Protein AF-A0A4Q2A2P1-F1 (afdb_monomer_lite)

Foldseek 3Di:
DVVLVVLVLAPPRDPVNLVCPVPDDPVVSQVSVCVSPVVVVVVVVLVVVLVVLLVCLVVLLVVLVVVQVVVCVCVVVVVDPVPDDDPSSVVSNLSSDNVSSVVVSVVVSLVSCCVVRHNVSSVVVVVPDDCLVVLLVVLLLLLLPDPLNLVVVVVVLCVQLVVVVVALVSSLLSLLQVLLLCLLVRALSSSLVSSVVSCCVQPVVLVADPCVVVLSNVLSNVLNVLNNQLAQPRDPVSVVCCVVVVCGSVNSNVPRVVVSSVVSNVSSVVVCVVCVVRSVVSRVSNVVVVVVVVCCVVPPPVVVVVVVVLVVVVVVCVVVVPVVVVVVVLVVVLVVVVVVVVVVDDPVCVVVDVVNVVSVVVSVVVVLVVCLVPPLSPDDPVSHPPDDPPVPSVDPDDDDVVVSVVSSVLSVVCVVCSVDVVSSVVSVVCSVVVVVVVVVVVVPDD

pLDDT: mean 81.84, std 13.22, range [25.61, 97.38]

Structure (mmCIF, N/CA/C/O backbone):
data_AF-A0A4Q2A2P1-F1
#
_entry.id   AF-A0A4Q2A2P1-F1
#
loop_
_atom_site.group_PDB
_atom_site.id
_atom_site.type_symbol
_atom_site.label_atom_id
_atom_site.label_alt_id
_atom_site.label_comp_id
_atom_site.label_asym_id
_atom_site.label_entity_id
_atom_site.label_seq_id
_atom_site.pdbx_PDB_ins_code
_atom_site.Cartn_x
_atom_site.Cartn_y
_atom_site.Cartn_z
_atom_site.occupancy
_atom_site.B_iso_or_equiv
_atom_site.auth_seq_id
_atom_site.auth_comp_id
_atom_site.auth_asym_id
_atom_site.auth_atom_id
_atom_site.pdbx_PDB_model_num
ATOM 1 N N . MET A 1 1 ? 35.535 18.545 -31.918 1.00 38.69 1 MET A N 1
ATOM 2 C CA . MET A 1 1 ? 35.447 19.188 -30.587 1.00 38.69 1 MET A CA 1
ATOM 3 C C . MET A 1 1 ? 34.091 19.834 -30.327 1.00 38.69 1 MET A C 1
ATOM 5 O O . MET A 1 1 ? 33.481 19.433 -29.353 1.00 38.69 1 MET A O 1
ATOM 9 N N . LEU A 1 2 ? 33.565 20.736 -31.174 1.00 35.50 2 LEU A N 1
ATOM 10 C CA . LEU A 1 2 ? 32.255 21.375 -30.914 1.00 35.50 2 LEU A CA 1
ATOM 11 C C . LEU A 1 2 ? 31.073 20.390 -30.781 1.00 35.50 2 LEU A C 1
ATOM 13 O O . LEU A 1 2 ? 30.251 20.558 -29.892 1.00 35.50 2 LEU A O 1
ATOM 17 N N . ASN A 1 3 ? 31.013 19.336 -31.607 1.00 39.66 3 ASN A N 1
ATOM 18 C CA . ASN A 1 3 ? 29.949 18.324 -31.502 1.00 39.66 3 ASN A CA 1
ATOM 19 C C . ASN A 1 3 ? 30.064 17.452 -30.243 1.00 39.66 3 ASN A C 1
ATOM 21 O O . ASN A 1 3 ? 29.042 17.064 -29.701 1.00 39.66 3 ASN A O 1
ATOM 25 N N . LEU A 1 4 ? 31.280 17.189 -29.746 1.00 42.41 4 LEU A N 1
ATOM 26 C CA . LEU A 1 4 ? 31.476 16.411 -28.515 1.00 42.41 4 LEU A CA 1
ATOM 27 C C . LEU A 1 4 ? 31.034 17.218 -27.281 1.00 42.41 4 LEU A C 1
ATOM 29 O O . LEU A 1 4 ? 30.383 16.685 -26.395 1.00 42.41 4 LEU A O 1
ATOM 33 N N . VAL A 1 5 ? 31.330 18.524 -27.272 1.00 44.31 5 VAL A N 1
ATOM 34 C CA . VAL A 1 5 ? 30.908 19.452 -26.209 1.00 44.31 5 VAL A CA 1
ATOM 35 C C . VAL A 1 5 ? 29.392 19.680 -26.231 1.00 44.31 5 VAL A C 1
ATOM 37 O O . VAL A 1 5 ? 28.787 19.733 -25.172 1.00 44.31 5 VAL A O 1
ATOM 40 N N . MET A 1 6 ? 28.750 19.746 -27.407 1.00 43.44 6 MET A N 1
ATOM 41 C CA . MET A 1 6 ? 27.281 19.841 -27.502 1.00 43.44 6 MET A CA 1
ATOM 42 C C . MET A 1 6 ? 26.562 18.561 -27.052 1.00 43.44 6 MET A C 1
ATOM 44 O O . MET A 1 6 ? 25.516 18.649 -26.418 1.00 43.44 6 MET A O 1
ATOM 48 N N . ILE A 1 7 ? 27.103 17.375 -27.345 1.00 47.09 7 ILE A N 1
ATOM 49 C CA . ILE A 1 7 ? 26.502 16.094 -26.931 1.00 47.09 7 ILE A CA 1
ATOM 50 C C . ILE A 1 7 ? 26.503 15.938 -25.397 1.00 47.09 7 ILE A C 1
ATOM 52 O O . ILE A 1 7 ? 25.562 15.373 -24.847 1.00 47.09 7 ILE A O 1
ATOM 56 N N . LEU A 1 8 ? 27.482 16.533 -24.709 1.00 49.81 8 LEU A N 1
ATOM 57 C CA . LEU A 1 8 ? 27.583 16.570 -23.243 1.00 49.81 8 LEU A CA 1
ATOM 58 C C . LEU A 1 8 ? 26.638 17.586 -22.562 1.00 49.81 8 LEU A C 1
ATOM 60 O O . LEU A 1 8 ? 26.624 17.672 -21.341 1.00 49.81 8 LEU A O 1
ATOM 64 N N . THR A 1 9 ? 25.839 18.358 -23.312 1.00 55.81 9 THR A N 1
ATOM 65 C CA . THR A 1 9 ? 24.870 19.316 -22.723 1.00 55.81 9 THR A CA 1
ATOM 66 C C . THR A 1 9 ? 23.465 18.746 -22.541 1.00 55.81 9 THR A C 1
ATOM 68 O O . THR A 1 9 ? 22.631 19.365 -21.884 1.00 55.81 9 THR A O 1
ATOM 71 N N . LYS A 1 10 ? 23.174 17.569 -23.110 1.00 69.06 10 LYS A N 1
ATOM 72 C CA . LYS A 1 10 ? 21.853 16.947 -23.010 1.00 69.06 10 LYS A CA 1
ATOM 73 C C . LYS A 1 10 ? 21.843 15.935 -21.870 1.00 69.06 10 LYS A C 1
ATOM 75 O O . LYS A 1 10 ? 22.568 14.948 -21.924 1.00 69.06 10 LYS A O 1
ATOM 80 N N . ILE A 1 11 ? 20.997 16.171 -20.870 1.00 75.00 11 ILE A N 1
ATOM 81 C CA . ILE A 1 11 ? 20.849 15.300 -19.701 1.00 75.00 11 ILE A CA 1
ATOM 82 C C . ILE A 1 11 ? 19.534 14.512 -19.797 1.00 75.00 11 ILE A C 1
ATOM 84 O O . ILE A 1 11 ? 18.489 15.119 -20.038 1.00 75.00 11 ILE A O 1
ATOM 88 N N . PRO A 1 12 ? 19.550 13.185 -19.569 1.00 81.31 12 PRO A N 1
ATOM 89 C CA . PRO A 1 12 ? 20.738 12.339 -19.470 1.00 81.31 12 PRO A CA 1
ATOM 90 C C . PRO A 1 12 ? 21.446 12.223 -20.826 1.00 81.31 12 PRO A C 1
ATOM 92 O O . PRO A 1 12 ? 20.801 12.297 -21.879 1.00 81.31 12 PRO A O 1
ATOM 95 N N . VAL A 1 13 ? 22.763 12.002 -20.791 1.00 84.94 13 VAL A N 1
ATOM 96 C CA . VAL A 1 13 ? 23.550 11.741 -22.001 1.00 84.94 13 VAL A CA 1
ATOM 97 C C . VAL A 1 13 ? 22.961 10.502 -22.696 1.00 84.94 13 VAL A C 1
ATOM 99 O O . VAL A 1 13 ? 22.779 9.466 -22.045 1.00 84.94 13 VAL A O 1
ATOM 102 N N . PRO A 1 14 ? 22.608 10.584 -23.994 1.00 84.88 14 PRO A N 1
ATOM 103 C CA . PRO A 1 14 ? 22.034 9.456 -24.721 1.00 84.88 14 PRO A CA 1
ATOM 104 C C . PRO A 1 14 ? 22.953 8.231 -24.694 1.00 84.88 14 PRO A C 1
ATOM 106 O O . PRO A 1 14 ? 24.166 8.371 -24.799 1.00 84.88 14 PRO A O 1
ATOM 109 N N . ILE A 1 15 ? 22.382 7.024 -24.614 1.00 84.00 15 ILE A N 1
ATOM 110 C CA . ILE A 1 15 ? 23.165 5.776 -24.523 1.00 84.00 15 ILE A CA 1
ATOM 111 C C . ILE A 1 15 ? 24.150 5.643 -25.694 1.00 84.00 15 ILE A C 1
ATOM 113 O O . ILE A 1 15 ? 25.315 5.329 -25.475 1.00 84.00 15 ILE A O 1
ATOM 117 N N . ASP A 1 16 ? 23.711 5.969 -26.911 1.00 83.88 16 ASP A N 1
ATOM 118 C CA . ASP A 1 16 ? 24.532 5.875 -28.126 1.00 83.88 16 ASP A CA 1
ATOM 119 C C . ASP A 1 16 ? 25.735 6.835 -28.124 1.00 83.88 16 ASP A C 1
ATOM 121 O O . ASP A 1 16 ? 26.693 6.634 -28.866 1.00 83.88 16 ASP A O 1
ATOM 125 N N . ALA A 1 17 ? 25.710 7.880 -27.289 1.00 84.75 17 ALA A N 1
ATOM 126 C CA . ALA A 1 17 ? 26.789 8.859 -27.200 1.00 84.75 17 ALA A CA 1
ATOM 127 C C . ALA A 1 17 ? 28.005 8.361 -26.400 1.00 84.75 17 ALA A C 1
ATOM 129 O O . ALA A 1 17 ? 29.067 8.976 -26.486 1.00 84.75 17 ALA A O 1
ATOM 130 N N . TYR A 1 18 ? 27.870 7.272 -25.635 1.00 85.06 18 TYR A N 1
ATOM 131 C CA . TYR A 1 18 ? 28.971 6.710 -24.847 1.00 85.06 18 TYR A CA 1
ATOM 132 C C . TYR A 1 18 ? 29.948 5.855 -25.669 1.00 85.06 18 TYR A C 1
ATOM 134 O O . TYR A 1 18 ? 31.045 5.584 -25.183 1.00 85.06 18 TYR A O 1
ATOM 142 N N . ASP A 1 19 ? 29.572 5.453 -26.891 1.00 85.00 19 ASP A N 1
ATOM 143 C CA . ASP A 1 19 ? 30.381 4.630 -27.812 1.00 85.00 19 ASP A CA 1
ATOM 144 C C . ASP A 1 19 ? 31.018 3.392 -27.144 1.00 85.00 19 ASP A C 1
ATOM 146 O O . ASP A 1 19 ? 32.178 3.045 -27.355 1.00 85.00 19 ASP A O 1
ATOM 150 N N . ASP A 1 20 ? 30.252 2.722 -26.281 1.00 84.50 20 ASP A N 1
ATOM 151 C CA . ASP A 1 20 ? 30.726 1.622 -25.438 1.00 84.50 20 ASP A CA 1
ATOM 152 C C . ASP A 1 20 ? 30.298 0.233 -25.935 1.00 84.50 20 ASP A C 1
ATOM 154 O O . ASP A 1 20 ? 30.493 -0.767 -25.247 1.00 84.50 20 ASP A O 1
ATOM 158 N N . ALA A 1 21 ? 29.777 0.150 -27.164 1.00 80.88 21 ALA A N 1
ATOM 159 C CA . ALA A 1 21 ? 29.309 -1.093 -27.784 1.00 80.88 21 ALA A CA 1
ATOM 160 C C . ALA A 1 21 ? 30.413 -2.157 -27.9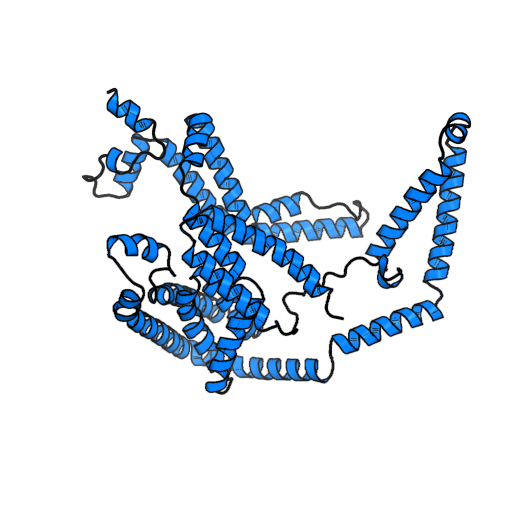57 1.00 80.88 21 ALA A C 1
ATOM 162 O O . ALA A 1 21 ? 30.114 -3.343 -28.093 1.00 80.88 21 ALA A O 1
ATOM 163 N N . ASN A 1 22 ? 31.684 -1.740 -27.951 1.00 83.62 22 ASN A N 1
ATOM 164 C CA . ASN A 1 22 ? 32.846 -2.624 -28.075 1.00 83.62 22 ASN A CA 1
ATOM 165 C C . ASN A 1 22 ? 33.341 -3.177 -26.725 1.00 83.62 22 ASN A C 1
ATOM 167 O O . ASN A 1 22 ? 34.202 -4.059 -26.710 1.00 83.62 22 ASN A O 1
ATOM 171 N N . LEU A 1 23 ? 32.828 -2.671 -25.599 1.00 85.75 23 LEU A N 1
ATOM 172 C CA . LEU A 1 23 ? 33.190 -3.136 -24.261 1.00 85.75 23 LEU A CA 1
ATOM 173 C C . LEU A 1 23 ? 32.321 -4.342 -23.883 1.00 85.75 23 LEU A C 1
ATOM 175 O O . LEU A 1 23 ? 31.110 -4.347 -24.092 1.00 85.75 23 LEU A O 1
ATOM 179 N N . SER A 1 24 ? 32.935 -5.384 -23.320 1.00 82.56 24 SER A N 1
ATOM 180 C CA . SER A 1 24 ? 32.228 -6.633 -22.981 1.00 82.56 24 SER A CA 1
ATOM 181 C C . SER A 1 24 ? 31.879 -6.756 -21.494 1.00 82.56 24 SER A C 1
ATOM 183 O O . SER A 1 24 ? 30.969 -7.504 -21.129 1.00 82.56 24 SER A O 1
ATOM 185 N N . GLY A 1 25 ? 32.576 -6.021 -20.620 1.00 89.44 25 GLY A N 1
ATOM 186 C CA . GLY A 1 25 ? 32.348 -6.043 -19.179 1.00 89.44 25 GLY A CA 1
ATOM 187 C C . GLY A 1 25 ? 31.421 -4.924 -18.704 1.00 89.44 25 GLY A C 1
ATOM 188 O O . GLY A 1 25 ? 31.705 -3.754 -18.925 1.00 89.44 25 GLY A O 1
ATOM 189 N N . ILE A 1 26 ? 30.376 -5.257 -17.935 1.00 88.69 26 ILE A N 1
ATOM 190 C CA . ILE A 1 26 ? 29.468 -4.257 -17.328 1.00 88.69 26 ILE A CA 1
ATOM 191 C C . ILE A 1 26 ? 30.246 -3.240 -16.477 1.00 88.69 26 ILE A C 1
ATOM 193 O O . ILE A 1 26 ? 29.975 -2.047 -16.537 1.00 88.69 26 ILE A O 1
ATOM 197 N N . LEU A 1 27 ? 31.228 -3.697 -15.693 1.00 90.25 27 LEU A N 1
ATOM 198 C CA . LEU A 1 27 ? 32.056 -2.815 -14.861 1.00 90.25 27 LEU A CA 1
ATOM 199 C C . LEU A 1 27 ? 32.940 -1.880 -15.693 1.00 90.25 27 LEU A C 1
ATOM 201 O O . LEU A 1 27 ? 33.142 -0.735 -15.306 1.00 90.25 27 LEU A O 1
ATOM 205 N N . GLU A 1 28 ? 33.438 -2.364 -16.828 1.00 89.75 28 GLU A N 1
ATOM 206 C CA . GLU A 1 28 ? 34.257 -1.589 -17.760 1.00 89.75 28 GLU A CA 1
ATOM 207 C C . GLU A 1 28 ? 33.411 -0.516 -18.455 1.00 89.75 28 GLU A C 1
ATOM 209 O O . GLU A 1 28 ? 33.796 0.648 -18.481 1.00 89.75 28 GLU A O 1
ATOM 214 N N . MET A 1 29 ? 32.199 -0.876 -18.896 1.00 89.00 29 MET A N 1
ATOM 215 C CA . MET A 1 29 ? 31.218 0.073 -19.429 1.00 89.00 29 MET A CA 1
ATOM 216 C C . MET A 1 29 ? 30.852 1.143 -18.398 1.00 89.00 29 MET A C 1
ATOM 218 O O . MET A 1 29 ? 30.830 2.328 -18.715 1.00 89.00 29 MET A O 1
ATOM 222 N N . LEU A 1 30 ? 30.582 0.752 -17.148 1.00 90.19 30 LEU A N 1
ATOM 223 C CA . LEU A 1 30 ? 30.252 1.705 -16.087 1.00 90.19 30 LEU A CA 1
ATOM 224 C C . LEU A 1 30 ? 31.423 2.645 -15.781 1.00 90.19 30 LEU A C 1
ATOM 226 O O . LEU A 1 30 ? 31.198 3.844 -15.651 1.00 90.19 30 LEU A O 1
ATOM 230 N N . ALA A 1 31 ? 32.653 2.130 -15.697 1.00 90.81 31 ALA A N 1
ATOM 231 C CA . ALA A 1 31 ? 33.841 2.954 -15.485 1.00 90.81 31 ALA A CA 1
ATOM 232 C C . ALA A 1 31 ? 34.030 3.966 -16.625 1.00 90.81 31 ALA A C 1
ATOM 234 O O . ALA A 1 31 ? 34.141 5.161 -16.361 1.00 90.81 31 ALA A O 1
ATOM 235 N N . HIS A 1 32 ? 33.937 3.516 -17.879 1.00 90.06 32 HIS A N 1
ATOM 236 C CA . HIS A 1 32 ? 34.013 4.374 -19.066 1.00 90.06 32 HIS A CA 1
ATOM 237 C C . HIS A 1 32 ? 32.925 5.462 -19.077 1.00 90.06 32 HIS A C 1
ATOM 239 O O . HIS A 1 32 ? 33.204 6.638 -19.301 1.00 90.06 32 HIS A O 1
ATOM 245 N N . ARG A 1 33 ? 31.675 5.111 -18.745 1.00 90.94 33 ARG A N 1
ATOM 246 C CA . ARG A 1 33 ? 30.565 6.080 -18.644 1.00 90.94 33 ARG A CA 1
ATOM 247 C C . ARG A 1 33 ? 30.745 7.099 -17.519 1.00 90.94 33 ARG A C 1
ATOM 249 O O . ARG A 1 33 ? 30.215 8.203 -17.631 1.00 90.94 33 ARG A O 1
ATOM 256 N N . ILE A 1 34 ? 31.438 6.738 -16.438 1.00 91.56 34 ILE A N 1
ATOM 257 C CA . ILE A 1 34 ? 31.773 7.646 -15.328 1.00 91.56 34 ILE A CA 1
ATOM 258 C C . ILE A 1 34 ? 32.932 8.569 -15.716 1.00 91.56 34 ILE A C 1
ATOM 260 O O . ILE A 1 34 ? 32.923 9.735 -15.335 1.00 91.56 34 ILE A O 1
ATOM 264 N N . GLU A 1 35 ? 33.911 8.075 -16.475 1.00 89.19 35 GLU A N 1
ATOM 265 C CA . GLU A 1 35 ? 34.997 8.907 -17.004 1.00 89.19 35 GLU A CA 1
ATOM 266 C C . GLU A 1 35 ? 34.472 9.966 -17.977 1.00 89.19 35 GLU A C 1
ATOM 268 O O . GLU A 1 35 ? 34.910 11.116 -17.928 1.00 89.19 35 GLU A O 1
ATOM 273 N N . LEU A 1 36 ? 33.507 9.595 -18.823 1.00 88.31 36 LEU A N 1
ATOM 274 C CA . LEU A 1 36 ? 32.865 10.518 -19.759 1.00 88.31 36 LEU A CA 1
ATOM 275 C C . LEU A 1 36 ? 31.893 11.486 -19.076 1.00 88.31 36 LEU A C 1
ATOM 277 O O . LEU A 1 36 ? 31.877 12.662 -19.423 1.00 88.31 36 LEU A O 1
ATOM 281 N N . GLU A 1 37 ? 31.099 11.006 -18.116 1.00 89.31 37 GLU A N 1
ATOM 282 C CA . GLU A 1 37 ? 30.129 11.819 -17.380 1.00 89.31 37 GLU A CA 1
ATOM 283 C C . GLU A 1 37 ? 30.193 11.508 -15.872 1.00 89.31 37 GLU A C 1
ATOM 285 O O . GLU A 1 37 ? 29.478 10.624 -15.380 1.00 89.31 37 GLU A O 1
ATOM 290 N N . PRO A 1 38 ? 31.029 12.234 -15.100 1.00 90.81 38 PRO A N 1
ATOM 291 C CA . PRO A 1 38 ? 31.221 11.982 -13.669 1.00 90.81 38 PRO A CA 1
ATOM 292 C C . PRO A 1 38 ? 29.937 12.092 -12.840 1.00 90.81 38 PRO A C 1
ATOM 294 O O . PRO A 1 38 ? 29.821 11.452 -11.788 1.00 90.81 38 PRO A O 1
ATOM 297 N N . PHE A 1 39 ? 28.946 12.857 -13.310 1.00 91.31 39 PHE A N 1
ATOM 298 C CA . PHE A 1 39 ? 27.647 12.969 -12.651 1.00 91.31 39 PHE A CA 1
ATOM 299 C C . PHE A 1 39 ? 26.907 11.625 -12.546 1.00 91.31 39 PHE A C 1
ATOM 301 O O . PHE A 1 39 ? 26.168 11.399 -11.583 1.00 91.31 39 PHE A O 1
ATOM 308 N N . ASN A 1 40 ? 27.163 10.677 -13.456 1.00 92.00 40 ASN A N 1
ATOM 309 C CA . ASN A 1 40 ? 26.594 9.328 -13.391 1.00 92.00 40 ASN A CA 1
ATOM 310 C C . ASN A 1 40 ? 26.952 8.595 -12.096 1.00 92.00 40 ASN A C 1
ATOM 312 O O . ASN A 1 40 ? 26.122 7.859 -11.555 1.00 92.00 40 ASN A O 1
ATOM 316 N N . LEU A 1 41 ? 28.167 8.796 -11.573 1.00 93.88 41 LEU A N 1
ATOM 317 C CA . LEU A 1 41 ? 28.573 8.198 -10.302 1.00 93.88 41 LEU A CA 1
ATOM 318 C C . LEU A 1 41 ? 27.746 8.775 -9.151 1.00 93.88 41 LEU A C 1
ATOM 320 O O . LEU A 1 41 ? 27.240 8.019 -8.323 1.00 93.88 41 LEU A O 1
ATOM 324 N N . PHE A 1 42 ? 27.561 10.098 -9.126 1.00 94.69 42 PHE A N 1
ATOM 325 C CA . PHE A 1 42 ? 26.721 10.760 -8.129 1.00 94.69 42 PHE A CA 1
ATOM 326 C C . PHE A 1 42 ? 25.278 10.243 -8.188 1.00 94.69 42 PHE A C 1
ATOM 328 O O . PHE A 1 42 ? 24.742 9.810 -7.166 1.00 94.69 42 PHE A O 1
ATOM 335 N N . ALA A 1 43 ? 24.678 10.204 -9.381 1.00 93.62 43 ALA A N 1
ATOM 336 C CA . ALA A 1 43 ? 23.327 9.682 -9.582 1.00 93.62 43 ALA A CA 1
ATOM 337 C C . ALA A 1 43 ? 23.203 8.212 -9.138 1.00 93.62 43 ALA A C 1
ATOM 339 O O . ALA A 1 43 ? 22.241 7.844 -8.463 1.00 93.62 43 ALA A O 1
ATOM 340 N N . THR A 1 44 ? 24.208 7.384 -9.438 1.00 93.94 44 THR A N 1
ATOM 341 C CA . THR A 1 44 ? 24.257 5.972 -9.023 1.00 93.94 44 THR A CA 1
ATOM 342 C C . THR A 1 44 ? 24.335 5.832 -7.503 1.00 93.94 44 THR A C 1
ATOM 344 O O . THR A 1 44 ? 23.611 5.025 -6.920 1.00 93.94 44 THR A O 1
ATOM 347 N N . VAL A 1 45 ? 25.170 6.631 -6.834 1.00 96.12 45 VAL A N 1
ATOM 348 C CA . VAL A 1 45 ? 25.273 6.632 -5.366 1.00 96.12 45 VAL A CA 1
ATOM 349 C C . VAL A 1 45 ? 23.954 7.070 -4.733 1.00 96.12 45 VAL A C 1
ATOM 351 O O . VAL A 1 45 ? 23.469 6.394 -3.826 1.00 96.12 45 VAL A O 1
ATOM 354 N N . VAL A 1 46 ? 23.337 8.144 -5.233 1.00 96.81 46 VAL A N 1
ATOM 355 C CA . VAL A 1 46 ? 22.015 8.608 -4.779 1.00 96.81 46 VAL A CA 1
ATOM 356 C C . VAL A 1 46 ? 20.968 7.504 -4.925 1.00 96.81 46 VAL A C 1
ATOM 358 O O . VAL A 1 46 ? 20.225 7.235 -3.983 1.00 96.81 46 VAL A O 1
ATOM 361 N N . PHE A 1 47 ? 20.948 6.810 -6.063 1.00 95.06 47 PHE A N 1
ATOM 362 C CA . PHE A 1 47 ? 20.033 5.698 -6.305 1.00 95.06 47 PHE A CA 1
ATOM 363 C C . PHE A 1 47 ? 20.261 4.520 -5.342 1.00 95.06 47 PHE A C 1
ATOM 365 O O . PHE A 1 47 ? 19.307 4.008 -4.753 1.00 95.06 47 PHE A O 1
ATOM 372 N N . ILE A 1 48 ? 21.514 4.117 -5.110 1.00 96.44 48 ILE A N 1
ATOM 373 C CA . ILE A 1 48 ? 21.848 3.046 -4.156 1.00 96.44 48 ILE A CA 1
ATOM 374 C C . ILE A 1 48 ? 21.422 3.434 -2.738 1.00 96.44 48 ILE A C 1
ATOM 376 O O . ILE A 1 48 ? 20.820 2.624 -2.028 1.00 96.44 48 ILE A O 1
ATOM 380 N N . LEU A 1 49 ? 21.691 4.670 -2.317 1.00 97.38 49 LEU A N 1
ATOM 381 C CA . LEU A 1 49 ? 21.278 5.151 -1.002 1.00 97.38 49 LEU A CA 1
ATOM 382 C C . LEU A 1 49 ? 19.749 5.219 -0.876 1.00 97.38 49 LEU A C 1
ATOM 384 O O . LEU A 1 49 ? 19.221 4.890 0.186 1.00 97.38 49 LEU A O 1
ATOM 388 N N . ALA A 1 50 ? 19.029 5.548 -1.953 1.00 96.38 50 ALA A N 1
ATOM 389 C CA . ALA A 1 50 ? 17.570 5.484 -1.993 1.00 96.38 50 ALA A CA 1
ATOM 390 C C . ALA A 1 50 ? 17.037 4.064 -1.783 1.00 96.38 50 ALA A C 1
ATOM 392 O O . ALA A 1 50 ? 16.109 3.862 -0.992 1.00 96.38 50 ALA A O 1
ATOM 393 N N . ILE A 1 51 ? 17.661 3.067 -2.410 1.00 95.25 51 ILE A N 1
ATOM 394 C CA . ILE A 1 51 ? 17.322 1.654 -2.209 1.00 95.25 51 ILE A CA 1
ATOM 395 C C . ILE A 1 51 ? 17.590 1.233 -0.759 1.00 95.25 51 ILE A C 1
ATOM 397 O O . ILE A 1 51 ? 16.713 0.666 -0.103 1.00 95.25 51 ILE A O 1
ATOM 401 N N . LEU A 1 52 ? 18.777 1.536 -0.228 1.00 96.69 52 LEU A N 1
ATOM 402 C CA . LEU A 1 52 ? 19.139 1.200 1.153 1.00 96.69 52 LEU A CA 1
ATOM 403 C C . LEU A 1 52 ? 18.201 1.869 2.169 1.00 96.69 52 LEU A C 1
ATOM 405 O O . LEU A 1 52 ? 17.785 1.230 3.140 1.00 96.69 52 LEU A O 1
ATOM 409 N N . HIS A 1 53 ? 17.820 3.126 1.931 1.00 96.38 53 HIS A N 1
ATOM 410 C CA . HIS A 1 53 ? 16.841 3.838 2.747 1.00 96.38 53 HIS A CA 1
ATOM 411 C C . HIS A 1 53 ? 15.461 3.162 2.664 1.00 96.38 53 HIS A C 1
ATOM 413 O O . HIS A 1 53 ? 14.864 2.883 3.703 1.00 96.38 53 HIS A O 1
ATOM 419 N N . SER A 1 54 ? 15.005 2.782 1.466 1.00 94.38 54 SER A N 1
ATOM 420 C CA . SER A 1 54 ? 13.717 2.097 1.255 1.00 94.38 54 SER A CA 1
ATOM 421 C C . SER A 1 54 ? 13.619 0.790 2.050 1.00 94.38 54 SER A C 1
ATOM 423 O O . SER A 1 54 ? 12.615 0.539 2.719 1.00 94.38 54 SER A O 1
ATOM 425 N N . PHE A 1 55 ? 14.689 -0.012 2.075 1.00 94.44 55 PHE A N 1
ATOM 426 C CA . PHE A 1 55 ? 14.757 -1.232 2.892 1.00 94.44 55 PHE A CA 1
ATOM 427 C C . PHE A 1 55 ? 14.890 -0.968 4.402 1.00 94.44 55 PHE A C 1
ATOM 429 O O . PHE A 1 55 ? 14.627 -1.860 5.211 1.00 94.44 55 PHE A O 1
ATOM 436 N N . SER A 1 56 ? 15.261 0.251 4.798 1.00 95.94 56 SER A N 1
ATOM 437 C CA . SER A 1 56 ? 15.426 0.664 6.197 1.00 95.94 56 SER A CA 1
ATOM 438 C C . SER A 1 56 ? 14.175 1.321 6.798 1.00 95.94 56 SER A C 1
ATOM 440 O O . SER A 1 56 ? 14.136 1.560 8.005 1.00 95.94 56 SER A O 1
ATOM 442 N N . THR A 1 57 ? 13.127 1.571 6.010 1.00 93.00 57 THR A N 1
ATOM 443 C CA . THR A 1 57 ? 11.857 2.201 6.443 1.00 93.00 57 THR A CA 1
ATOM 444 C C . THR A 1 57 ? 11.243 1.553 7.689 1.00 93.00 57 THR A C 1
ATOM 446 O O . THR A 1 57 ? 10.891 2.235 8.650 1.00 93.00 57 THR A O 1
ATOM 449 N N . SER A 1 58 ? 11.216 0.216 7.757 1.00 90.88 58 SER A N 1
ATOM 450 C CA . SER A 1 58 ? 10.718 -0.513 8.937 1.00 90.88 58 SER A CA 1
ATOM 451 C C . SER A 1 58 ? 11.498 -0.196 10.222 1.00 90.88 58 SER A C 1
ATOM 453 O O . SER A 1 58 ? 10.924 -0.188 11.313 1.00 90.88 58 SER A O 1
ATOM 455 N N . TRP A 1 59 ? 12.802 0.067 10.119 1.00 94.62 59 TRP A N 1
ATOM 456 C CA . TRP A 1 59 ? 13.624 0.459 11.263 1.00 94.62 59 TRP A CA 1
ATOM 457 C C . TRP A 1 59 ? 13.310 1.888 11.720 1.00 94.62 59 TRP A C 1
ATOM 459 O O . TRP A 1 59 ? 13.200 2.121 12.926 1.00 94.62 59 TRP A O 1
ATOM 469 N N . PHE A 1 60 ? 13.102 2.815 10.780 1.00 94.19 60 PHE A N 1
ATOM 470 C CA . PHE A 1 60 ? 12.688 4.188 11.081 1.00 94.19 60 PHE A CA 1
ATOM 471 C C . PHE A 1 60 ? 11.328 4.222 11.781 1.00 94.19 60 PHE A C 1
ATOM 473 O O . PHE A 1 60 ? 11.226 4.823 12.849 1.00 94.19 60 PHE A O 1
ATOM 480 N N . ASN A 1 61 ? 10.341 3.474 11.278 1.00 89.44 61 ASN A N 1
ATOM 481 C CA . ASN A 1 61 ? 9.007 3.383 11.884 1.00 89.44 61 ASN A CA 1
ATOM 482 C C . ASN A 1 61 ? 9.048 2.849 13.323 1.00 89.44 61 ASN A C 1
ATOM 484 O O . ASN A 1 61 ? 8.452 3.440 14.221 1.00 89.44 61 ASN A O 1
ATOM 488 N N . LYS A 1 62 ? 9.833 1.796 13.586 1.00 93.12 62 LYS A N 1
ATOM 489 C CA . LYS A 1 62 ? 10.016 1.275 14.955 1.00 93.12 62 LYS A CA 1
ATOM 490 C C . LYS A 1 62 ? 10.651 2.298 15.893 1.00 93.12 62 LYS A C 1
ATOM 492 O O . LYS A 1 62 ? 10.282 2.385 17.063 1.00 93.12 62 LYS A O 1
ATOM 497 N N . LYS A 1 63 ? 11.628 3.068 15.407 1.00 94.00 63 LYS A N 1
ATOM 498 C CA . LYS A 1 63 ? 12.224 4.143 16.205 1.00 94.00 63 LYS A CA 1
ATOM 499 C C . LYS A 1 63 ? 11.247 5.292 16.428 1.00 94.00 63 LYS A C 1
ATOM 501 O O . LYS A 1 63 ? 11.206 5.815 17.538 1.00 94.00 63 LYS A O 1
ATOM 506 N N . ALA A 1 64 ? 10.468 5.668 15.419 1.00 91.56 64 ALA A N 1
ATOM 507 C CA . ALA A 1 64 ? 9.445 6.698 15.533 1.00 91.56 64 ALA A CA 1
ATOM 508 C C . ALA A 1 64 ? 8.437 6.352 16.638 1.00 91.56 64 ALA A C 1
ATOM 510 O O . ALA A 1 64 ? 8.201 7.171 17.524 1.00 91.56 64 ALA A O 1
ATOM 511 N N . GLU A 1 65 ? 7.943 5.112 16.649 1.00 89.62 65 GLU A N 1
ATOM 512 C CA . GLU A 1 65 ? 7.041 4.589 17.680 1.00 89.62 65 GLU A CA 1
ATOM 513 C C . GLU A 1 65 ? 7.688 4.616 19.075 1.00 89.62 65 GLU A C 1
ATOM 515 O O . GLU A 1 65 ? 7.090 5.102 20.034 1.00 89.62 65 GLU A O 1
ATOM 520 N N . HIS A 1 66 ? 8.953 4.200 19.192 1.00 92.50 66 HIS A N 1
ATOM 521 C CA . HIS A 1 66 ? 9.688 4.274 20.456 1.00 92.50 66 HIS A CA 1
ATOM 522 C C . HIS A 1 66 ? 9.791 5.710 21.003 1.00 92.50 66 HIS A C 1
ATOM 524 O O . HIS A 1 66 ? 9.495 5.955 22.174 1.00 92.50 66 HIS A O 1
ATOM 530 N N . TYR A 1 67 ? 10.171 6.681 20.165 1.00 90.75 67 TYR A N 1
ATOM 531 C CA . TYR A 1 67 ? 10.242 8.088 20.574 1.00 90.75 67 TYR A CA 1
ATOM 532 C C . TYR A 1 67 ? 8.866 8.705 20.832 1.00 90.75 67 TYR A C 1
ATOM 534 O O . TYR A 1 67 ? 8.764 9.618 21.653 1.00 90.75 67 TYR A O 1
ATOM 542 N N . HIS A 1 68 ? 7.822 8.227 20.155 1.00 90.31 68 HIS A N 1
ATOM 543 C CA . HIS A 1 68 ? 6.447 8.625 20.426 1.00 90.31 68 HIS A CA 1
ATOM 544 C C . HIS A 1 68 ? 6.024 8.176 21.830 1.00 90.31 68 HIS A C 1
ATOM 546 O O . HIS A 1 68 ? 5.612 9.015 22.626 1.00 90.31 68 HIS A O 1
ATOM 552 N N . HIS A 1 69 ? 6.250 6.908 22.191 1.00 90.31 69 HIS A N 1
ATOM 553 C CA . HIS A 1 69 ? 5.962 6.399 23.537 1.00 90.31 69 HIS A CA 1
ATOM 554 C C . HIS A 1 69 ? 6.699 7.167 24.638 1.00 90.31 69 HIS A C 1
ATOM 556 O O . HIS A 1 69 ? 6.081 7.590 25.613 1.00 90.31 69 HIS A O 1
ATOM 562 N N . LEU A 1 70 ? 8.000 7.425 24.463 1.00 91.00 70 LEU A N 1
ATOM 563 C CA . LEU A 1 70 ? 8.775 8.218 25.424 1.00 91.00 70 LEU A CA 1
ATOM 564 C C . LEU A 1 70 ? 8.238 9.649 25.584 1.00 91.00 70 LEU A C 1
ATOM 566 O O . LEU A 1 70 ? 8.391 10.254 26.645 1.00 91.00 70 LEU A O 1
ATOM 570 N N . PHE A 1 71 ? 7.651 10.219 24.532 1.00 90.06 71 PHE A N 1
ATOM 571 C CA . PHE A 1 71 ? 7.066 11.553 24.577 1.00 90.06 71 PHE A CA 1
ATOM 572 C C . PHE A 1 71 ? 5.691 11.554 25.250 1.00 90.06 71 PHE A C 1
ATOM 574 O O . PHE A 1 71 ? 5.424 12.423 26.077 1.00 90.06 71 PHE A O 1
ATOM 581 N N . GLU A 1 72 ? 4.857 10.552 24.974 1.00 88.62 72 GLU A N 1
ATOM 582 C CA . GLU A 1 72 ? 3.576 10.360 25.661 1.00 88.62 72 GLU A CA 1
ATOM 583 C C . GLU A 1 72 ? 3.772 10.133 27.168 1.00 88.62 72 GLU A C 1
ATOM 585 O O . GLU A 1 72 ? 3.074 10.733 27.984 1.00 88.62 72 GLU A O 1
ATOM 590 N N . GLU A 1 73 ? 4.805 9.392 27.581 1.00 91.19 73 GLU A N 1
ATOM 591 C CA . GLU A 1 73 ? 5.154 9.278 29.003 1.00 91.19 73 GLU A CA 1
ATOM 592 C C . GLU A 1 73 ? 5.499 10.628 29.650 1.00 91.19 73 GLU A C 1
ATOM 594 O O . GLU A 1 73 ? 5.172 10.861 30.817 1.00 91.19 73 GLU A O 1
ATOM 599 N N . LYS A 1 74 ? 6.161 11.533 28.918 1.00 91.00 74 LYS A N 1
ATOM 600 C CA . LYS A 1 74 ? 6.473 12.882 29.417 1.00 91.00 74 LYS A CA 1
ATOM 601 C C . LYS A 1 74 ? 5.217 13.741 29.561 1.00 91.00 74 LYS A C 1
ATOM 603 O O . LYS A 1 74 ? 5.155 14.520 30.512 1.00 91.00 74 LYS A O 1
ATOM 608 N N . LYS A 1 75 ? 4.225 13.572 28.679 1.00 89.12 75 LYS A N 1
ATOM 609 C CA . LYS A 1 75 ? 2.914 14.231 28.800 1.00 89.12 75 LYS A CA 1
ATOM 610 C C . LYS A 1 75 ? 2.162 13.757 30.034 1.00 89.12 75 LYS A C 1
ATOM 612 O O . LYS A 1 75 ? 1.714 14.581 30.822 1.00 89.12 75 LYS A O 1
ATOM 617 N N . ILE A 1 76 ? 2.092 12.441 30.248 1.00 88.56 76 ILE A N 1
ATOM 618 C CA . ILE A 1 76 ? 1.418 11.853 31.418 1.00 88.56 76 ILE A CA 1
ATOM 619 C C . ILE A 1 76 ? 2.060 12.349 32.725 1.00 88.56 76 ILE A C 1
ATOM 621 O O . ILE A 1 76 ? 1.364 12.593 33.706 1.00 88.56 76 ILE A O 1
ATOM 625 N N . LYS A 1 77 ? 3.383 12.550 32.734 1.00 91.19 77 LYS A N 1
ATOM 626 C CA . LYS A 1 77 ? 4.136 13.084 33.884 1.00 91.19 77 LYS A CA 1
ATOM 627 C C . LYS A 1 77 ? 4.047 14.612 34.043 1.00 91.19 77 LYS A C 1
ATOM 629 O O . LYS A 1 77 ? 4.667 15.142 34.960 1.00 91.19 77 LYS A O 1
ATOM 634 N N . GLY A 1 78 ? 3.335 15.324 33.164 1.00 87.88 78 GLY A N 1
ATOM 635 C CA . GLY A 1 78 ? 3.192 16.785 33.208 1.00 87.88 78 GLY A CA 1
ATOM 636 C C . GLY A 1 78 ? 4.474 17.566 32.890 1.00 87.88 78 GLY A C 1
ATOM 637 O O . GLY A 1 78 ? 4.566 18.747 33.205 1.00 87.88 78 GLY A O 1
ATOM 638 N N . LEU A 1 79 ? 5.480 16.922 32.288 1.00 89.19 79 LEU A N 1
ATOM 639 C CA . LEU A 1 79 ? 6.768 17.552 31.958 1.00 89.19 79 LEU A CA 1
ATOM 640 C C . LEU A 1 79 ? 6.718 18.362 30.656 1.00 89.19 79 LEU A C 1
ATOM 642 O O . LEU A 1 79 ? 7.635 19.126 30.365 1.00 89.19 79 LEU A O 1
ATOM 646 N N . VAL A 1 80 ? 5.693 18.130 29.838 1.00 87.88 80 VAL A N 1
ATOM 647 C CA . VAL A 1 80 ? 5.493 18.750 28.527 1.00 87.88 80 VAL A CA 1
ATOM 648 C C . VAL A 1 80 ? 4.002 19.031 28.359 1.00 87.88 80 VAL A C 1
ATOM 650 O O . VAL A 1 80 ? 3.174 18.298 28.900 1.00 87.88 80 VAL A O 1
ATOM 653 N N . ASP A 1 81 ? 3.674 20.072 27.594 1.00 83.12 81 ASP A N 1
ATOM 654 C CA . ASP A 1 81 ? 2.300 20.398 27.219 1.00 83.12 81 ASP A CA 1
ATOM 655 C C . ASP A 1 81 ? 1.573 19.160 26.628 1.00 83.12 81 ASP A C 1
ATOM 657 O O . ASP A 1 81 ? 2.114 18.507 25.724 1.00 83.12 81 ASP A O 1
ATOM 661 N N . PRO A 1 82 ? 0.361 18.816 27.108 1.00 78.19 82 PRO A N 1
ATOM 662 C CA . PRO A 1 82 ? -0.417 17.678 26.609 1.00 78.19 82 PRO A CA 1
ATOM 663 C C . PRO A 1 82 ? -0.690 17.712 25.097 1.00 78.19 82 PRO A C 1
ATOM 665 O O . PRO A 1 82 ? -0.809 16.659 24.463 1.00 78.19 82 PRO A O 1
ATOM 668 N N . MET A 1 83 ? -0.779 18.907 24.513 1.00 76.81 83 MET A N 1
ATOM 669 C CA . MET A 1 83 ? -1.019 19.149 23.090 1.00 76.81 83 MET A CA 1
ATOM 670 C C . MET A 1 83 ? 0.268 19.178 22.263 1.00 76.81 83 MET A C 1
ATOM 672 O O . MET A 1 83 ? 0.201 19.198 21.034 1.00 76.81 83 MET A O 1
ATOM 676 N N . ALA A 1 84 ? 1.445 19.155 22.893 1.00 82.31 84 ALA A N 1
ATOM 677 C CA . ALA A 1 84 ? 2.699 19.118 22.156 1.00 82.31 84 ALA A CA 1
ATOM 678 C C . ALA A 1 84 ? 2.849 17.811 21.363 1.00 82.31 84 ALA A C 1
ATOM 680 O O . ALA A 1 84 ? 2.310 16.754 21.708 1.00 82.31 84 ALA A O 1
ATOM 681 N N . THR A 1 85 ? 3.659 17.861 20.311 1.00 83.94 85 THR A N 1
ATOM 682 C CA . THR A 1 85 ? 4.004 16.702 19.481 1.00 83.94 85 THR A CA 1
ATOM 683 C C . THR A 1 85 ? 5.511 16.490 19.461 1.00 83.94 85 THR A C 1
ATOM 685 O O . THR A 1 85 ? 6.284 17.447 19.426 1.00 83.94 85 THR A O 1
ATOM 688 N N . SER A 1 86 ? 5.947 15.231 19.431 1.00 88.50 86 SER A N 1
ATOM 689 C CA . SER A 1 86 ? 7.368 14.902 19.311 1.00 88.50 86 SER A CA 1
ATOM 690 C C . SER A 1 86 ? 7.863 15.150 17.887 1.00 88.50 86 SER A C 1
ATOM 692 O O . SER A 1 86 ? 7.563 14.375 16.979 1.00 88.50 86 SER A O 1
ATOM 694 N N . MET A 1 87 ? 8.666 16.200 17.691 1.00 89.19 87 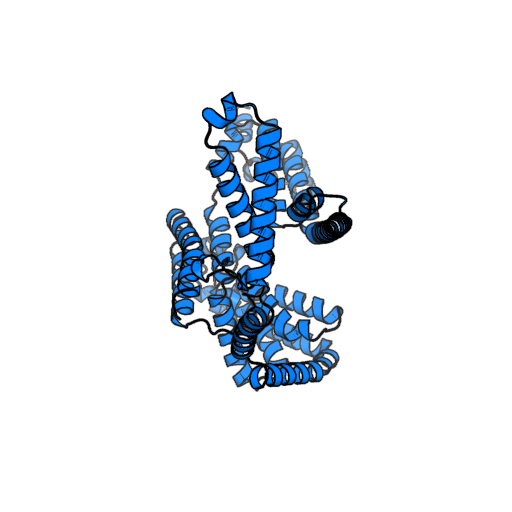MET A N 1
ATOM 695 C CA . MET A 1 87 ? 9.277 16.500 16.388 1.00 89.19 87 MET A CA 1
ATOM 696 C C . MET A 1 87 ? 10.176 15.356 15.901 1.00 89.19 87 MET A C 1
ATOM 698 O O . MET A 1 87 ? 10.124 14.990 14.734 1.00 89.19 87 MET A O 1
ATOM 702 N N . MET A 1 88 ? 10.961 14.748 16.798 1.00 89.81 88 MET A N 1
ATOM 703 C CA . MET A 1 88 ? 11.833 13.622 16.447 1.00 89.81 88 MET A CA 1
ATOM 704 C C . MET A 1 88 ? 11.024 12.391 16.020 1.00 89.81 88 MET A C 1
ATOM 706 O O . MET A 1 88 ? 11.385 11.739 15.044 1.00 89.81 88 MET A O 1
ATOM 710 N N . ALA A 1 89 ? 9.916 12.084 16.709 1.00 88.06 89 ALA A N 1
ATOM 711 C CA . ALA A 1 89 ? 9.040 10.990 16.290 1.00 88.06 89 ALA A CA 1
ATOM 712 C C . ALA A 1 89 ? 8.419 11.281 14.916 1.00 88.06 89 ALA A C 1
ATOM 714 O O . ALA A 1 89 ? 8.413 10.400 14.064 1.00 88.06 89 ALA A O 1
ATOM 715 N N . GLY A 1 90 ? 7.980 12.523 14.677 1.00 87.50 90 GLY A N 1
ATOM 716 C CA . GLY A 1 90 ? 7.460 12.956 13.379 1.00 87.50 90 GLY A CA 1
ATOM 717 C C . GLY A 1 90 ? 8.487 12.845 12.248 1.00 87.50 90 GLY A C 1
ATOM 718 O O . GLY A 1 90 ? 8.174 12.296 11.199 1.00 87.50 90 GLY A O 1
ATOM 719 N N . LEU A 1 91 ? 9.728 13.294 12.469 1.00 91.12 91 LEU A N 1
ATOM 720 C CA . LEU A 1 91 ? 10.815 13.185 11.486 1.00 91.12 91 LEU A CA 1
ATOM 721 C C . LEU A 1 91 ? 11.165 11.727 11.173 1.00 91.12 91 LEU A C 1
ATOM 723 O O . LEU A 1 91 ? 11.317 11.368 10.010 1.00 91.12 91 LEU A O 1
ATOM 727 N N . LEU A 1 92 ? 11.276 10.876 12.195 1.00 92.56 92 LEU A N 1
ATOM 728 C CA . LEU A 1 92 ? 11.565 9.454 12.002 1.00 92.56 92 LEU A CA 1
ATOM 729 C C . LEU A 1 92 ? 10.414 8.729 11.306 1.00 92.56 92 LEU A C 1
ATOM 731 O O . LEU A 1 92 ? 10.675 7.873 10.470 1.00 92.56 92 LEU A O 1
ATOM 735 N N . HIS A 1 93 ? 9.168 9.080 11.625 1.00 87.94 93 HIS A N 1
ATOM 736 C CA . HIS A 1 93 ? 7.996 8.554 10.933 1.00 87.94 93 HIS A CA 1
ATOM 737 C C . HIS A 1 93 ? 8.011 8.978 9.465 1.00 87.94 93 HIS A C 1
ATOM 739 O O . HIS A 1 93 ? 7.836 8.147 8.587 1.00 87.94 93 HIS A O 1
ATOM 745 N N . PHE A 1 94 ? 8.299 10.252 9.184 1.00 88.00 94 PHE A N 1
ATOM 746 C CA . PHE A 1 94 ? 8.427 10.752 7.818 1.00 88.00 94 PHE A CA 1
ATOM 747 C C . PHE A 1 94 ? 9.518 10.006 7.034 1.00 88.00 94 PHE A C 1
ATOM 749 O O . PHE A 1 94 ? 9.252 9.540 5.936 1.00 88.00 94 PHE A O 1
ATOM 756 N N . CYS A 1 95 ? 10.706 9.789 7.610 1.00 91.38 95 CYS A N 1
ATOM 757 C CA . CYS A 1 95 ? 11.754 8.963 6.986 1.00 91.38 95 CYS A CA 1
ATOM 758 C C . CYS A 1 95 ? 11.390 7.467 6.883 1.00 91.38 95 CYS A C 1
ATOM 760 O O . CYS A 1 95 ? 12.061 6.708 6.188 1.00 91.38 95 CYS A O 1
ATOM 762 N N . GLY A 1 96 ? 10.364 7.017 7.603 1.00 90.06 96 GLY A N 1
ATOM 763 C CA . GLY A 1 96 ? 9.860 5.651 7.555 1.00 90.06 96 GLY A CA 1
ATOM 764 C C . GLY A 1 96 ? 8.784 5.413 6.495 1.00 90.06 96 GLY A C 1
ATOM 765 O O . GLY A 1 96 ? 8.452 4.253 6.248 1.00 90.06 96 GLY A O 1
ATOM 766 N N . GLU A 1 97 ? 8.280 6.463 5.845 1.00 86.06 97 GLU A N 1
ATOM 767 C CA . GLU A 1 97 ? 7.331 6.359 4.732 1.00 86.06 97 GLU A CA 1
ATOM 768 C C . GLU A 1 97 ? 8.070 6.174 3.404 1.00 86.06 97 GLU A C 1
ATOM 770 O O . GLU A 1 97 ? 8.967 6.945 3.055 1.00 86.06 97 GLU A O 1
ATOM 775 N N . ILE A 1 98 ? 7.686 5.158 2.630 1.00 85.31 98 ILE A N 1
ATOM 776 C CA . ILE A 1 98 ? 8.369 4.800 1.375 1.00 85.31 98 ILE A CA 1
ATOM 777 C C . ILE A 1 98 ? 8.249 5.938 0.347 1.00 85.31 98 ILE A C 1
ATOM 779 O O . ILE A 1 98 ? 9.204 6.250 -0.365 1.00 85.31 98 ILE A O 1
ATOM 783 N N . GLU A 1 99 ? 7.104 6.611 0.302 1.00 84.31 99 GLU A N 1
ATOM 784 C CA . GLU A 1 99 ? 6.827 7.755 -0.566 1.00 84.31 99 GLU A CA 1
ATOM 785 C C . GLU A 1 99 ? 7.745 8.940 -0.242 1.00 84.31 99 GLU A C 1
ATOM 787 O O . GLU A 1 99 ? 8.269 9.600 -1.144 1.00 84.31 99 GLU A O 1
ATOM 792 N N . ALA A 1 100 ? 7.994 9.182 1.048 1.00 87.44 100 ALA A N 1
ATOM 793 C CA . ALA A 1 100 ? 8.905 10.227 1.495 1.00 87.44 100 ALA A CA 1
ATOM 794 C C . ALA A 1 100 ? 10.355 9.905 1.119 1.00 87.44 100 ALA A C 1
ATOM 796 O O . ALA A 1 100 ? 11.080 10.810 0.709 1.00 87.44 100 ALA A O 1
ATOM 797 N N . VAL A 1 101 ? 10.771 8.632 1.182 1.00 92.81 101 VAL A N 1
ATOM 798 C CA . VAL A 1 101 ? 12.107 8.206 0.731 1.00 92.81 101 VAL A CA 1
ATOM 799 C C . VAL A 1 101 ? 12.341 8.626 -0.722 1.00 92.81 101 VAL A C 1
ATOM 801 O O . VAL A 1 101 ? 13.343 9.286 -1.005 1.00 92.81 101 VAL A O 1
ATOM 804 N N . PHE A 1 102 ? 11.410 8.325 -1.633 1.00 85.56 102 PHE A N 1
ATOM 805 C CA . PHE A 1 102 ? 11.530 8.741 -3.035 1.00 85.56 102 PHE A CA 1
ATOM 806 C C . PHE A 1 102 ? 11.598 10.265 -3.186 1.00 85.56 102 PHE A C 1
ATOM 808 O O . PHE A 1 102 ? 12.451 10.768 -3.920 1.00 85.56 102 PHE A O 1
ATOM 815 N N . GLY A 1 103 ? 10.757 11.007 -2.460 1.00 89.81 103 GLY A N 1
ATOM 816 C CA . GLY A 1 103 ? 10.765 12.472 -2.476 1.00 89.81 103 GLY A CA 1
ATOM 817 C C . GLY A 1 103 ? 12.090 13.075 -1.995 1.00 89.81 103 GLY A C 1
ATOM 818 O O . GLY A 1 103 ? 12.666 13.920 -2.678 1.00 89.81 103 GLY A O 1
ATOM 819 N N . ILE A 1 104 ? 12.618 12.600 -0.863 1.00 93.75 104 ILE A N 1
ATOM 820 C CA . ILE A 1 104 ? 13.890 13.061 -0.282 1.00 93.75 104 ILE A CA 1
ATOM 821 C C . ILE A 1 104 ? 15.037 12.863 -1.276 1.00 93.75 104 ILE A C 1
ATOM 823 O O . ILE A 1 104 ? 15.788 13.799 -1.547 1.00 93.75 104 ILE A O 1
ATOM 827 N N . TRP A 1 105 ? 15.172 11.667 -1.850 1.00 96.19 105 TRP A N 1
ATOM 828 C CA . TRP A 1 105 ? 16.279 11.379 -2.766 1.00 96.19 105 TRP A CA 1
ATOM 829 C C . TRP A 1 105 ? 16.125 12.062 -4.124 1.00 96.19 105 TRP A C 1
ATOM 831 O O . TRP A 1 105 ? 17.131 12.437 -4.723 1.00 96.19 105 TRP A O 1
ATOM 841 N N . THR A 1 106 ? 14.893 12.315 -4.570 1.00 92.31 106 THR A N 1
ATOM 842 C CA . THR A 1 106 ? 14.632 13.154 -5.750 1.00 92.31 106 THR A CA 1
ATOM 843 C C . THR A 1 106 ? 15.092 14.592 -5.514 1.00 92.31 106 THR A C 1
ATOM 845 O O . THR A 1 106 ? 15.729 15.178 -6.386 1.00 92.31 106 THR A O 1
ATOM 848 N N . ILE A 1 107 ? 14.850 15.150 -4.321 1.00 94.88 107 ILE A N 1
ATOM 849 C CA . ILE A 1 107 ? 15.358 16.479 -3.943 1.00 94.88 107 ILE A CA 1
ATOM 850 C C . ILE A 1 107 ? 16.889 16.481 -3.926 1.00 94.88 107 ILE A C 1
ATOM 852 O O . ILE A 1 107 ? 17.497 17.383 -4.493 1.00 94.88 107 ILE A O 1
ATOM 856 N N . VAL A 1 108 ? 17.525 15.466 -3.333 1.00 96.62 108 VAL A N 1
ATOM 857 C CA . VAL A 1 108 ? 18.995 15.343 -3.320 1.00 96.62 108 VAL A CA 1
ATOM 858 C C . VAL A 1 108 ? 19.558 15.268 -4.743 1.00 96.62 108 VAL A C 1
ATOM 860 O O . VAL A 1 108 ? 20.533 15.956 -5.048 1.00 96.62 108 VAL A O 1
ATOM 863 N N . LEU A 1 109 ? 18.931 14.489 -5.630 1.00 94.00 109 LEU A N 1
ATOM 864 C CA . LEU A 1 109 ? 19.322 14.400 -7.036 1.00 94.00 109 LEU A CA 1
ATOM 865 C C . LEU A 1 109 ? 19.149 15.744 -7.758 1.00 94.00 109 LEU A C 1
ATOM 867 O O . LEU A 1 109 ? 20.044 16.161 -8.490 1.00 94.00 109 LEU A O 1
ATOM 871 N N . GLY A 1 110 ? 18.035 16.444 -7.530 1.00 93.25 110 GLY A N 1
ATOM 872 C CA . GLY A 1 110 ? 17.767 17.759 -8.118 1.00 93.25 110 GLY A CA 1
ATOM 873 C C . GLY A 1 110 ? 18.745 18.834 -7.643 1.00 93.25 110 GLY A C 1
ATOM 874 O O . GLY A 1 110 ? 19.258 19.604 -8.455 1.00 93.25 110 GLY A O 1
ATOM 875 N N . ILE A 1 111 ? 19.081 18.833 -6.350 1.00 95.44 111 ILE A N 1
ATOM 876 C CA . ILE A 1 111 ? 20.122 19.691 -5.771 1.00 95.44 111 ILE A CA 1
ATOM 877 C C . ILE A 1 111 ? 21.472 19.391 -6.430 1.00 95.44 111 ILE A C 1
ATOM 879 O O . ILE A 1 111 ? 22.138 20.311 -6.897 1.00 95.44 111 ILE A O 1
ATOM 883 N N . GLY A 1 112 ? 21.856 18.115 -6.528 1.00 94.00 112 GLY A N 1
ATOM 884 C CA . GLY A 1 112 ? 23.099 17.714 -7.190 1.00 94.00 112 GLY A CA 1
ATOM 885 C C . GLY A 1 112 ? 23.147 18.131 -8.660 1.00 94.00 112 GLY A C 1
ATOM 886 O O . GLY A 1 112 ? 24.158 18.661 -9.106 1.00 94.00 112 GLY A O 1
ATOM 887 N N . THR A 1 113 ? 22.039 17.970 -9.387 1.00 91.31 113 THR A N 1
ATOM 888 C CA . THR A 1 113 ? 21.915 18.384 -10.797 1.00 91.31 113 THR A CA 1
ATOM 889 C C . THR A 1 113 ? 22.078 19.898 -10.936 1.00 91.31 113 THR A C 1
ATOM 891 O O . THR A 1 113 ? 22.830 20.361 -11.787 1.00 91.31 113 THR A O 1
ATOM 894 N N . THR A 1 114 ? 21.429 20.669 -10.058 1.00 92.44 114 THR A N 1
ATOM 895 C CA . THR A 1 114 ? 21.491 22.140 -10.052 1.00 92.44 114 THR A CA 1
ATOM 896 C C . THR A 1 114 ? 22.897 22.654 -9.744 1.00 92.44 114 THR A C 1
ATOM 898 O O . THR A 1 114 ? 23.318 23.655 -10.315 1.00 92.44 114 THR A O 1
ATOM 901 N N . PHE A 1 115 ? 23.625 21.994 -8.838 1.00 94.00 115 PHE A N 1
ATOM 902 C CA . PHE A 1 115 ? 24.997 22.378 -8.495 1.00 94.00 115 PHE A CA 1
ATOM 903 C C . PHE A 1 115 ? 26.031 21.945 -9.539 1.00 94.00 115 PHE A C 1
ATOM 905 O O . PHE A 1 115 ? 27.025 22.645 -9.706 1.00 94.00 115 PHE A O 1
ATOM 912 N N . TYR A 1 116 ? 25.836 20.795 -10.192 1.00 91.31 116 TYR A N 1
ATOM 913 C CA . TYR A 1 116 ? 26.792 20.266 -11.168 1.00 91.31 116 TYR A CA 1
ATOM 914 C C . TYR A 1 116 ? 26.639 20.908 -12.552 1.00 91.31 116 TYR A C 1
ATOM 916 O O . TYR A 1 116 ? 27.643 21.235 -13.178 1.00 91.31 116 TYR A O 1
ATOM 924 N N . TYR A 1 117 ? 25.398 21.108 -13.006 1.00 88.69 117 TYR A N 1
ATOM 925 C CA . TYR A 1 117 ? 25.091 21.757 -14.281 1.00 88.69 117 TYR A CA 1
ATOM 926 C C . TYR A 1 117 ? 24.625 23.193 -14.033 1.00 88.69 117 TYR A C 1
ATOM 928 O O . TYR A 1 117 ? 25.446 24.104 -14.040 1.00 88.69 117 TYR A O 1
ATOM 936 N N . ASP A 1 118 ? 23.331 23.385 -13.762 1.00 89.31 118 ASP A N 1
ATOM 937 C CA . ASP A 1 118 ? 22.698 24.650 -13.382 1.00 89.31 118 ASP A CA 1
ATOM 938 C C . ASP A 1 118 ? 21.179 24.440 -13.175 1.00 89.31 118 ASP A C 1
ATOM 940 O O . ASP A 1 118 ? 20.620 23.376 -13.467 1.00 89.31 118 ASP A O 1
ATOM 944 N N . TRP A 1 119 ? 20.483 25.468 -12.677 1.00 91.06 119 TRP A N 1
ATOM 945 C CA . TRP A 1 119 ? 19.031 25.428 -12.458 1.00 91.06 119 TRP A CA 1
ATOM 946 C C . TRP A 1 119 ? 18.218 25.313 -13.755 1.00 91.06 119 TRP A C 1
ATOM 948 O O . TRP A 1 119 ? 17.202 24.619 -13.773 1.00 91.06 119 TRP A O 1
ATOM 958 N N . HIS A 1 120 ? 18.637 25.980 -14.835 1.00 90.12 120 HIS A N 1
ATOM 959 C CA . HIS A 1 120 ? 17.908 25.954 -16.103 1.00 90.12 120 HIS A CA 1
ATOM 960 C C . HIS A 1 120 ? 17.926 24.544 -16.698 1.00 90.12 120 HIS A C 1
ATOM 962 O O . HIS A 1 120 ? 16.868 24.021 -17.045 1.00 90.12 120 HIS A O 1
ATOM 968 N N . THR A 1 121 ? 19.087 23.890 -16.721 1.00 87.44 121 THR A N 1
ATOM 969 C CA . THR A 1 121 ? 19.230 22.506 -17.189 1.00 87.44 121 THR A CA 1
ATOM 970 C C . THR A 1 121 ? 18.393 21.527 -16.355 1.00 87.44 121 THR A C 1
ATOM 972 O O . THR A 1 121 ? 17.726 20.650 -16.907 1.00 87.44 121 THR A O 1
ATOM 975 N N . PHE A 1 122 ? 18.349 21.696 -15.028 1.00 88.94 122 PHE A N 1
ATOM 976 C CA . PHE A 1 122 ? 17.468 20.897 -14.167 1.00 88.94 122 PHE A CA 1
ATOM 977 C C . PHE A 1 122 ? 15.983 21.083 -14.525 1.00 88.94 122 PHE A C 1
ATOM 979 O O . PHE A 1 122 ? 15.256 20.097 -14.675 1.00 88.94 122 PHE A O 1
ATOM 986 N N . VAL A 1 123 ? 15.530 22.328 -14.705 1.00 89.81 123 VAL A N 1
ATOM 987 C CA . VAL A 1 123 ? 14.141 22.632 -15.092 1.00 89.81 123 VAL A CA 1
ATOM 988 C C . VAL A 1 123 ? 13.810 22.069 -16.475 1.00 89.81 123 VAL A C 1
ATOM 990 O O . VAL A 1 123 ? 12.723 21.519 -16.657 1.00 89.81 123 VAL A O 1
ATOM 993 N N . GLU A 1 124 ? 14.725 22.158 -17.439 1.00 88.75 124 GLU A N 1
ATOM 994 C CA . GLU A 1 124 ? 14.548 21.605 -18.785 1.00 88.75 124 GLU A CA 1
ATOM 995 C C . GLU A 1 124 ? 14.430 20.073 -18.762 1.00 88.75 124 GLU A C 1
ATOM 997 O O . GLU A 1 124 ? 13.530 19.505 -19.391 1.00 88.75 124 GLU A O 1
ATOM 1002 N N . TYR A 1 125 ? 15.266 19.395 -17.972 1.00 86.81 125 TYR A N 1
ATOM 1003 C CA . TYR A 1 125 ? 15.173 17.949 -17.771 1.00 86.81 125 TYR A CA 1
ATOM 1004 C C . TYR A 1 125 ? 13.819 17.547 -17.169 1.00 86.81 125 TYR A C 1
ATOM 1006 O O . TYR A 1 125 ? 13.109 16.705 -17.722 1.00 86.81 125 TYR A O 1
ATOM 1014 N N . VAL A 1 126 ? 13.408 18.200 -16.079 1.00 88.00 126 VAL A N 1
ATOM 1015 C CA . VAL A 1 126 ? 12.112 17.934 -15.433 1.00 88.00 126 VAL A CA 1
ATOM 1016 C C . VAL A 1 126 ? 10.949 18.225 -16.387 1.00 88.00 126 VAL A C 1
ATOM 1018 O O . VAL A 1 126 ? 9.973 17.478 -16.396 1.00 88.00 126 VAL A O 1
ATOM 1021 N N . SER A 1 127 ? 11.044 19.264 -17.216 1.00 86.19 127 SER A N 1
ATOM 1022 C CA . SER A 1 127 ? 9.978 19.646 -18.154 1.00 86.19 127 SER A CA 1
ATOM 1023 C C . SER A 1 127 ? 9.874 18.719 -19.368 1.00 86.19 127 SER A C 1
ATOM 1025 O O . SER A 1 127 ? 8.796 18.582 -19.942 1.00 86.19 127 SER A O 1
ATOM 1027 N N . SER A 1 128 ? 10.977 18.087 -19.774 1.00 84.75 128 SER A N 1
ATOM 1028 C CA . SER A 1 128 ? 11.025 17.180 -20.931 1.00 84.75 128 SER A CA 1
ATOM 1029 C C . SER A 1 128 ? 10.712 15.719 -20.586 1.00 84.75 128 SER A C 1
ATOM 1031 O O . SER A 1 128 ? 10.433 14.918 -21.485 1.00 84.75 128 SER A O 1
ATOM 1033 N N . ALA A 1 129 ? 10.729 15.360 -19.301 1.00 83.25 129 ALA A N 1
ATOM 1034 C CA . ALA A 1 129 ? 10.406 14.019 -18.839 1.00 83.25 129 ALA A CA 1
ATOM 1035 C C . ALA A 1 129 ? 8.932 13.651 -19.096 1.00 83.25 129 ALA A C 1
ATOM 1037 O O . ALA A 1 129 ? 8.015 14.466 -18.977 1.00 83.25 129 ALA A O 1
ATOM 1038 N N . ARG A 1 130 ? 8.694 12.379 -19.436 1.00 81.75 130 ARG A N 1
ATOM 1039 C CA . ARG A 1 130 ? 7.343 11.835 -19.620 1.00 81.75 130 ARG A CA 1
ATOM 1040 C C . ARG A 1 130 ? 6.849 11.254 -18.301 1.00 81.75 130 ARG A C 1
ATOM 1042 O O . ARG A 1 130 ? 7.419 10.299 -17.789 1.00 81.75 130 ARG A O 1
ATOM 1049 N N . TYR A 1 131 ? 5.778 11.838 -17.769 1.00 80.94 131 TYR A N 1
ATOM 1050 C CA . TYR A 1 131 ? 5.169 11.427 -16.498 1.00 80.94 131 TYR A CA 1
ATOM 1051 C C . TYR A 1 131 ? 3.896 10.599 -16.668 1.00 80.94 131 TYR A C 1
ATOM 1053 O O . TYR A 1 131 ? 3.266 10.248 -15.674 1.00 80.94 131 TYR A O 1
ATOM 1061 N N . VAL A 1 132 ? 3.504 10.290 -17.905 1.00 77.38 132 VAL A N 1
ATOM 1062 C CA . VAL A 1 132 ? 2.237 9.615 -18.204 1.00 77.38 132 VAL A CA 1
ATOM 1063 C C . VAL A 1 132 ? 2.196 8.233 -17.556 1.00 77.38 132 VAL A C 1
ATOM 1065 O O . VAL A 1 132 ? 1.248 7.920 -16.842 1.00 77.38 132 VAL A O 1
ATOM 1068 N N . GLU A 1 133 ? 3.243 7.430 -17.733 1.00 72.94 133 GLU A N 1
ATOM 1069 C CA . GLU A 1 133 ? 3.309 6.063 -17.221 1.00 72.94 133 GLU A CA 1
ATOM 1070 C C . GLU A 1 133 ? 3.398 6.016 -15.682 1.00 72.94 133 GLU A C 1
ATOM 1072 O O . GLU A 1 133 ? 2.597 5.300 -15.073 1.00 72.94 133 GLU A O 1
ATOM 1077 N N . PRO A 1 134 ? 4.274 6.794 -15.003 1.00 74.94 134 PRO A N 1
ATOM 1078 C CA . PRO A 1 134 ? 4.278 6.858 -13.539 1.00 74.94 134 PRO A CA 1
ATOM 1079 C C . PRO A 1 134 ? 2.949 7.342 -12.949 1.00 74.94 134 PRO A C 1
ATOM 1081 O O . PRO A 1 134 ? 2.478 6.800 -11.948 1.00 74.94 134 PRO A O 1
ATOM 1084 N N . LEU A 1 135 ? 2.321 8.342 -13.571 1.00 76.50 135 LEU A N 1
ATOM 1085 C CA . LEU A 1 135 ? 1.068 8.906 -13.081 1.00 76.50 135 LEU A CA 1
ATOM 1086 C C . LEU A 1 135 ? -0.103 7.936 -13.292 1.00 76.50 135 LEU A C 1
ATOM 1088 O O . LEU A 1 135 ? -0.920 7.772 -12.387 1.00 76.50 135 LEU A O 1
ATOM 1092 N N . LEU A 1 136 ? -0.131 7.209 -14.413 1.00 72.94 136 LEU A N 1
ATOM 1093 C CA . LEU A 1 136 ? -1.062 6.103 -14.647 1.00 72.94 136 LEU A CA 1
ATOM 1094 C C . LEU A 1 136 ? -0.959 5.037 -13.546 1.00 72.94 136 LEU A C 1
ATOM 1096 O O . LEU A 1 136 ? -1.983 4.613 -13.006 1.00 72.94 136 LEU A O 1
ATOM 1100 N N . ILE A 1 137 ? 0.260 4.635 -13.169 1.00 72.62 137 ILE A N 1
ATOM 1101 C CA . ILE A 1 137 ? 0.482 3.654 -12.094 1.00 72.62 137 ILE A CA 1
ATOM 1102 C C . ILE A 1 137 ? -0.092 4.169 -10.767 1.00 72.62 137 ILE A C 1
ATOM 1104 O O . ILE A 1 137 ? -0.826 3.434 -10.104 1.00 72.62 137 ILE A O 1
ATOM 1108 N N . ILE A 1 138 ? 0.178 5.427 -10.399 1.00 74.00 138 ILE A N 1
ATOM 1109 C CA . ILE A 1 138 ? -0.345 6.040 -9.164 1.00 74.00 138 ILE A CA 1
ATOM 1110 C C . ILE A 1 138 ? -1.877 6.046 -9.162 1.00 74.00 138 ILE A C 1
ATOM 1112 O O . ILE A 1 138 ? -2.497 5.626 -8.179 1.00 74.00 138 ILE A O 1
ATOM 1116 N N . VAL A 1 139 ? -2.498 6.490 -10.258 1.00 76.25 139 VAL A N 1
ATOM 1117 C CA . VAL A 1 139 ? -3.960 6.579 -10.376 1.00 76.25 139 VAL A CA 1
ATOM 1118 C C . VAL A 1 139 ? -4.584 5.184 -10.275 1.00 76.25 139 VAL A C 1
ATOM 1120 O O . VAL A 1 139 ? -5.471 4.973 -9.445 1.00 76.25 139 VAL A O 1
ATOM 1123 N N . ILE A 1 140 ? -4.073 4.192 -11.012 1.00 73.50 140 ILE A N 1
ATOM 1124 C CA . ILE A 1 140 ? -4.597 2.818 -10.955 1.00 73.50 140 ILE A CA 1
ATOM 1125 C C . ILE A 1 140 ? -4.395 2.186 -9.576 1.00 73.50 140 ILE A C 1
ATOM 1127 O O . ILE A 1 140 ? -5.327 1.569 -9.059 1.00 73.50 140 ILE A O 1
ATOM 1131 N N . MET A 1 141 ? -3.228 2.342 -8.945 1.00 72.31 141 MET A N 1
ATOM 1132 C CA . MET A 1 141 ? -2.985 1.813 -7.595 1.00 72.31 141 MET A CA 1
ATOM 1133 C C . MET A 1 141 ? -3.917 2.445 -6.557 1.00 72.31 141 MET A C 1
ATOM 1135 O O . MET A 1 141 ? -4.439 1.750 -5.679 1.00 72.31 141 MET A O 1
ATOM 1139 N N . THR A 1 142 ? -4.189 3.744 -6.682 1.00 74.69 142 THR A N 1
ATOM 1140 C CA . THR A 1 142 ? -5.121 4.457 -5.798 1.00 74.69 142 THR A CA 1
ATOM 1141 C C . THR A 1 142 ? -6.553 3.957 -6.002 1.00 74.69 142 THR A C 1
ATOM 1143 O O . THR A 1 142 ? -7.252 3.652 -5.037 1.00 74.69 142 THR A O 1
ATOM 1146 N N . MET A 1 143 ? -6.991 3.781 -7.251 1.00 75.31 143 MET A N 1
ATOM 1147 C CA . MET A 1 143 ? -8.317 3.225 -7.546 1.00 75.31 143 MET A CA 1
ATOM 1148 C C . MET A 1 143 ? -8.456 1.778 -7.080 1.00 75.31 143 MET A C 1
ATOM 1150 O O . MET A 1 143 ? -9.477 1.402 -6.502 1.00 75.31 143 MET A O 1
ATOM 1154 N N . ALA A 1 144 ? -7.440 0.953 -7.315 1.00 73.19 144 ALA A N 1
ATOM 1155 C CA . ALA A 1 144 ? -7.464 -0.458 -6.967 1.00 73.19 144 ALA A CA 1
ATOM 1156 C C . ALA A 1 144 ? -7.420 -0.714 -5.456 1.00 73.19 144 ALA A C 1
ATOM 1158 O O . ALA A 1 144 ? -8.027 -1.675 -4.985 1.00 73.19 144 ALA A O 1
ATOM 1159 N N . SER A 1 145 ? -6.753 0.156 -4.693 1.00 71.00 145 SER A N 1
ATOM 1160 C CA . SER A 1 145 ? -6.750 0.110 -3.224 1.00 71.00 145 SER A CA 1
ATOM 1161 C C . SER A 1 145 ? -8.045 0.642 -2.595 1.00 71.00 145 SER A C 1
ATOM 1163 O O . SER A 1 145 ? -8.225 0.562 -1.378 1.00 71.00 145 SER A O 1
ATOM 1165 N N . SER A 1 146 ? -8.996 1.132 -3.398 1.00 76.75 146 SER A N 1
ATOM 1166 C CA . SER A 1 146 ? -10.299 1.559 -2.895 1.00 76.75 146 SER A CA 1
ATOM 1167 C C . SER A 1 146 ? -11.121 0.385 -2.339 1.00 76.75 146 SER A C 1
ATOM 1169 O O . SER A 1 146 ? -11.143 -0.733 -2.865 1.00 76.75 146 SER A O 1
ATOM 1171 N N . ARG A 1 147 ? -11.876 0.653 -1.266 1.00 76.56 147 ARG A N 1
ATOM 1172 C CA . ARG A 1 147 ? -12.748 -0.337 -0.611 1.00 76.56 147 ARG A CA 1
ATOM 1173 C C . ARG A 1 147 ? -13.753 -1.007 -1.570 1.00 76.56 147 ARG A C 1
ATOM 1175 O O . ARG A 1 147 ? -13.946 -2.216 -1.429 1.00 76.56 147 ARG A O 1
ATOM 1182 N N . PRO A 1 148 ? -14.401 -0.303 -2.525 1.00 82.25 148 PRO A N 1
ATOM 1183 C CA . PRO A 1 148 ? -15.307 -0.939 -3.482 1.00 82.25 148 PRO A CA 1
ATOM 1184 C C . PRO A 1 148 ? -14.626 -1.992 -4.356 1.00 82.25 148 PRO A C 1
ATOM 1186 O O . PRO A 1 148 ? -15.188 -3.075 -4.523 1.00 82.25 148 PRO A O 1
ATOM 1189 N N . ILE A 1 149 ? -13.415 -1.716 -4.850 1.00 78.81 149 ILE A N 1
ATOM 1190 C CA . ILE A 1 149 ? -12.645 -2.675 -5.651 1.00 78.81 149 ILE A CA 1
ATOM 1191 C C . ILE A 1 149 ? -12.202 -3.858 -4.784 1.00 78.81 149 ILE A C 1
ATOM 1193 O O . ILE A 1 149 ? -12.465 -5.004 -5.143 1.00 78.81 149 ILE A O 1
ATOM 1197 N N . LEU A 1 150 ? -11.651 -3.611 -3.591 1.00 76.94 150 LEU A N 1
ATOM 1198 C CA . LEU A 1 150 ? -11.279 -4.679 -2.652 1.00 76.94 150 LEU A CA 1
ATOM 1199 C C . LEU A 1 150 ? -12.458 -5.614 -2.334 1.00 76.94 150 LEU A C 1
ATOM 1201 O O . LEU A 1 150 ? -12.314 -6.837 -2.358 1.00 76.94 150 LEU A O 1
ATOM 1205 N N . LYS A 1 151 ? -13.649 -5.056 -2.077 1.00 79.56 151 LYS A N 1
ATOM 1206 C CA . LYS A 1 151 ? -14.853 -5.846 -1.772 1.00 79.56 151 LYS A CA 1
ATOM 1207 C C . LYS A 1 151 ? -15.412 -6.581 -2.983 1.00 79.56 151 LYS A C 1
ATOM 1209 O O . LYS A 1 151 ? -15.922 -7.688 -2.818 1.00 79.56 151 LYS A O 1
ATOM 1214 N N . LEU A 1 152 ? -15.298 -6.012 -4.180 1.00 83.88 152 LEU A N 1
ATOM 1215 C CA . LEU A 1 152 ? -15.627 -6.714 -5.417 1.00 83.88 152 LEU A CA 1
ATOM 1216 C C . LEU A 1 152 ? -14.733 -7.948 -5.598 1.00 83.88 152 LEU A C 1
ATOM 1218 O O . LEU A 1 152 ? -15.241 -9.039 -5.851 1.00 83.88 152 LEU A O 1
ATOM 1222 N N . PHE A 1 153 ? -13.423 -7.790 -5.418 1.00 81.00 153 PHE A N 1
ATOM 1223 C CA . PHE A 1 153 ? -12.459 -8.887 -5.502 1.00 81.00 153 PHE A CA 1
ATOM 1224 C C . PHE A 1 153 ? -12.722 -9.957 -4.445 1.00 81.00 153 PHE A C 1
ATOM 1226 O O . PHE A 1 153 ? -12.793 -11.142 -4.777 1.00 81.00 153 PHE A O 1
ATOM 1233 N N . GLU A 1 154 ? -12.950 -9.552 -3.191 1.00 80.69 154 GLU A N 1
ATOM 1234 C CA . GLU A 1 154 ? -13.336 -10.480 -2.125 1.00 80.69 154 GLU A CA 1
ATOM 1235 C C . GLU A 1 154 ? -14.605 -11.257 -2.508 1.00 80.69 154 GLU A C 1
ATOM 1237 O O . GLU A 1 154 ? -14.665 -12.466 -2.299 1.00 80.69 154 GLU A O 1
ATOM 1242 N N . LEU A 1 155 ? -15.597 -10.604 -3.121 1.00 86.69 155 LEU A N 1
ATOM 1243 C CA . LEU A 1 155 ? -16.845 -11.235 -3.551 1.00 86.69 155 LEU A CA 1
ATOM 1244 C C . LEU A 1 155 ? -16.645 -12.225 -4.708 1.00 86.69 155 LEU A C 1
ATOM 1246 O O . LEU A 1 155 ? -17.251 -13.300 -4.688 1.00 86.69 155 LEU A O 1
ATOM 1250 N N . ILE A 1 156 ? -15.799 -11.903 -5.690 1.00 87.69 156 ILE A N 1
ATOM 1251 C CA . ILE A 1 156 ? -15.439 -12.815 -6.789 1.00 87.69 156 ILE A CA 1
ATOM 1252 C C . ILE A 1 156 ? -14.748 -14.059 -6.223 1.00 87.69 156 ILE A C 1
ATOM 1254 O O . ILE A 1 156 ? -15.186 -15.182 -6.486 1.00 87.69 156 ILE A O 1
ATOM 1258 N N . LEU A 1 157 ? -13.726 -13.867 -5.386 1.00 86.75 157 LEU A N 1
ATOM 1259 C CA . LEU A 1 157 ? -12.992 -14.964 -4.756 1.00 86.75 157 LEU A CA 1
ATOM 1260 C C . LEU A 1 157 ? -13.915 -15.795 -3.861 1.00 86.75 157 LEU A C 1
ATOM 1262 O O . LEU A 1 157 ? -13.909 -17.018 -3.950 1.00 86.75 157 LEU A O 1
ATOM 1266 N N . TRP A 1 158 ? -14.775 -15.156 -3.065 1.00 85.81 158 TRP A N 1
ATOM 1267 C CA . TRP A 1 158 ? -15.739 -15.839 -2.201 1.00 85.81 158 TRP A CA 1
ATOM 1268 C C . TRP A 1 158 ? -16.698 -16.733 -2.990 1.00 85.81 158 TRP A C 1
ATOM 1270 O O . TRP A 1 158 ? -16.973 -17.858 -2.569 1.00 85.81 158 TRP A O 1
ATOM 1280 N N . ARG A 1 159 ? -17.190 -16.271 -4.150 1.00 90.12 159 ARG A N 1
ATOM 1281 C CA . ARG A 1 159 ? -18.043 -17.086 -5.030 1.00 90.12 159 ARG A CA 1
ATOM 1282 C C . ARG A 1 159 ? -17.309 -18.331 -5.511 1.00 90.12 159 ARG A C 1
ATOM 1284 O O . ARG A 1 159 ? -17.870 -19.418 -5.418 1.00 90.12 159 ARG A O 1
ATOM 1291 N N . VAL A 1 160 ? -16.068 -18.179 -5.968 1.00 90.69 160 VAL A N 1
ATOM 1292 C CA . VAL A 1 160 ? -15.248 -19.302 -6.443 1.00 90.69 160 VAL A CA 1
ATOM 1293 C C . VAL A 1 160 ? -14.948 -20.270 -5.302 1.00 90.69 160 VAL A C 1
ATOM 1295 O O . VAL A 1 160 ? -15.204 -21.461 -5.424 1.00 90.69 160 VAL A O 1
ATOM 1298 N N . VAL A 1 161 ? -14.529 -19.768 -4.143 1.00 89.69 161 VAL A N 1
ATOM 1299 C CA . VAL A 1 161 ? -14.267 -20.587 -2.952 1.00 89.69 161 VAL A CA 1
ATOM 1300 C C . VAL A 1 161 ? -15.506 -21.365 -2.502 1.00 89.69 161 VAL A C 1
ATOM 1302 O O . VAL A 1 161 ? -15.395 -22.523 -2.097 1.00 89.69 161 VAL A O 1
ATOM 1305 N N . LYS A 1 162 ? -16.700 -20.768 -2.600 1.00 88.94 162 LYS A N 1
ATOM 1306 C CA . LYS A 1 162 ? -17.959 -21.445 -2.264 1.00 88.94 162 LYS A CA 1
ATOM 1307 C C . LYS A 1 162 ? -18.247 -22.631 -3.189 1.00 88.94 162 LYS A C 1
ATOM 1309 O O . LYS A 1 162 ? -18.790 -23.625 -2.713 1.00 88.94 162 LYS A O 1
ATOM 1314 N N . LEU A 1 163 ? -17.854 -22.562 -4.465 1.00 90.69 163 LEU A N 1
ATOM 1315 C CA . LEU A 1 163 ? -17.950 -23.704 -5.386 1.00 90.69 163 LEU A CA 1
ATOM 1316 C C . LEU A 1 163 ? -17.069 -24.877 -4.929 1.00 90.69 163 LEU A C 1
ATOM 1318 O O . LEU A 1 163 ? -17.436 -26.029 -5.130 1.00 90.69 163 LEU A O 1
ATOM 1322 N N . PHE A 1 164 ? -15.960 -24.589 -4.245 1.00 87.50 164 PHE A N 1
ATOM 1323 C CA . PHE A 1 164 ? -15.030 -25.579 -3.692 1.00 87.50 164 PHE A CA 1
ATOM 1324 C C . PHE A 1 164 ? -15.280 -25.896 -2.204 1.00 87.50 164 PHE A C 1
ATOM 1326 O O . PHE A 1 164 ? -14.377 -26.330 -1.491 1.00 87.50 164 PHE A O 1
ATOM 1333 N N . GLY A 1 165 ? -16.499 -25.674 -1.702 1.00 82.75 165 GLY A N 1
ATOM 1334 C CA . GLY A 1 165 ? -16.902 -26.080 -0.349 1.00 82.75 165 GLY A CA 1
ATOM 1335 C C . GLY A 1 165 ? -16.470 -25.141 0.783 1.00 82.75 165 GLY A C 1
ATOM 1336 O O . GLY A 1 165 ? -16.736 -25.434 1.946 1.00 82.75 165 GLY A O 1
ATOM 1337 N N . GLY A 1 166 ? -15.844 -23.998 0.483 1.00 83.25 166 GLY A N 1
ATOM 1338 C CA . GLY A 1 166 ? -15.559 -22.966 1.486 1.00 83.25 166 GLY A CA 1
ATOM 1339 C C . GLY A 1 166 ? -14.438 -23.286 2.479 1.00 83.25 166 GLY A C 1
ATOM 1340 O O . GLY A 1 166 ? -14.299 -22.575 3.478 1.00 83.25 166 GLY A O 1
ATOM 1341 N N . SER A 1 167 ? -13.658 -24.343 2.234 1.00 87.50 167 SER A N 1
ATOM 1342 C CA . SER A 1 167 ? -12.588 -24.775 3.134 1.00 87.50 167 SER A CA 1
ATOM 1343 C C . SER A 1 167 ? -11.405 -23.797 3.152 1.00 87.50 167 SER A C 1
ATOM 1345 O O . SER A 1 167 ? -11.267 -22.934 2.279 1.00 87.50 167 SER A O 1
ATOM 1347 N N . LEU A 1 168 ? -10.528 -23.931 4.151 1.00 88.50 168 LEU A N 1
ATOM 1348 C CA . LEU A 1 168 ? -9.306 -23.129 4.235 1.00 88.50 168 LEU A CA 1
ATOM 1349 C C . LEU A 1 168 ? -8.410 -23.366 3.008 1.00 88.50 168 LEU A C 1
ATOM 1351 O O . LEU A 1 168 ? -7.866 -22.425 2.446 1.00 88.50 168 LEU A O 1
ATOM 1355 N N . GLU A 1 169 ? -8.299 -24.607 2.545 1.00 90.44 169 GLU A N 1
ATOM 1356 C CA . GLU A 1 169 ? -7.519 -24.966 1.359 1.00 90.44 169 GLU A CA 1
ATOM 1357 C C . GLU A 1 169 ? -8.122 -24.360 0.086 1.00 90.44 169 GLU A C 1
ATOM 1359 O O . GLU A 1 169 ? -7.388 -23.833 -0.748 1.00 90.44 169 GLU A O 1
ATOM 1364 N N . ALA A 1 170 ? -9.454 -24.361 -0.042 1.00 91.19 170 ALA A N 1
ATOM 1365 C CA . ALA A 1 170 ? -10.146 -23.715 -1.154 1.00 91.19 170 ALA A CA 1
ATOM 1366 C C . ALA A 1 170 ? -9.864 -22.207 -1.191 1.00 91.19 170 ALA A C 1
ATOM 1368 O O . ALA A 1 170 ? -9.551 -21.665 -2.254 1.00 91.19 170 ALA A O 1
ATOM 1369 N N . TRP A 1 171 ? -9.907 -21.539 -0.032 1.00 90.38 171 TRP A N 1
ATOM 1370 C CA . TRP A 1 171 ? -9.472 -20.145 0.099 1.00 90.38 171 TRP A CA 1
ATOM 1371 C C . TRP A 1 171 ? -8.025 -19.958 -0.336 1.00 90.38 171 TRP A C 1
ATOM 1373 O O . TRP A 1 171 ? -7.737 -19.033 -1.090 1.00 90.38 171 TRP A O 1
ATOM 1383 N N . TRP A 1 172 ? -7.133 -20.842 0.105 1.00 92.75 172 TRP A N 1
ATOM 1384 C CA . TRP A 1 172 ? -5.704 -20.750 -0.177 1.00 92.75 172 TRP A CA 1
ATOM 1385 C C . TRP A 1 172 ? -5.417 -20.827 -1.679 1.00 92.75 172 TRP A C 1
ATOM 1387 O O . TRP A 1 172 ? -4.816 -19.912 -2.245 1.00 92.75 172 TRP A O 1
ATOM 1397 N N . PHE A 1 173 ? -5.916 -21.877 -2.339 1.00 93.50 173 PHE A N 1
ATOM 1398 C CA . PHE A 1 173 ? -5.743 -22.067 -3.778 1.00 93.50 173 PHE A CA 1
ATOM 1399 C C . PHE A 1 173 ? -6.407 -20.952 -4.577 1.00 93.50 173 PHE A C 1
ATOM 1401 O O . PHE A 1 173 ? -5.827 -20.471 -5.547 1.00 93.50 173 PHE A O 1
ATOM 1408 N N . THR A 1 174 ? -7.596 -20.507 -4.169 1.00 93.25 174 THR A N 1
ATOM 1409 C CA . THR A 1 174 ? -8.306 -19.448 -4.891 1.00 93.25 174 THR A CA 1
ATOM 1410 C C . THR A 1 174 ? -7.570 -18.116 -4.781 1.00 93.25 174 THR A C 1
ATOM 1412 O O . THR A 1 174 ? -7.363 -17.462 -5.796 1.00 93.25 174 THR A O 1
ATOM 1415 N N . ILE A 1 175 ? -7.103 -17.736 -3.588 1.00 92.38 175 ILE A N 1
ATOM 1416 C CA . ILE A 1 175 ? -6.335 -16.499 -3.380 1.00 92.38 175 ILE A CA 1
ATOM 1417 C C . ILE A 1 175 ? -5.037 -16.532 -4.194 1.00 92.38 175 ILE A C 1
ATOM 1419 O O . ILE A 1 175 ? -4.780 -15.598 -4.944 1.00 92.38 175 ILE A O 1
ATOM 1423 N N . LEU A 1 176 ? -4.249 -17.608 -4.110 1.00 94.31 176 LEU A N 1
ATOM 1424 C CA . LEU A 1 176 ? -2.931 -17.685 -4.757 1.00 94.31 176 LEU A CA 1
ATOM 1425 C C . LEU A 1 176 ? -2.958 -18.084 -6.236 1.00 94.31 176 LEU A C 1
ATOM 1427 O O . LEU A 1 176 ? -1.906 -18.092 -6.874 1.00 94.31 176 LEU A O 1
ATOM 1431 N N . THR A 1 177 ? -4.122 -18.430 -6.783 1.00 93.88 177 THR A N 1
ATOM 1432 C CA . THR A 1 177 ? -4.292 -18.695 -8.221 1.00 93.88 177 THR A CA 1
ATOM 1433 C C . THR A 1 177 ? -5.072 -17.566 -8.870 1.00 93.88 177 THR A C 1
ATOM 1435 O O . THR A 1 177 ? -4.556 -16.881 -9.746 1.00 93.88 177 THR A O 1
ATOM 1438 N N . LEU A 1 178 ? -6.305 -17.326 -8.417 1.00 91.69 178 LEU A N 1
ATOM 1439 C CA . LEU A 1 178 ? -7.181 -16.345 -9.044 1.00 91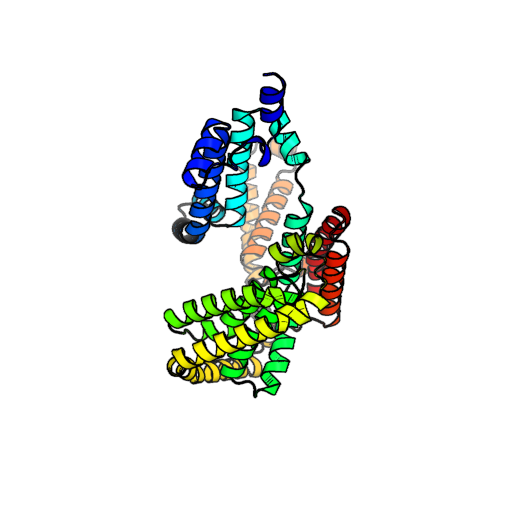.69 178 LEU A CA 1
ATOM 1440 C C . LEU A 1 178 ? -6.748 -14.911 -8.731 1.00 91.69 178 LEU A C 1
ATOM 1442 O O . LEU A 1 178 ? -6.829 -14.075 -9.619 1.00 91.69 178 LEU A O 1
ATOM 1446 N N . GLY A 1 179 ? -6.241 -14.625 -7.526 1.00 90.00 179 GLY A N 1
ATOM 1447 C CA . GLY A 1 179 ? -5.700 -13.301 -7.190 1.00 90.00 179 GLY A CA 1
ATOM 1448 C C . GLY A 1 179 ? -4.613 -12.845 -8.177 1.00 90.00 179 GLY A C 1
ATOM 1449 O O . GLY A 1 179 ? -4.796 -11.823 -8.838 1.00 90.00 179 GLY A O 1
ATOM 1450 N N . PRO A 1 180 ? -3.537 -13.631 -8.366 1.00 91.31 180 PRO A N 1
ATOM 1451 C CA . PRO A 1 180 ? -2.509 -13.356 -9.367 1.00 91.31 180 PRO A CA 1
ATOM 1452 C C . PRO A 1 180 ? -3.011 -13.247 -10.809 1.00 91.31 180 PRO A C 1
ATOM 1454 O O . PRO A 1 180 ? -2.596 -12.344 -11.529 1.00 91.31 180 PRO A O 1
ATOM 1457 N N . LEU A 1 181 ? -3.930 -14.121 -11.234 1.00 89.62 181 LEU A N 1
ATOM 1458 C CA . LEU A 1 181 ? -4.499 -14.068 -12.588 1.00 89.62 181 LEU A CA 1
ATOM 1459 C C . LEU A 1 181 ? -5.357 -12.819 -12.813 1.00 89.62 181 LEU A C 1
ATOM 1461 O O . LEU A 1 181 ? -5.362 -12.264 -13.910 1.00 89.62 181 LEU A O 1
ATOM 1465 N N . LEU A 1 182 ? -6.055 -12.346 -11.777 1.00 84.00 182 LEU A N 1
ATOM 1466 C CA . LEU A 1 182 ? -6.800 -11.093 -11.846 1.00 84.00 182 LEU A CA 1
ATOM 1467 C C . LEU A 1 182 ? -5.873 -9.878 -12.005 1.00 84.00 182 LEU A C 1
ATOM 1469 O O . LEU A 1 182 ? -6.319 -8.870 -12.544 1.00 84.00 182 LEU A O 1
ATOM 1473 N N . GLY A 1 183 ? -4.589 -9.984 -11.639 1.00 77.06 183 GLY A N 1
ATOM 1474 C CA . GLY A 1 183 ? -3.569 -8.966 -11.920 1.00 77.06 183 GLY A CA 1
ATOM 1475 C C . GLY A 1 183 ? -3.464 -8.595 -13.392 1.00 77.06 183 GLY A C 1
ATOM 1476 O O . GLY A 1 183 ? -3.245 -7.427 -13.697 1.00 77.06 183 GLY A O 1
ATOM 1477 N N . SER A 1 184 ? -3.752 -9.537 -14.295 1.00 77.62 184 SER A N 1
ATOM 1478 C CA . SER A 1 184 ? -3.796 -9.254 -15.730 1.00 77.62 184 SER A CA 1
ATOM 1479 C C . SER A 1 184 ? -4.956 -8.374 -16.196 1.00 77.62 184 SER A C 1
ATOM 1481 O O . SER A 1 184 ? -4.926 -7.877 -17.317 1.00 77.62 184 SER A O 1
ATOM 1483 N N . PHE A 1 185 ? -5.987 -8.194 -15.370 1.00 71.62 185 PHE A N 1
ATOM 1484 C CA . PHE A 1 185 ? -7.181 -7.411 -15.710 1.00 71.62 185 PHE A CA 1
ATOM 1485 C C . PHE A 1 185 ? -7.214 -6.032 -15.051 1.00 71.62 185 PHE A C 1
ATOM 1487 O O . PHE A 1 185 ? -7.963 -5.163 -15.484 1.00 71.62 185 PHE A O 1
ATOM 1494 N N . ILE A 1 186 ? -6.425 -5.851 -13.997 1.00 72.62 186 ILE A N 1
ATOM 1495 C CA . ILE A 1 186 ? -6.261 -4.590 -13.277 1.00 72.62 186 ILE A CA 1
ATOM 1496 C C . ILE A 1 186 ? -4.827 -4.114 -13.480 1.00 72.62 186 ILE A C 1
ATOM 1498 O O . ILE A 1 186 ? -4.560 -3.478 -14.486 1.00 72.62 186 ILE A O 1
ATOM 1502 N N . THR A 1 187 ? -3.908 -4.462 -12.584 1.00 72.62 187 THR A N 1
ATOM 1503 C CA . THR A 1 187 ? -2.451 -4.334 -12.738 1.00 72.62 187 THR A CA 1
ATOM 1504 C C . THR A 1 187 ? -1.769 -5.225 -11.696 1.00 72.62 187 THR A C 1
ATOM 1506 O O . THR A 1 187 ? -2.380 -5.589 -10.681 1.00 72.62 187 THR A O 1
ATOM 1509 N N . GLU A 1 188 ? -0.492 -5.558 -11.897 1.00 78.25 188 GLU A N 1
ATOM 1510 C CA . GLU A 1 188 ? 0.291 -6.328 -10.918 1.00 78.25 188 GLU A CA 1
ATOM 1511 C C . GLU A 1 188 ? 0.311 -5.698 -9.507 1.00 78.25 188 GLU A C 1
ATOM 1513 O O . GLU A 1 188 ? -0.004 -6.415 -8.548 1.00 78.25 188 GLU A O 1
ATOM 1518 N N . PRO A 1 189 ? 0.590 -4.386 -9.320 1.00 72.94 189 PRO A N 1
ATOM 1519 C CA . PRO A 1 189 ? 0.652 -3.803 -7.978 1.00 72.94 189 PRO A CA 1
ATOM 1520 C C . PRO A 1 189 ? -0.709 -3.819 -7.273 1.00 72.94 189 PRO A C 1
ATOM 1522 O O . PRO A 1 189 ? -0.793 -4.090 -6.075 1.00 72.94 189 PRO A O 1
ATOM 1525 N N . ALA A 1 190 ? -1.790 -3.597 -8.025 1.00 72.69 190 ALA A N 1
ATOM 1526 C CA . ALA A 1 190 ? -3.156 -3.676 -7.526 1.00 72.69 190 ALA A CA 1
ATOM 1527 C C . ALA A 1 190 ? -3.503 -5.087 -7.024 1.00 72.69 190 ALA A C 1
ATOM 1529 O O . ALA A 1 190 ? -3.932 -5.260 -5.880 1.00 72.69 190 ALA A O 1
ATOM 1530 N N . ALA A 1 191 ? -3.278 -6.111 -7.854 1.00 82.00 191 ALA A N 1
ATOM 1531 C CA . ALA A 1 191 ? -3.552 -7.494 -7.475 1.00 82.00 191 ALA A CA 1
ATOM 1532 C C . ALA A 1 191 ? -2.673 -7.959 -6.312 1.00 82.00 191 ALA A C 1
ATOM 1534 O O . ALA A 1 191 ? -3.147 -8.715 -5.459 1.00 82.00 191 ALA A O 1
ATOM 1535 N N . MET A 1 192 ? -1.434 -7.469 -6.232 1.00 86.94 192 MET A N 1
ATOM 1536 C CA . MET A 1 192 ? -0.545 -7.711 -5.102 1.00 86.94 192 MET A CA 1
ATOM 1537 C C . MET A 1 192 ? -1.147 -7.241 -3.787 1.00 86.94 192 MET A C 1
ATOM 1539 O O . MET A 1 192 ? -1.280 -8.050 -2.866 1.00 86.94 192 MET A O 1
ATOM 1543 N N . VAL A 1 193 ? -1.545 -5.972 -3.705 1.00 79.19 193 VAL A N 1
ATOM 1544 C CA . VAL A 1 193 ? -2.105 -5.389 -2.479 1.00 79.19 193 VAL A CA 1
ATOM 1545 C C . VAL A 1 193 ? -3.376 -6.129 -2.068 1.00 79.19 193 VAL A C 1
ATOM 1547 O O . VAL A 1 193 ? -3.469 -6.612 -0.939 1.00 79.19 193 VAL A O 1
ATOM 1550 N N . VAL A 1 194 ? -4.323 -6.303 -2.995 1.00 79.06 194 VAL A N 1
ATOM 1551 C CA . VAL A 1 194 ? -5.609 -6.972 -2.731 1.00 79.06 194 VAL A CA 1
ATOM 1552 C C . VAL A 1 194 ? -5.393 -8.400 -2.223 1.00 79.06 194 VAL A C 1
ATOM 1554 O O . VAL A 1 194 ? -5.953 -8.806 -1.201 1.00 79.06 194 VAL A O 1
ATOM 1557 N N . THR A 1 195 ? -4.555 -9.175 -2.913 1.00 88.06 195 THR A N 1
ATOM 1558 C CA . THR A 1 195 ? -4.333 -10.587 -2.583 1.00 88.06 195 THR A CA 1
ATOM 1559 C C . THR A 1 195 ? -3.539 -10.736 -1.284 1.00 88.06 195 THR A C 1
ATOM 1561 O O . THR A 1 195 ? -3.852 -11.616 -0.481 1.00 88.06 195 THR A O 1
ATOM 1564 N N . ALA A 1 196 ? -2.568 -9.855 -1.020 1.00 88.56 196 ALA A N 1
ATOM 1565 C CA . ALA A 1 196 ? -1.813 -9.836 0.232 1.00 88.56 196 ALA A CA 1
ATOM 1566 C C . ALA A 1 196 ? -2.698 -9.474 1.434 1.00 88.56 196 ALA A C 1
ATOM 1568 O O . ALA A 1 196 ? -2.594 -10.114 2.483 1.00 88.56 196 ALA A O 1
ATOM 1569 N N . MET A 1 197 ? -3.609 -8.506 1.286 1.00 82.25 197 MET A N 1
ATOM 1570 C CA . MET A 1 197 ? -4.585 -8.165 2.328 1.00 82.25 197 MET A CA 1
ATOM 1571 C C . MET A 1 197 ? -5.509 -9.349 2.633 1.00 82.25 197 MET A C 1
ATOM 1573 O O . MET A 1 197 ? -5.676 -9.715 3.796 1.00 82.25 197 MET A O 1
ATOM 1577 N N . LEU A 1 198 ? -6.040 -10.020 1.606 1.00 83.88 198 LEU A N 1
ATOM 1578 C CA . LEU A 1 198 ? -6.882 -11.207 1.790 1.00 83.88 198 LEU A CA 1
ATOM 1579 C C . LEU A 1 198 ? -6.117 -12.374 2.423 1.00 83.88 198 LEU A C 1
ATOM 1581 O O . LEU A 1 198 ? -6.646 -13.062 3.300 1.00 83.88 198 LEU A O 1
ATOM 1585 N N . LEU A 1 199 ? -4.861 -12.583 2.029 1.00 90.19 199 LEU A N 1
ATOM 1586 C CA . LEU A 1 199 ? -3.987 -13.571 2.655 1.00 90.19 199 LEU A CA 1
ATOM 1587 C C . LEU A 1 199 ? -3.761 -13.239 4.139 1.00 90.19 199 LEU A C 1
ATOM 1589 O O . LEU A 1 199 ? -3.832 -14.130 4.988 1.00 90.19 199 LEU A O 1
ATOM 1593 N N . SER A 1 200 ? -3.562 -11.962 4.469 1.00 87.62 200 SER A N 1
ATOM 1594 C CA . SER A 1 200 ? -3.421 -11.504 5.850 1.00 87.62 200 SER A CA 1
ATOM 1595 C C . SER A 1 200 ? -4.674 -11.817 6.676 1.00 87.62 200 SER A C 1
ATOM 1597 O O . SER A 1 200 ? -4.590 -12.507 7.696 1.00 87.62 200 SER A O 1
ATOM 1599 N N . GLU A 1 201 ? -5.850 -11.409 6.188 1.00 81.69 201 GLU A N 1
ATOM 1600 C CA . GLU A 1 201 ? -7.134 -11.568 6.881 1.00 81.69 201 GLU A CA 1
ATOM 1601 C C . GLU A 1 201 ? -7.570 -13.026 7.071 1.00 81.69 201 GLU A C 1
ATOM 1603 O O . GLU A 1 201 ? -8.212 -13.349 8.077 1.00 81.69 201 GLU A O 1
ATOM 1608 N N . LYS A 1 202 ? -7.285 -13.904 6.098 1.00 84.88 202 LYS A N 1
ATOM 1609 C CA . LYS A 1 202 ? -7.729 -15.307 6.140 1.00 84.88 202 LYS A CA 1
ATOM 1610 C C . LYS A 1 202 ? -6.671 -16.252 6.716 1.00 84.88 202 LYS A C 1
ATOM 1612 O O . LYS A 1 202 ? -7.050 -17.202 7.395 1.00 84.88 202 LYS A O 1
ATOM 1617 N N . PHE A 1 203 ? -5.378 -16.007 6.473 1.00 89.50 203 PHE A N 1
ATOM 1618 C CA . PHE A 1 203 ? -4.289 -16.915 6.863 1.00 89.50 203 PHE A CA 1
ATOM 1619 C C . PHE A 1 203 ? -3.382 -16.349 7.945 1.00 89.50 203 PHE A C 1
ATOM 1621 O O . PHE A 1 203 ? -3.108 -17.054 8.912 1.00 89.50 203 PHE A O 1
ATOM 1628 N N . PHE A 1 204 ? -2.894 -15.111 7.834 1.00 90.44 204 PHE A N 1
ATOM 1629 C CA . PHE A 1 204 ? -1.902 -14.619 8.803 1.00 90.44 204 PHE A CA 1
ATOM 1630 C C . PHE A 1 204 ? -2.498 -14.352 10.185 1.00 90.44 204 PHE A C 1
ATOM 1632 O O . PHE A 1 204 ? -1.797 -14.552 11.180 1.00 90.44 204 PHE A O 1
ATOM 1639 N N . VAL A 1 205 ? -3.795 -14.033 10.252 1.00 87.50 205 VAL A N 1
ATOM 1640 C CA . VAL A 1 205 ? -4.581 -13.990 11.499 1.00 87.50 205 VAL A CA 1
ATOM 1641 C C . VAL A 1 205 ? -4.590 -15.342 12.231 1.00 87.50 205 VAL A C 1
ATOM 1643 O O . VAL A 1 205 ? -4.693 -15.373 13.454 1.00 87.50 205 VAL A O 1
ATOM 1646 N N . LEU A 1 206 ? -4.421 -16.467 11.524 1.00 89.25 206 LEU A N 1
ATOM 1647 C CA . LEU A 1 206 ? -4.333 -17.805 12.132 1.00 89.25 206 LEU A CA 1
ATOM 1648 C C . LEU A 1 206 ? -2.962 -18.089 12.770 1.00 89.25 206 LEU A C 1
ATOM 1650 O O . LEU A 1 206 ? -2.731 -19.194 13.252 1.00 89.25 206 LEU A O 1
ATOM 1654 N N . ASN A 1 207 ? -2.052 -17.110 12.758 1.00 88.69 207 ASN A N 1
ATOM 1655 C CA . ASN A 1 207 ? -0.688 -17.203 13.277 1.00 88.69 207 ASN A CA 1
ATOM 1656 C C . ASN A 1 207 ? 0.133 -18.399 12.745 1.00 88.69 207 ASN A C 1
ATOM 1658 O O . ASN A 1 207 ? 0.693 -19.161 13.534 1.00 88.69 207 ASN A O 1
ATOM 1662 N N . PRO A 1 208 ? 0.285 -18.548 11.413 1.00 91.25 208 PRO A N 1
ATOM 1663 C CA . PRO A 1 208 ? 1.154 -19.570 10.840 1.00 91.25 208 PRO A CA 1
ATOM 1664 C C . PRO A 1 208 ? 2.626 -19.362 11.215 1.00 91.25 208 PRO A C 1
ATOM 1666 O O . PRO A 1 208 ? 3.051 -18.265 11.602 1.00 91.25 208 PRO A O 1
ATOM 1669 N N . SER A 1 209 ? 3.420 -20.422 11.050 1.00 92.19 209 SER A N 1
ATOM 1670 C CA . SER A 1 209 ? 4.868 -20.388 11.261 1.00 92.19 209 SER A CA 1
ATOM 1671 C C . SER A 1 209 ? 5.527 -19.308 10.390 1.00 92.19 209 SER A C 1
ATOM 1673 O O . SER A 1 209 ? 5.053 -18.982 9.298 1.00 92.19 209 SER A O 1
ATOM 1675 N N . LYS A 1 210 ? 6.658 -18.746 10.846 1.00 92.69 210 LYS A N 1
ATOM 1676 C CA . LYS A 1 210 ? 7.397 -17.734 10.064 1.00 92.69 210 LYS A CA 1
ATOM 1677 C C . LYS A 1 210 ? 7.760 -18.255 8.667 1.00 92.69 210 LYS A C 1
ATOM 1679 O O . LYS A 1 210 ? 7.649 -17.509 7.702 1.00 92.69 210 LYS A O 1
ATOM 1684 N N . LYS A 1 211 ? 8.125 -19.540 8.556 1.00 92.56 211 LYS A N 1
ATOM 1685 C CA . LYS A 1 211 ? 8.457 -20.194 7.281 1.00 92.56 211 LYS A CA 1
ATOM 1686 C C . LYS A 1 211 ? 7.293 -20.125 6.294 1.00 92.56 211 LYS A C 1
ATOM 1688 O O . LYS A 1 211 ? 7.495 -19.706 5.161 1.00 92.56 211 LYS A O 1
ATOM 1693 N N . ILE A 1 212 ? 6.079 -20.454 6.738 1.00 92.38 212 ILE A N 1
ATOM 1694 C CA . ILE A 1 212 ? 4.884 -20.388 5.890 1.00 92.38 212 ILE A CA 1
ATOM 1695 C C . ILE A 1 212 ? 4.490 -18.954 5.565 1.00 92.38 212 ILE A C 1
ATOM 1697 O O . ILE A 1 212 ? 4.125 -18.694 4.424 1.00 92.38 212 ILE A O 1
ATOM 1701 N N . LYS A 1 213 ? 4.592 -18.017 6.517 1.00 92.12 213 LYS A N 1
ATOM 1702 C CA . LYS A 1 213 ? 4.298 -16.597 6.254 1.00 92.12 213 LYS A CA 1
ATOM 1703 C C . LYS A 1 213 ? 5.144 -16.063 5.099 1.00 92.12 213 LYS A C 1
ATOM 1705 O O . LYS A 1 213 ? 4.593 -15.562 4.122 1.00 92.12 213 LYS A O 1
ATOM 1710 N N . TYR A 1 214 ? 6.464 -16.225 5.192 1.00 92.94 214 TYR A N 1
ATOM 1711 C CA . TYR A 1 214 ? 7.371 -15.787 4.132 1.00 92.94 214 TYR A CA 1
ATOM 1712 C C . TYR A 1 214 ? 7.202 -16.618 2.860 1.00 92.94 214 TYR A C 1
ATOM 1714 O O . TYR A 1 214 ? 7.150 -16.044 1.783 1.00 92.94 214 TYR A O 1
ATOM 1722 N N . GLY A 1 215 ? 7.022 -17.936 2.971 1.00 94.31 215 GLY A N 1
ATOM 1723 C CA . GLY A 1 215 ? 6.808 -18.808 1.818 1.00 94.31 215 GLY A CA 1
ATOM 1724 C C . GLY A 1 215 ? 5.554 -18.457 1.012 1.00 94.31 215 GLY A C 1
ATOM 1725 O O . GLY A 1 215 ? 5.628 -18.366 -0.209 1.00 94.31 215 GLY A O 1
ATOM 1726 N N . MET A 1 216 ? 4.419 -18.210 1.676 1.00 94.19 216 MET A N 1
ATOM 1727 C CA . MET A 1 216 ? 3.184 -17.785 1.008 1.00 94.19 216 MET A CA 1
ATOM 1728 C C . MET A 1 216 ? 3.341 -16.408 0.363 1.00 94.19 216 MET A C 1
ATOM 1730 O O . MET A 1 216 ? 2.829 -16.200 -0.731 1.00 94.19 216 MET A O 1
ATOM 1734 N N . LEU A 1 217 ? 4.048 -15.478 1.016 1.00 93.38 217 LEU A N 1
ATOM 1735 C CA . LEU A 1 217 ? 4.303 -14.154 0.451 1.00 93.38 217 LEU A CA 1
ATOM 1736 C C . LEU A 1 217 ? 5.215 -14.243 -0.780 1.00 93.38 217 LEU A C 1
ATOM 1738 O O . LEU A 1 217 ? 4.910 -13.646 -1.804 1.00 93.38 217 LEU A O 1
ATOM 1742 N N . SER A 1 218 ? 6.286 -15.037 -0.721 1.00 94.06 218 SER A N 1
ATOM 1743 C CA . SER A 1 218 ? 7.158 -15.292 -1.872 1.00 94.06 218 SER A CA 1
ATOM 1744 C C . SER A 1 218 ? 6.394 -15.937 -3.026 1.00 94.06 218 SER A C 1
ATOM 1746 O O . SER A 1 218 ? 6.503 -15.479 -4.158 1.00 94.06 218 SER A O 1
ATOM 1748 N N . LEU A 1 219 ? 5.583 -16.959 -2.741 1.00 95.75 219 LEU A N 1
ATOM 1749 C CA . LEU A 1 219 ? 4.742 -17.619 -3.738 1.00 95.75 219 LEU A CA 1
ATOM 1750 C C . LEU A 1 219 ? 3.747 -16.643 -4.374 1.00 95.75 219 LEU A C 1
ATOM 1752 O O . LEU A 1 219 ? 3.589 -16.639 -5.591 1.00 95.75 219 LEU A O 1
ATOM 1756 N N . LEU A 1 220 ? 3.114 -15.793 -3.563 1.00 94.69 220 LEU A N 1
ATOM 1757 C CA . LEU A 1 220 ? 2.211 -14.753 -4.039 1.00 94.69 220 LEU A CA 1
ATOM 1758 C C . LEU A 1 220 ? 2.916 -13.811 -5.023 1.00 94.69 220 LEU A C 1
ATOM 1760 O O . LEU A 1 220 ? 2.415 -13.614 -6.126 1.00 94.69 220 LEU A O 1
ATOM 1764 N N . LEU A 1 221 ? 4.076 -13.265 -4.645 1.00 92.38 221 LEU A N 1
ATOM 1765 C CA . LEU A 1 221 ? 4.833 -12.324 -5.479 1.00 92.38 221 LEU A CA 1
ATOM 1766 C C . LEU A 1 221 ? 5.276 -12.956 -6.803 1.00 92.38 221 LEU A C 1
ATOM 1768 O O . LEU A 1 221 ? 5.114 -12.348 -7.860 1.00 92.38 221 LEU A O 1
ATOM 1772 N N . VAL A 1 222 ? 5.763 -14.199 -6.761 1.00 93.94 222 VAL A N 1
ATOM 1773 C CA . VAL A 1 222 ? 6.129 -14.953 -7.969 1.00 93.94 222 VAL A CA 1
ATOM 1774 C C . VAL A 1 222 ? 4.908 -15.174 -8.860 1.00 93.94 222 VAL A C 1
ATOM 1776 O O . VAL A 1 222 ? 4.964 -14.917 -10.061 1.00 93.94 222 VAL A O 1
ATOM 1779 N N . ASN A 1 223 ? 3.786 -15.611 -8.289 1.00 95.19 223 ASN A N 1
ATOM 1780 C CA . ASN A 1 223 ? 2.585 -15.869 -9.071 1.00 95.19 223 ASN A CA 1
ATOM 1781 C C . ASN A 1 223 ? 2.004 -14.590 -9.673 1.00 95.19 223 ASN A C 1
ATOM 1783 O O . ASN A 1 223 ? 1.513 -14.656 -10.792 1.00 95.19 223 ASN A O 1
ATOM 1787 N N . ILE A 1 224 ? 2.045 -13.448 -8.975 1.00 91.25 224 ILE A N 1
ATOM 1788 C CA . ILE A 1 224 ? 1.594 -12.155 -9.525 1.00 91.25 224 ILE A CA 1
ATOM 1789 C C . ILE A 1 224 ? 2.435 -11.774 -10.735 1.00 91.25 224 ILE A C 1
ATOM 1791 O O . ILE A 1 224 ? 1.872 -11.428 -11.769 1.00 91.25 224 ILE A O 1
ATOM 1795 N N . SER A 1 225 ? 3.758 -11.910 -10.629 1.00 89.81 225 SER A N 1
ATOM 1796 C CA . SER A 1 225 ? 4.671 -11.629 -11.738 1.00 89.81 225 SER A CA 1
ATOM 1797 C C . SER A 1 225 ? 4.383 -12.517 -12.955 1.00 89.81 225 SER A C 1
ATOM 1799 O O . SER A 1 225 ? 4.308 -12.032 -14.078 1.00 89.81 225 SER A O 1
ATOM 1801 N N . ILE A 1 226 ? 4.133 -13.814 -12.747 1.00 91.06 226 ILE A N 1
ATOM 1802 C CA . ILE A 1 226 ? 3.724 -14.723 -13.831 1.00 91.06 226 ILE A CA 1
ATOM 1803 C C . ILE A 1 226 ? 2.329 -14.348 -14.359 1.00 91.06 226 ILE A C 1
ATOM 1805 O O . ILE A 1 226 ? 2.075 -14.368 -15.565 1.00 91.06 226 ILE A O 1
ATOM 1809 N N . GLY A 1 227 ? 1.418 -14.005 -13.452 1.00 88.75 227 GLY A N 1
ATOM 1810 C CA . GLY A 1 227 ? 0.023 -13.691 -13.721 1.00 88.75 227 GLY A CA 1
ATOM 1811 C C . GLY A 1 227 ? -0.172 -12.429 -14.546 1.00 88.75 227 GLY A C 1
ATOM 1812 O O . GLY A 1 227 ? -1.181 -12.355 -15.233 1.00 88.75 227 GLY A O 1
ATOM 1813 N N . GLY A 1 228 ? 0.775 -11.487 -14.559 1.00 84.56 228 GLY A N 1
ATOM 1814 C CA . GLY A 1 228 ? 0.751 -10.290 -15.412 1.00 84.56 228 GLY A CA 1
ATOM 1815 C C . GLY A 1 228 ? 0.929 -10.563 -16.913 1.00 84.56 228 GLY A C 1
ATOM 1816 O O . GLY A 1 228 ? 0.753 -9.664 -17.725 1.00 84.56 228 GLY A O 1
ATOM 1817 N N . THR A 1 229 ? 1.240 -11.801 -17.310 1.00 86.44 229 THR A N 1
ATOM 1818 C CA . THR A 1 229 ? 1.509 -12.169 -18.714 1.00 86.44 229 THR A CA 1
ATOM 1819 C C . THR A 1 229 ? 0.271 -12.587 -19.521 1.00 86.44 229 THR A C 1
ATOM 1821 O O . THR A 1 229 ? 0.407 -12.992 -20.676 1.00 86.44 229 THR A O 1
ATOM 1824 N N . LEU A 1 230 ? -0.946 -12.521 -18.959 1.00 84.19 230 LEU A N 1
ATOM 1825 C CA . LEU A 1 230 ? -2.167 -12.858 -19.711 1.00 84.19 230 LEU A CA 1
ATOM 1826 C C . LEU A 1 230 ? -2.642 -11.699 -20.600 1.00 84.19 230 LEU A C 1
ATOM 1828 O O . LEU A 1 230 ? -3.379 -11.946 -21.553 1.00 84.19 230 LEU A O 1
ATOM 1832 N N . SER A 1 231 ? -2.240 -10.461 -20.306 1.00 81.12 231 SER A N 1
ATOM 1833 C CA . SER A 1 231 ? -2.590 -9.269 -21.082 1.00 81.12 231 SER A CA 1
ATOM 1834 C C . SER A 1 231 ? -1.349 -8.434 -21.401 1.00 81.12 231 SER A C 1
ATOM 1836 O O . SER A 1 231 ? -0.286 -8.620 -20.810 1.00 81.12 231 SER A O 1
ATOM 1838 N N . ASN A 1 232 ? -1.461 -7.525 -22.370 1.00 74.81 232 ASN A N 1
ATOM 1839 C CA . ASN A 1 232 ? -0.340 -6.682 -22.785 1.00 74.81 232 ASN A CA 1
ATOM 1840 C C . ASN A 1 232 ? -0.156 -5.424 -21.913 1.00 74.81 232 ASN A C 1
ATOM 1842 O O . ASN A 1 232 ? 0.835 -4.719 -22.074 1.00 74.81 232 ASN A O 1
ATOM 1846 N N . PHE A 1 233 ? -1.087 -5.148 -20.995 1.00 69.19 233 PHE A N 1
ATOM 1847 C CA . PHE A 1 233 ? -1.113 -3.916 -20.199 1.00 69.19 233 PHE A CA 1
ATOM 1848 C C . PHE A 1 233 ? -0.792 -4.126 -18.718 1.00 69.19 233 PHE A C 1
ATOM 1850 O O . PHE A 1 233 ? -0.488 -3.171 -18.009 1.00 69.19 233 PHE A O 1
ATOM 1857 N N . ALA A 1 234 ? -0.878 -5.360 -18.226 1.00 67.38 234 ALA A N 1
ATOM 1858 C CA . ALA A 1 234 ? -0.802 -5.626 -16.795 1.00 67.38 234 ALA A CA 1
ATOM 1859 C C . ALA A 1 234 ? 0.596 -5.482 -16.189 1.00 67.38 234 ALA A C 1
ATOM 1861 O O . ALA A 1 234 ? 0.714 -5.234 -14.986 1.00 67.38 234 ALA A O 1
ATOM 1862 N N . SER A 1 235 ? 1.628 -5.620 -17.021 1.00 71.06 235 SER A N 1
ATOM 1863 C CA . SER A 1 235 ? 3.027 -5.506 -16.631 1.00 71.06 235 SER A CA 1
ATOM 1864 C C . SER A 1 235 ? 3.693 -4.382 -17.429 1.00 71.06 235 SER A C 1
ATOM 1866 O O . SER A 1 235 ? 3.677 -4.441 -18.664 1.00 71.06 235 SER A O 1
ATOM 1868 N N . PRO A 1 236 ? 4.314 -3.377 -16.781 1.00 68.69 236 PRO A N 1
ATOM 1869 C CA . PRO A 1 236 ? 4.997 -2.292 -17.485 1.00 68.69 236 PRO A CA 1
ATOM 1870 C C . PRO A 1 236 ? 6.048 -2.773 -18.503 1.00 68.69 236 PRO A C 1
ATOM 1872 O O . PRO A 1 236 ? 6.035 -2.267 -19.623 1.00 68.69 236 PRO A O 1
ATOM 1875 N N . PRO A 1 237 ? 6.896 -3.788 -18.216 1.00 73.38 237 PRO A N 1
ATOM 1876 C CA . PRO A 1 237 ? 7.825 -4.323 -19.212 1.00 73.38 237 PRO A CA 1
ATOM 1877 C C . PRO A 1 237 ? 7.130 -4.879 -20.458 1.00 73.38 237 PRO A C 1
ATOM 1879 O O . PRO A 1 237 ? 7.629 -4.689 -21.564 1.00 73.38 237 PRO A O 1
ATOM 1882 N N . ILE A 1 238 ? 5.976 -5.538 -20.292 1.00 76.44 238 ILE A N 1
ATOM 1883 C CA . ILE A 1 238 ? 5.189 -6.072 -21.412 1.00 76.44 238 ILE A CA 1
ATOM 1884 C C . ILE A 1 238 ? 4.601 -4.919 -22.215 1.00 76.44 238 ILE A C 1
ATOM 1886 O O . ILE A 1 238 ? 4.734 -4.924 -23.431 1.00 76.44 238 ILE A O 1
ATOM 1890 N N . LEU A 1 239 ? 4.031 -3.910 -21.553 1.00 73.88 239 LEU A N 1
ATOM 1891 C CA . LEU A 1 239 ? 3.494 -2.721 -22.215 1.00 73.88 239 LEU A CA 1
ATOM 1892 C C . LEU A 1 239 ? 4.568 -2.008 -23.056 1.00 73.88 239 LEU A C 1
ATOM 1894 O O . LEU A 1 239 ? 4.305 -1.622 -24.193 1.00 73.88 239 LEU A O 1
ATOM 1898 N N . MET A 1 240 ? 5.791 -1.894 -22.526 1.00 73.38 240 MET A N 1
ATOM 1899 C CA . MET A 1 240 ? 6.922 -1.250 -23.204 1.00 73.38 240 MET A CA 1
ATOM 1900 C C . MET A 1 240 ? 7.359 -1.979 -24.480 1.00 73.38 240 MET A C 1
ATOM 1902 O O . MET A 1 240 ? 7.748 -1.328 -25.448 1.00 73.38 240 MET A O 1
ATOM 1906 N N . VAL A 1 241 ? 7.300 -3.315 -24.509 1.00 80.12 241 VAL A N 1
ATOM 1907 C CA . VAL A 1 241 ? 7.674 -4.100 -25.701 1.00 80.12 241 VAL A CA 1
ATOM 1908 C C . VAL A 1 241 ? 6.480 -4.424 -26.597 1.00 80.12 241 VAL A C 1
ATOM 1910 O O . VAL A 1 241 ? 6.668 -4.666 -27.786 1.00 80.12 241 VAL A O 1
ATOM 1913 N N . ALA A 1 242 ? 5.253 -4.385 -26.078 1.00 80.00 242 ALA A N 1
ATOM 1914 C CA . ALA A 1 242 ? 4.056 -4.757 -26.823 1.00 80.00 242 ALA A CA 1
ATOM 1915 C C . ALA A 1 242 ? 3.884 -3.916 -28.090 1.00 80.00 242 ALA A C 1
ATOM 1917 O O . ALA A 1 242 ? 3.516 -4.467 -29.122 1.00 80.00 242 ALA A O 1
ATOM 1918 N N . GLY A 1 243 ? 4.222 -2.622 -28.044 1.00 75.31 243 GLY A N 1
ATOM 1919 C CA . GLY A 1 243 ? 4.191 -1.752 -29.222 1.00 75.31 243 GLY A CA 1
ATOM 1920 C C . GLY A 1 243 ? 5.239 -2.103 -30.284 1.00 75.31 243 GLY A C 1
ATOM 1921 O O . GLY A 1 243 ? 4.970 -1.972 -31.472 1.00 75.31 243 GLY A O 1
ATOM 1922 N N . ALA A 1 244 ? 6.417 -2.589 -29.880 1.00 82.19 244 ALA A N 1
ATOM 1923 C CA . ALA A 1 244 ? 7.480 -2.971 -30.814 1.00 82.19 244 ALA A CA 1
ATOM 1924 C C . ALA A 1 244 ? 7.202 -4.310 -31.519 1.00 82.19 244 ALA A C 1
ATOM 1926 O O . ALA A 1 244 ? 7.654 -4.519 -32.642 1.00 82.19 244 ALA A O 1
ATOM 1927 N N . TRP A 1 245 ? 6.461 -5.209 -30.863 1.00 84.50 245 TRP A N 1
ATOM 1928 C CA . TRP A 1 245 ? 6.185 -6.568 -31.346 1.00 84.50 245 TRP A CA 1
ATOM 1929 C C . TRP A 1 245 ? 4.713 -6.811 -31.716 1.00 84.50 245 TRP A C 1
ATOM 1931 O O . TRP A 1 245 ? 4.338 -7.947 -32.003 1.00 84.50 245 TRP A O 1
ATOM 1941 N N . ASP A 1 246 ? 3.888 -5.761 -31.685 1.00 83.50 246 ASP A N 1
ATOM 1942 C CA . ASP A 1 246 ? 2.435 -5.787 -31.910 1.00 83.50 246 ASP A CA 1
ATOM 1943 C C . ASP A 1 246 ? 1.705 -6.863 -31.078 1.00 83.50 246 ASP A C 1
ATOM 1945 O O . ASP A 1 246 ? 0.822 -7.598 -31.534 1.00 83.50 246 ASP A O 1
ATOM 1949 N N . TRP A 1 247 ? 2.109 -7.006 -29.812 1.00 86.75 247 TRP A N 1
ATOM 1950 C CA . TRP A 1 247 ? 1.493 -7.967 -28.901 1.00 86.75 247 TRP A CA 1
ATOM 1951 C C . TRP A 1 247 ? 0.128 -7.461 -28.445 1.00 86.75 247 TRP A C 1
ATOM 1953 O O . TRP A 1 247 ? -0.001 -6.695 -27.489 1.00 86.75 247 TRP A O 1
ATOM 1963 N N . SER A 1 248 ? -0.919 -7.935 -29.114 1.00 85.25 248 SER A N 1
ATOM 1964 C CA . SER A 1 248 ? -2.300 -7.741 -28.671 1.00 85.25 248 SER A CA 1
ATOM 1965 C C . SER A 1 248 ? -2.627 -8.564 -27.415 1.00 85.25 248 SER A C 1
ATOM 1967 O O . SER A 1 248 ? -2.002 -9.590 -27.132 1.00 85.25 248 SER A O 1
ATOM 1969 N N . ASN A 1 249 ? -3.680 -8.175 -26.687 1.00 82.75 249 ASN A N 1
ATOM 1970 C CA . ASN A 1 249 ? -4.219 -8.970 -25.573 1.00 82.75 249 ASN A CA 1
ATOM 1971 C C . ASN A 1 249 ? -4.542 -10.417 -25.980 1.00 82.75 249 ASN A C 1
ATOM 1973 O O . ASN A 1 249 ? -4.254 -11.355 -25.239 1.00 82.75 249 ASN A O 1
ATOM 1977 N N . ALA A 1 250 ? -5.099 -10.607 -27.179 1.00 87.56 250 ALA A N 1
ATOM 1978 C CA . ALA A 1 250 ? -5.392 -11.935 -27.708 1.00 87.56 250 ALA A CA 1
ATOM 1979 C C . ALA A 1 250 ? -4.108 -12.744 -27.947 1.00 87.56 250 ALA A C 1
ATOM 1981 O O . ALA A 1 250 ? -4.041 -13.917 -27.577 1.00 87.56 250 ALA A O 1
ATOM 1982 N N . PHE A 1 251 ? -3.073 -12.114 -28.513 1.00 88.75 251 PHE A N 1
ATOM 1983 C CA . PHE A 1 251 ? -1.778 -12.755 -28.722 1.00 88.75 251 PHE A CA 1
ATOM 1984 C C . PHE A 1 251 ? -1.158 -13.213 -27.397 1.00 88.75 251 PHE A C 1
ATOM 1986 O O . PHE A 1 251 ? -0.740 -14.369 -27.287 1.00 88.75 251 PHE A O 1
ATOM 1993 N N . MET A 1 252 ? -1.149 -12.343 -26.385 1.00 89.06 252 MET A N 1
ATOM 1994 C CA . MET A 1 252 ? -0.609 -12.657 -25.059 1.00 89.06 252 MET A CA 1
ATOM 1995 C C . MET A 1 252 ? -1.327 -13.852 -24.426 1.00 89.06 252 MET A C 1
ATOM 1997 O O . MET A 1 252 ? -0.690 -14.825 -24.011 1.00 89.06 252 MET A O 1
ATOM 2001 N N . LEU A 1 253 ? -2.660 -13.830 -24.431 1.00 87.69 253 LEU A N 1
ATOM 2002 C CA . LEU A 1 253 ? -3.479 -14.886 -23.843 1.00 87.69 253 LEU A CA 1
ATOM 2003 C C . LEU A 1 253 ? -3.253 -16.249 -24.518 1.00 87.69 253 LEU A C 1
ATOM 2005 O O . LEU A 1 253 ? -3.104 -17.262 -23.829 1.00 87.69 253 LEU A O 1
ATOM 2009 N N . LEU A 1 254 ? -3.195 -16.279 -25.853 1.00 91.19 254 LEU A N 1
ATOM 2010 C CA . LEU A 1 254 ? -3.037 -17.514 -26.629 1.00 91.19 254 LEU A CA 1
ATOM 2011 C C . LEU A 1 254 ? -1.621 -18.105 -26.533 1.00 91.19 254 LEU A C 1
ATOM 2013 O O . LEU A 1 254 ? -1.468 -19.327 -26.531 1.00 91.19 254 LEU A O 1
ATOM 2017 N N . ASN A 1 255 ? -0.584 -17.268 -26.423 1.00 91.06 255 ASN A N 1
ATOM 2018 C CA . ASN A 1 255 ? 0.812 -17.725 -26.444 1.00 91.06 255 ASN A CA 1
ATOM 2019 C C . ASN A 1 255 ? 1.433 -17.912 -25.053 1.00 91.06 255 ASN A C 1
ATOM 2021 O O . ASN A 1 255 ? 2.212 -18.856 -24.850 1.00 91.06 255 ASN A O 1
ATOM 2025 N N . PHE A 1 256 ? 1.110 -17.028 -24.108 1.00 90.69 256 PHE A N 1
ATOM 2026 C CA . PHE A 1 256 ? 1.696 -16.992 -22.764 1.00 90.69 256 PHE A CA 1
ATOM 2027 C C . PHE A 1 256 ? 0.679 -17.332 -21.673 1.00 90.69 256 PHE A C 1
ATOM 2029 O O . PHE A 1 256 ? 1.030 -18.024 -20.717 1.00 90.69 256 PHE A O 1
ATOM 2036 N N . GLY A 1 257 ? -0.589 -16.945 -21.838 1.00 90.19 257 GLY A N 1
ATOM 2037 C CA . GLY A 1 257 ? -1.599 -17.049 -20.781 1.00 90.19 257 GLY A CA 1
ATOM 2038 C C . GLY A 1 257 ? -1.803 -18.459 -20.215 1.00 90.19 257 GLY A C 1
ATOM 2039 O O . GLY A 1 257 ? -1.809 -18.646 -18.999 1.00 90.19 257 GLY A O 1
ATOM 2040 N N . TRP A 1 258 ? -1.898 -19.488 -21.060 1.00 91.19 258 TRP A N 1
ATOM 2041 C CA . TRP A 1 258 ? -2.052 -20.867 -20.569 1.00 91.19 258 TRP A CA 1
ATOM 2042 C C . TRP A 1 258 ? -0.795 -21.389 -19.855 1.00 91.19 258 TRP A C 1
ATOM 2044 O O . TRP A 1 258 ? -0.910 -22.145 -18.889 1.00 91.19 258 TRP A O 1
ATOM 2054 N N . LYS A 1 259 ? 0.402 -20.957 -20.281 1.00 94.69 259 LYS A N 1
ATOM 2055 C CA . LYS A 1 259 ? 1.673 -21.290 -19.614 1.00 94.69 259 LYS A CA 1
ATOM 2056 C C . LYS A 1 259 ? 1.733 -20.635 -18.240 1.00 94.69 259 LYS A C 1
ATOM 2058 O O . LYS A 1 259 ? 2.157 -21.280 -17.287 1.00 94.69 259 LYS A O 1
ATOM 2063 N N . ALA A 1 260 ? 1.254 -19.397 -18.129 1.00 93.19 260 ALA A N 1
ATOM 2064 C CA . ALA A 1 260 ? 1.149 -18.679 -16.867 1.00 93.19 260 ALA A CA 1
ATOM 2065 C C . ALA A 1 260 ? 0.189 -19.377 -15.894 1.00 93.19 260 ALA A C 1
ATOM 2067 O O . ALA A 1 260 ? 0.571 -19.672 -14.763 1.00 93.19 260 ALA A O 1
ATOM 2068 N N . ILE A 1 261 ? -1.020 -19.733 -16.346 1.00 93.75 261 ILE A N 1
ATOM 2069 C CA . ILE A 1 261 ? -1.995 -20.483 -15.534 1.00 93.75 261 ILE A CA 1
ATOM 2070 C C . ILE A 1 261 ? -1.399 -21.815 -15.063 1.00 93.75 261 ILE A C 1
ATOM 2072 O O . ILE A 1 261 ? -1.516 -22.165 -13.884 1.00 93.75 261 ILE A O 1
ATOM 2076 N N . LEU A 1 262 ? -0.736 -22.547 -15.962 1.00 95.38 262 LEU A N 1
ATOM 2077 C CA . LEU A 1 262 ? -0.094 -23.816 -15.634 1.00 95.38 262 LEU A CA 1
ATOM 2078 C C . LEU A 1 262 ? 1.030 -23.625 -14.607 1.00 95.38 262 LEU A C 1
ATOM 2080 O O . LEU A 1 262 ? 1.056 -24.339 -13.608 1.00 95.38 262 LEU A O 1
ATOM 2084 N N . ALA A 1 263 ? 1.915 -22.647 -14.806 1.00 96.06 263 ALA A N 1
ATOM 2085 C CA . ALA A 1 263 ? 3.021 -22.356 -13.898 1.00 96.06 263 ALA A CA 1
ATOM 2086 C C . ALA A 1 263 ? 2.532 -21.959 -12.496 1.00 96.06 263 ALA A C 1
ATOM 2088 O O . ALA A 1 263 ? 3.000 -22.520 -11.508 1.00 96.06 263 ALA A O 1
ATOM 2089 N N . ILE A 1 264 ? 1.538 -21.070 -12.400 1.00 95.88 264 ILE A N 1
ATOM 2090 C CA . ILE A 1 264 ? 0.922 -20.667 -11.124 1.00 95.88 264 ILE A CA 1
ATOM 2091 C C . ILE A 1 264 ? 0.306 -21.879 -10.419 1.00 95.88 264 ILE A C 1
ATOM 2093 O O . ILE A 1 264 ? 0.521 -22.094 -9.225 1.00 95.88 264 ILE A O 1
ATOM 2097 N N . THR A 1 265 ? -0.430 -22.708 -11.162 1.00 95.50 265 THR A N 1
ATOM 2098 C CA . THR A 1 265 ? -1.063 -23.912 -10.610 1.00 95.50 265 THR A CA 1
ATOM 2099 C C . THR A 1 265 ? -0.013 -24.897 -10.098 1.00 95.50 265 THR A C 1
ATOM 2101 O O . THR A 1 265 ? -0.135 -25.392 -8.978 1.00 95.50 265 THR A O 1
ATOM 2104 N N . LEU A 1 266 ? 1.048 -25.150 -10.870 1.00 96.56 266 LEU A N 1
ATOM 2105 C CA . LEU A 1 266 ? 2.143 -26.036 -10.472 1.00 96.56 266 LEU A CA 1
ATOM 2106 C C . LEU A 1 266 ? 2.891 -25.509 -9.243 1.00 96.56 266 LEU A C 1
ATOM 2108 O O . LEU A 1 266 ? 3.126 -26.281 -8.313 1.00 96.56 266 LEU A O 1
ATOM 2112 N N . ASN A 1 267 ? 3.191 -24.208 -9.190 1.00 96.50 267 ASN A N 1
ATOM 2113 C CA . ASN A 1 267 ? 3.811 -23.570 -8.027 1.00 96.50 267 ASN A CA 1
ATOM 2114 C C . ASN A 1 267 ? 2.957 -23.763 -6.766 1.00 96.50 267 ASN A C 1
ATOM 2116 O O . ASN A 1 267 ? 3.468 -24.163 -5.717 1.00 96.50 267 ASN A O 1
ATOM 2120 N N . ASN A 1 268 ? 1.644 -23.542 -6.879 1.00 96.38 268 ASN A N 1
ATOM 2121 C CA . ASN A 1 268 ? 0.707 -23.692 -5.767 1.00 96.38 268 ASN A CA 1
ATOM 2122 C C . ASN A 1 268 ? 0.604 -25.143 -5.297 1.00 96.38 268 ASN A C 1
ATOM 2124 O O . ASN A 1 268 ? 0.646 -25.408 -4.096 1.00 96.38 268 ASN A O 1
ATOM 2128 N N . VAL A 1 269 ? 0.509 -26.093 -6.228 1.00 95.69 269 VAL A N 1
ATOM 2129 C CA . VAL A 1 269 ? 0.454 -27.525 -5.909 1.00 95.69 269 VAL A CA 1
ATOM 2130 C C . VAL A 1 269 ? 1.745 -27.977 -5.227 1.00 95.69 269 VAL A C 1
ATOM 2132 O O . VAL A 1 269 ? 1.689 -28.627 -4.181 1.00 95.69 269 VAL A O 1
ATOM 2135 N N . PHE A 1 270 ? 2.904 -27.597 -5.766 1.00 95.94 270 PHE A N 1
ATOM 2136 C CA . PHE A 1 270 ? 4.201 -27.932 -5.183 1.00 95.94 270 PHE A CA 1
ATOM 2137 C C . PHE A 1 270 ? 4.337 -27.383 -3.758 1.00 95.94 270 PHE A C 1
ATOM 2139 O O . PHE A 1 270 ? 4.663 -28.126 -2.829 1.00 95.94 270 PHE A O 1
ATOM 2146 N N . PHE A 1 271 ? 4.007 -26.105 -3.560 1.00 95.75 271 PHE A N 1
ATOM 2147 C CA . PHE A 1 271 ? 4.032 -25.482 -2.241 1.00 95.75 271 PHE A CA 1
ATOM 2148 C C . PHE A 1 271 ? 3.068 -26.160 -1.263 1.00 95.75 271 PHE A C 1
ATOM 2150 O O . PHE A 1 271 ? 3.431 -26.423 -0.113 1.00 95.75 271 PHE A O 1
ATOM 2157 N N . PHE A 1 272 ? 1.851 -26.480 -1.711 1.00 94.19 272 PHE A N 1
ATOM 2158 C CA . PHE A 1 272 ? 0.856 -27.160 -0.889 1.00 94.19 272 PHE A CA 1
ATOM 2159 C C . PHE A 1 272 ? 1.376 -28.506 -0.385 1.00 94.19 272 PHE A C 1
ATOM 2161 O O . PHE A 1 272 ? 1.238 -28.806 0.798 1.00 94.19 272 PHE A O 1
ATOM 2168 N N . PHE A 1 273 ? 2.014 -29.306 -1.243 1.00 94.44 273 PHE A N 1
ATOM 2169 C CA . PHE A 1 273 ? 2.587 -30.586 -0.824 1.00 94.44 273 PHE A CA 1
ATOM 2170 C C . PHE A 1 273 ? 3.777 -30.423 0.122 1.00 94.44 273 PHE A C 1
ATOM 2172 O O . PHE A 1 273 ? 3.881 -31.185 1.086 1.00 94.44 273 PHE A O 1
ATOM 2179 N N . LEU A 1 274 ? 4.618 -29.411 -0.097 1.00 94.56 274 LEU A N 1
ATOM 2180 C CA . LEU A 1 274 ? 5.762 -29.120 0.765 1.00 94.56 274 LEU A CA 1
ATOM 2181 C C . LEU A 1 274 ? 5.332 -28.744 2.195 1.00 94.56 274 LEU A C 1
ATOM 2183 O O . LEU A 1 274 ? 5.945 -29.196 3.161 1.00 94.56 274 LEU A O 1
ATOM 2187 N N . PHE A 1 275 ? 4.245 -27.977 2.342 1.00 92.81 275 PHE A N 1
ATOM 2188 C CA . PHE A 1 275 ? 3.765 -27.457 3.633 1.00 92.81 275 PHE A CA 1
ATOM 2189 C C . PHE A 1 275 ? 2.439 -28.065 4.118 1.00 92.81 275 PHE A C 1
ATOM 2191 O O . PHE A 1 275 ? 1.831 -27.563 5.067 1.00 92.81 275 PHE A O 1
ATOM 2198 N N . LYS A 1 276 ? 1.995 -29.180 3.525 1.00 90.81 276 LYS A N 1
ATOM 2199 C CA . LYS A 1 276 ? 0.677 -29.795 3.778 1.00 90.81 276 LYS A CA 1
ATOM 2200 C C . LYS A 1 276 ? 0.372 -29.998 5.262 1.00 90.81 276 LYS A C 1
ATOM 2202 O O . LYS A 1 276 ? -0.725 -29.692 5.715 1.00 90.81 276 LYS A O 1
ATOM 2207 N N . LYS A 1 277 ? 1.333 -30.532 6.025 1.00 88.38 277 LYS A N 1
ATOM 2208 C CA . LYS A 1 277 ? 1.143 -30.852 7.452 1.00 88.38 277 LYS A CA 1
ATOM 2209 C C . LYS A 1 277 ? 0.861 -29.603 8.285 1.00 88.38 277 LYS A C 1
ATOM 2211 O O . LYS A 1 277 ? -0.043 -29.604 9.111 1.00 88.38 277 LYS A O 1
ATOM 2216 N N . GLU A 1 278 ? 1.624 -28.544 8.045 1.00 87.69 278 GLU A N 1
ATOM 2217 C CA . GLU A 1 278 ? 1.465 -27.274 8.749 1.00 87.69 278 GLU A CA 1
ATOM 2218 C C . GLU A 1 278 ? 0.173 -26.556 8.322 1.00 87.69 278 GLU A C 1
ATOM 2220 O O . GLU A 1 278 ? -0.537 -26.038 9.180 1.00 87.69 278 GLU A O 1
ATOM 2225 N N . LEU A 1 279 ? -0.185 -26.586 7.028 1.00 87.38 279 LEU A N 1
ATOM 2226 C CA . LEU A 1 279 ? -1.452 -26.032 6.525 1.00 87.38 279 LEU A CA 1
ATOM 2227 C C . LEU A 1 279 ? -2.673 -26.714 7.155 1.00 87.38 279 LEU A C 1
ATOM 2229 O O . LEU A 1 279 ? -3.610 -26.035 7.568 1.00 87.38 279 LEU A O 1
ATOM 2233 N N . LEU A 1 280 ? -2.645 -28.042 7.287 1.00 86.69 280 LEU A N 1
ATOM 2234 C CA . LEU A 1 280 ? -3.707 -28.794 7.962 1.00 86.69 280 LEU A CA 1
ATOM 2235 C C . LEU A 1 280 ? -3.819 -28.428 9.449 1.00 86.69 280 LEU A C 1
ATOM 2237 O O . LEU A 1 280 ? -4.925 -28.390 9.981 1.00 86.69 280 LEU A O 1
ATOM 2241 N N . GLY A 1 281 ? -2.703 -28.092 10.104 1.00 87.31 281 GLY A N 1
ATOM 2242 C CA . GLY A 1 281 ? -2.702 -27.599 11.484 1.00 87.31 281 GLY A CA 1
ATOM 2243 C C . GLY A 1 281 ? -3.457 -26.276 11.668 1.00 87.31 281 GLY A C 1
ATOM 2244 O O . GLY A 1 281 ? -3.995 -26.023 12.743 1.00 87.31 281 GLY A O 1
ATOM 2245 N N . LEU A 1 282 ? -3.565 -25.453 10.620 1.00 89.38 282 LEU A N 1
ATOM 2246 C CA . LEU A 1 282 ? -4.301 -24.182 10.660 1.00 89.38 282 LEU A CA 1
ATOM 2247 C C . LEU A 1 282 ? -5.821 -24.359 10.568 1.00 89.38 282 LEU A C 1
ATOM 2249 O O . LEU A 1 282 ? -6.562 -23.429 10.896 1.00 89.38 282 LEU A O 1
ATOM 2253 N N . LYS A 1 283 ? -6.301 -25.531 10.137 1.00 88.88 283 LYS A N 1
ATOM 2254 C CA . LYS A 1 283 ? -7.729 -25.787 9.918 1.00 88.88 283 LYS A CA 1
ATOM 2255 C C . LYS A 1 283 ? -8.548 -25.623 11.200 1.00 88.88 283 LYS A C 1
ATOM 2257 O O . LYS A 1 283 ? -9.561 -24.930 11.186 1.00 88.88 283 LYS A O 1
ATOM 2262 N N . THR A 1 284 ? -8.068 -26.159 12.320 1.00 86.75 284 THR A N 1
ATOM 2263 C CA . THR A 1 284 ? -8.736 -26.028 13.625 1.00 86.75 284 THR A CA 1
ATOM 2264 C C . THR A 1 284 ? -8.852 -24.566 14.063 1.00 86.75 284 THR A C 1
ATOM 2266 O O . THR A 1 284 ? -9.909 -24.121 14.519 1.00 86.75 284 THR A O 1
ATOM 2269 N N . SER A 1 285 ? -7.782 -23.786 13.883 1.00 87.44 285 SER A N 1
ATOM 2270 C CA . SER A 1 285 ? -7.775 -22.350 14.183 1.00 87.44 285 SER A CA 1
ATOM 2271 C C . SER A 1 285 ? -8.758 -21.587 13.295 1.00 87.44 285 SER A C 1
ATOM 2273 O O . SER A 1 285 ? -9.456 -20.690 13.767 1.00 87.44 285 SER A O 1
ATOM 2275 N N . PHE A 1 286 ? -8.847 -21.957 12.015 1.00 87.56 286 PHE A N 1
ATOM 2276 C CA . PHE A 1 286 ? -9.789 -21.363 11.072 1.00 87.56 286 PHE A CA 1
ATOM 2277 C C . PHE A 1 286 ? -11.247 -21.634 11.457 1.00 87.56 286 PHE A C 1
ATOM 2279 O O . PHE A 1 286 ? -12.043 -20.696 11.512 1.00 87.56 286 PHE A O 1
ATOM 2286 N N . GLU A 1 287 ? -11.590 -22.884 11.770 1.00 86.81 287 GLU A N 1
ATOM 2287 C CA . GLU A 1 287 ? -12.935 -23.279 12.210 1.00 86.81 287 GLU A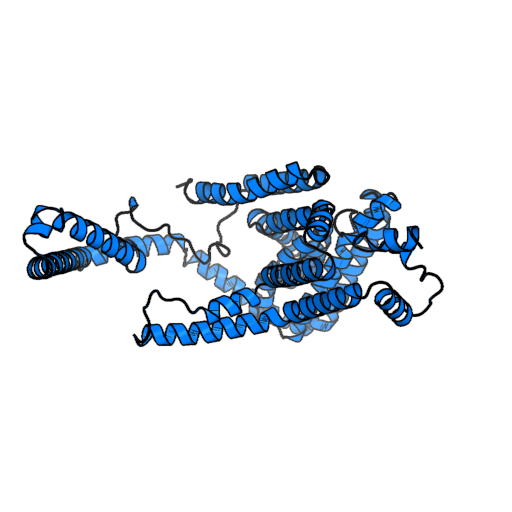 CA 1
ATOM 2288 C C . GLU A 1 287 ? -13.334 -22.559 13.507 1.00 86.81 287 GLU A C 1
ATOM 2290 O O . GLU A 1 287 ? -14.435 -22.013 13.607 1.00 86.81 287 GLU A O 1
ATOM 2295 N N . THR A 1 288 ? -12.403 -22.458 14.461 1.00 86.81 288 THR A N 1
ATOM 2296 C CA . THR A 1 288 ? -12.606 -21.718 15.717 1.00 86.81 288 THR A CA 1
ATOM 2297 C C . THR A 1 288 ? -12.893 -20.239 15.455 1.00 86.81 288 THR A C 1
ATOM 2299 O O . THR A 1 288 ? -13.863 -19.692 15.980 1.00 86.81 288 THR A O 1
ATOM 2302 N N . ASN A 1 289 ? -12.092 -19.583 14.610 1.00 85.31 289 ASN A N 1
ATOM 2303 C CA . ASN A 1 289 ? -12.253 -18.164 14.284 1.00 85.31 289 ASN A CA 1
ATOM 2304 C C . ASN A 1 289 ? -13.575 -17.898 13.537 1.00 85.31 289 ASN A C 1
ATOM 2306 O O . ASN A 1 289 ? -14.298 -16.953 13.851 1.00 85.31 289 ASN A O 1
ATOM 2310 N N . GLN A 1 290 ? -13.952 -18.771 12.597 1.00 83.12 290 GLN A N 1
ATOM 2311 C CA . GLN A 1 290 ? -15.259 -18.709 11.935 1.00 83.12 290 GLN A CA 1
ATOM 2312 C C . GLN A 1 290 ? -16.416 -18.794 12.936 1.00 83.12 290 GLN A C 1
ATOM 2314 O O . GLN A 1 290 ? -17.350 -17.990 12.871 1.00 83.12 290 GLN A O 1
ATOM 2319 N N . TYR A 1 291 ? -16.341 -19.724 13.889 1.00 83.94 291 TYR A N 1
ATOM 2320 C CA . TYR A 1 291 ? -17.374 -19.889 14.907 1.00 83.94 291 TYR A CA 1
ATOM 2321 C C . TYR A 1 291 ? -17.445 -18.694 15.871 1.00 83.94 291 TYR A C 1
ATOM 2323 O O . TYR A 1 291 ? -18.535 -18.211 16.180 1.00 83.94 291 TYR A O 1
ATOM 2331 N N . GLN A 1 292 ? -16.300 -18.139 16.277 1.00 84.62 292 GLN A N 1
ATOM 2332 C CA . GLN A 1 292 ? -16.242 -16.910 17.076 1.00 84.62 292 GLN A CA 1
ATOM 2333 C C . GLN A 1 292 ? -16.889 -15.725 16.349 1.00 84.62 292 GLN A C 1
ATOM 2335 O O . GLN A 1 292 ? -17.720 -15.031 16.936 1.00 84.62 292 GLN A O 1
ATOM 2340 N N . LYS A 1 293 ? -16.589 -15.527 15.057 1.00 80.88 293 LYS A N 1
ATOM 2341 C CA . LYS A 1 293 ? -17.230 -14.486 14.233 1.00 80.88 293 LYS A CA 1
ATOM 2342 C C . LYS A 1 293 ? -18.738 -14.692 14.115 1.00 80.88 293 LYS A C 1
ATOM 2344 O O . LYS A 1 293 ? -19.493 -13.722 14.164 1.00 80.88 293 LYS A O 1
ATOM 2349 N N . TYR A 1 294 ? -19.190 -15.940 13.977 1.00 82.62 294 TYR A N 1
ATOM 2350 C CA . TYR A 1 294 ? -20.616 -16.268 13.971 1.00 82.62 294 TYR A CA 1
ATOM 2351 C C . TYR A 1 294 ? -21.295 -15.865 15.287 1.00 82.62 294 TYR A C 1
ATOM 2353 O O . TYR A 1 294 ? -22.327 -15.193 15.252 1.00 82.62 294 TYR A O 1
ATOM 2361 N N . ILE A 1 295 ? -20.703 -16.211 16.435 1.00 83.50 295 ILE A N 1
ATOM 2362 C CA . ILE A 1 295 ? -21.220 -15.830 17.758 1.00 83.50 295 ILE A CA 1
ATOM 2363 C C . ILE A 1 295 ? -21.263 -14.307 17.898 1.00 83.50 295 ILE A C 1
ATOM 2365 O O . ILE A 1 295 ? -22.312 -13.760 18.237 1.00 83.50 295 ILE A O 1
ATOM 2369 N N . GLN A 1 296 ? -20.164 -13.614 17.593 1.00 79.44 296 GLN A N 1
ATOM 2370 C CA . GLN A 1 296 ? -20.096 -12.154 17.683 1.00 79.44 296 GLN A CA 1
ATOM 2371 C C . GLN A 1 296 ? -21.196 -11.499 16.844 1.00 79.44 296 GLN A C 1
ATOM 2373 O O . GLN A 1 296 ? -21.967 -10.704 17.365 1.00 79.44 296 GLN A O 1
ATOM 2378 N N . ARG A 1 297 ? -21.365 -11.898 15.579 1.00 76.12 297 ARG A N 1
ATOM 2379 C CA . ARG A 1 297 ? -22.406 -11.324 14.711 1.00 76.12 297 ARG A CA 1
ATOM 2380 C C . ARG A 1 297 ? -23.827 -11.658 15.164 1.00 76.12 297 ARG A C 1
ATOM 2382 O O . ARG A 1 297 ? -24.721 -10.832 14.999 1.00 76.12 297 ARG A O 1
ATOM 2389 N N . LYS A 1 298 ? -24.052 -12.856 15.710 1.00 79.06 298 LYS A N 1
ATOM 2390 C CA . LYS A 1 298 ? -25.382 -13.303 16.146 1.00 79.06 298 LYS A CA 1
ATOM 2391 C C . LYS A 1 298 ? -25.824 -12.656 17.459 1.00 79.06 298 LYS A C 1
ATOM 2393 O O . LYS A 1 298 ? -27.004 -12.349 17.601 1.00 79.06 298 LYS A O 1
ATOM 2398 N N . PHE A 1 299 ? -24.906 -12.470 18.405 1.00 77.19 299 PHE A N 1
ATOM 2399 C CA . PHE A 1 299 ? -25.234 -12.042 19.769 1.00 77.19 299 PHE A CA 1
ATOM 2400 C C . PHE A 1 299 ? -24.802 -10.602 20.091 1.00 77.19 299 PHE A C 1
ATOM 2402 O O . PHE A 1 299 ? -25.442 -9.951 20.911 1.00 77.19 299 PHE A O 1
ATOM 2409 N N . ILE A 1 300 ? -23.767 -10.079 19.429 1.00 72.12 300 ILE A N 1
ATOM 2410 C CA . ILE A 1 300 ? -23.118 -8.786 19.705 1.00 72.12 300 ILE A CA 1
ATOM 2411 C C . ILE A 1 300 ? -23.151 -7.946 18.417 1.00 72.12 300 ILE A C 1
ATOM 2413 O O . ILE A 1 300 ? -22.142 -7.706 17.756 1.00 72.12 300 ILE A O 1
ATOM 2417 N N . SER A 1 301 ? -24.348 -7.516 18.009 1.00 72.88 301 SER A N 1
ATOM 2418 C CA . SER A 1 301 ? -24.468 -6.585 16.882 1.00 72.88 301 SER A CA 1
ATOM 2419 C C . SER A 1 301 ? -23.928 -5.217 17.299 1.00 72.88 301 SER A C 1
ATOM 2421 O O . SER A 1 301 ? -24.510 -4.588 18.183 1.00 72.88 301 SER A O 1
ATOM 2423 N N . LYS A 1 302 ? -22.849 -4.758 16.643 1.00 72.31 302 LYS A N 1
ATOM 2424 C CA . LYS A 1 302 ? -22.221 -3.442 16.875 1.00 72.31 302 LYS A CA 1
ATOM 2425 C C . LYS A 1 302 ? -23.275 -2.333 16.932 1.00 72.31 302 LYS A C 1
ATOM 2427 O O . LYS A 1 302 ? -23.409 -1.693 17.963 1.00 72.31 302 LYS A O 1
ATOM 2432 N N . LYS A 1 303 ? -24.124 -2.238 15.901 1.00 72.81 303 LYS A N 1
ATOM 2433 C CA . LYS A 1 303 ? -25.200 -1.235 15.820 1.00 72.81 303 LYS A CA 1
ATOM 2434 C C . LYS A 1 303 ? -26.157 -1.291 17.015 1.00 72.81 303 LYS A C 1
ATOM 2436 O O . LYS A 1 303 ? -26.563 -0.258 17.523 1.00 72.81 303 LYS A O 1
ATOM 2441 N N . LYS A 1 304 ? -26.525 -2.495 17.471 1.00 78.44 304 LYS A N 1
ATOM 2442 C CA . LYS A 1 304 ? -27.441 -2.652 18.610 1.00 78.44 304 LYS A CA 1
ATOM 2443 C C . LYS A 1 304 ? -26.789 -2.199 19.917 1.00 78.44 304 LYS A C 1
ATOM 2445 O O . LYS A 1 304 ? -27.459 -1.572 20.726 1.00 78.44 304 LYS A O 1
ATOM 2450 N N . LEU A 1 305 ? -25.516 -2.535 20.126 1.00 80.44 305 LEU A N 1
ATOM 2451 C CA . LEU A 1 305 ? -24.780 -2.117 21.319 1.00 80.44 305 LEU A CA 1
ATOM 2452 C C . LEU A 1 305 ? -24.479 -0.622 21.326 1.00 80.44 305 LEU A C 1
ATOM 2454 O O . LEU A 1 305 ? -24.631 -0.016 22.375 1.00 80.44 305 LEU A O 1
ATOM 2458 N N . GLU A 1 306 ? -24.120 -0.036 20.182 1.00 79.50 306 GLU A N 1
ATOM 2459 C CA . GLU A 1 306 ? -23.944 1.416 20.040 1.00 79.50 306 GLU A CA 1
ATOM 2460 C C . GLU A 1 306 ? -25.217 2.149 20.472 1.00 79.50 306 GLU A C 1
ATOM 2462 O O . GLU A 1 306 ? -25.166 2.954 21.389 1.00 79.50 306 GLU A O 1
ATOM 2467 N N . THR A 1 307 ? -26.387 1.759 19.951 1.00 79.00 307 THR A N 1
ATOM 2468 C CA . THR A 1 307 ? -27.665 2.364 20.368 1.00 79.00 307 THR A CA 1
ATOM 2469 C C . THR A 1 307 ? -27.964 2.183 21.859 1.00 79.00 307 THR A C 1
ATOM 2471 O O . THR A 1 307 ? -28.533 3.075 22.482 1.00 79.00 307 THR A O 1
ATOM 2474 N N . ILE A 1 308 ? -27.610 1.031 22.444 1.00 83.25 308 ILE A N 1
ATOM 2475 C CA . ILE A 1 308 ? -27.785 0.806 23.884 1.00 83.25 308 ILE A CA 1
ATOM 2476 C C . ILE A 1 308 ? -26.878 1.757 24.667 1.00 83.25 308 ILE A C 1
ATOM 2478 O O . ILE A 1 308 ? -27.376 2.450 25.547 1.00 83.25 308 ILE A O 1
ATOM 2482 N N . PHE A 1 309 ? -25.587 1.829 24.337 1.00 81.50 309 PHE A N 1
ATOM 2483 C CA . PHE A 1 309 ? -24.646 2.707 25.030 1.00 81.50 309 PHE A CA 1
ATOM 2484 C C . PHE A 1 309 ? -25.016 4.183 24.894 1.00 81.50 309 PHE A C 1
ATOM 2486 O O . PHE A 1 309 ? -25.050 4.861 25.915 1.00 81.50 309 PHE A O 1
ATOM 2493 N N . ASP A 1 310 ? -25.408 4.639 23.703 1.00 75.25 310 ASP A N 1
ATOM 2494 C CA . ASP A 1 310 ? -25.886 6.011 23.487 1.00 75.25 310 ASP A CA 1
ATOM 2495 C C . ASP A 1 310 ? -27.098 6.324 24.387 1.00 75.25 310 ASP A C 1
ATOM 2497 O O . ASP A 1 310 ? -27.207 7.402 24.970 1.00 75.25 310 ASP A O 1
ATOM 2501 N N . SER A 1 311 ? -28.018 5.362 24.538 1.00 78.06 311 SER A N 1
ATOM 2502 C CA . SER A 1 311 ? -29.199 5.534 25.392 1.00 78.06 311 SER A CA 1
ATOM 2503 C C . SER A 1 311 ? -28.880 5.517 26.889 1.00 78.06 311 SER A C 1
ATOM 2505 O O . SER A 1 311 ? -29.572 6.174 27.664 1.00 78.06 311 SER A O 1
ATOM 2507 N N . GLU A 1 312 ? -27.859 4.769 27.310 1.00 80.62 312 GLU A N 1
ATOM 2508 C CA . GLU A 1 312 ? -27.434 4.706 28.711 1.00 80.62 312 GLU A CA 1
ATOM 2509 C C . GLU A 1 312 ? -26.587 5.922 29.099 1.00 80.62 312 GLU A C 1
ATOM 2511 O O . GLU A 1 312 ? -26.739 6.418 30.210 1.00 80.62 312 GLU A O 1
ATOM 2516 N N . GLU A 1 313 ? -25.763 6.457 28.193 1.00 73.38 313 GLU A N 1
ATOM 2517 C CA . GLU A 1 313 ? -24.991 7.687 28.421 1.00 73.38 313 GLU A CA 1
ATOM 2518 C C . GLU A 1 313 ? -25.912 8.857 28.794 1.00 73.38 313 GLU A C 1
ATOM 2520 O O . GLU A 1 313 ? -25.696 9.517 29.811 1.00 73.38 313 GLU A O 1
ATOM 2525 N N . HIS A 1 314 ? -27.006 9.040 28.046 1.00 71.00 314 HIS A N 1
ATOM 2526 C CA . HIS A 1 314 ? -28.003 10.070 28.346 1.00 71.00 314 HIS A CA 1
ATOM 2527 C C . HIS A 1 314 ? -28.714 9.854 29.689 1.00 71.00 314 HIS A C 1
ATOM 2529 O O . HIS A 1 314 ? -28.892 10.806 30.443 1.00 71.00 314 HIS A O 1
ATOM 2535 N N . LYS A 1 315 ? -29.073 8.611 30.036 1.00 78.94 315 LYS A N 1
ATOM 2536 C CA . LYS A 1 315 ? -29.704 8.312 31.337 1.00 78.94 315 LYS A CA 1
ATOM 2537 C C . LYS A 1 315 ? -28.756 8.539 32.511 1.00 78.94 315 LYS A C 1
ATOM 2539 O O . LYS A 1 315 ? -29.180 8.974 33.581 1.00 78.94 315 LYS A O 1
ATOM 2544 N N . ILE A 1 316 ? -27.479 8.205 32.335 1.00 77.19 316 ILE A N 1
ATOM 2545 C CA . ILE A 1 316 ? -26.457 8.395 33.364 1.00 77.19 316 ILE A CA 1
ATOM 2546 C C . ILE A 1 316 ? -26.269 9.889 33.618 1.00 77.19 316 ILE A C 1
ATOM 2548 O O . ILE A 1 316 ? -26.266 10.290 34.782 1.00 77.19 316 ILE A O 1
ATOM 2552 N N . ASP A 1 317 ? -26.197 10.708 32.567 1.00 74.81 317 ASP A N 1
ATOM 2553 C CA . ASP A 1 317 ? -26.114 12.161 32.716 1.00 74.81 317 ASP A CA 1
ATOM 2554 C C . ASP A 1 317 ? -27.357 12.750 33.401 1.00 74.81 317 ASP A C 1
ATOM 2556 O O . ASP A 1 317 ? -27.211 13.481 34.380 1.00 74.81 317 ASP A O 1
ATOM 2560 N N . GLU A 1 318 ? -28.570 12.349 32.995 1.00 76.19 318 GLU A N 1
ATOM 2561 C CA . GLU A 1 318 ? -29.820 12.781 33.648 1.00 76.19 318 GLU A CA 1
ATOM 2562 C C . GLU A 1 318 ? -29.863 12.432 35.147 1.00 76.19 318 GLU A C 1
ATOM 2564 O O . GLU A 1 318 ? -30.391 13.197 35.953 1.00 76.19 318 GLU A O 1
ATOM 2569 N N . SER A 1 319 ? -29.306 11.283 35.543 1.00 77.81 319 SER A N 1
ATOM 2570 C CA . SER A 1 319 ? -29.316 10.831 36.943 1.00 77.81 319 SER A CA 1
ATOM 2571 C C . SER A 1 319 ? -28.211 11.439 37.813 1.00 77.81 319 SER A C 1
ATOM 2573 O O . SER A 1 319 ? -28.412 11.624 39.014 1.00 77.81 319 SER A O 1
ATOM 2575 N N . LEU A 1 320 ? -27.043 11.736 37.234 1.00 80.75 320 LEU A N 1
ATOM 2576 C CA . LEU A 1 320 ? -25.892 12.286 37.956 1.00 80.75 320 LEU A CA 1
ATOM 2577 C C . LEU A 1 320 ? -25.802 13.815 37.875 1.00 80.75 320 LEU A C 1
ATOM 2579 O O . LEU A 1 320 ? -25.066 14.404 38.670 1.00 80.75 320 LEU A O 1
ATOM 2583 N N . GLY A 1 321 ? -26.506 14.453 36.934 1.00 80.38 321 GLY A N 1
ATOM 2584 C CA . GLY A 1 321 ? -26.423 15.896 36.692 1.00 80.38 321 GLY A CA 1
ATOM 2585 C C . GLY A 1 321 ? -25.000 16.348 36.355 1.00 80.38 321 GLY A C 1
ATOM 2586 O O . GLY A 1 321 ? -24.573 17.429 36.768 1.00 80.38 321 GLY A O 1
ATOM 2587 N N . PHE A 1 322 ? -24.215 15.495 35.686 1.00 81.62 322 PHE A N 1
ATOM 2588 C CA . PHE A 1 322 ? -22.804 15.769 35.421 1.00 81.62 322 PHE A CA 1
ATOM 2589 C C . PHE A 1 322 ? -22.648 16.994 34.518 1.00 81.62 322 PHE A C 1
ATOM 2591 O O . PHE A 1 322 ? -21.858 17.884 34.848 1.00 81.62 322 PHE A O 1
ATOM 2598 N N . THR A 1 323 ? -23.433 17.080 33.440 1.00 78.38 323 THR A N 1
ATOM 2599 C CA . THR A 1 323 ? -23.446 18.244 32.543 1.00 78.38 323 THR A CA 1
ATOM 2600 C C . THR A 1 323 ? -23.773 19.533 33.290 1.00 78.38 323 THR A C 1
ATOM 2602 O O . THR A 1 323 ? -23.035 20.512 33.165 1.00 78.38 323 THR A O 1
ATOM 2605 N N . ASP A 1 324 ? -24.811 19.531 34.130 1.00 81.50 324 ASP A N 1
ATOM 2606 C CA . ASP A 1 324 ? -25.214 20.712 34.904 1.00 81.50 324 ASP A CA 1
ATOM 2607 C C . ASP A 1 324 ? -24.105 21.170 35.852 1.00 81.50 324 ASP A C 1
ATOM 2609 O O . ASP A 1 324 ? -23.750 22.352 35.902 1.00 81.50 324 ASP A O 1
ATOM 2613 N N . ARG A 1 325 ? -23.485 20.222 36.562 1.00 84.38 325 ARG A N 1
ATOM 2614 C CA . ARG A 1 325 ? -22.378 20.516 37.474 1.00 84.38 325 ARG A CA 1
ATOM 2615 C C . ARG A 1 325 ? -21.144 21.026 36.732 1.00 84.38 325 ARG A C 1
ATOM 2617 O O . ARG A 1 325 ? -20.484 21.949 37.207 1.00 84.38 325 ARG A O 1
ATOM 2624 N N . PHE A 1 326 ? -20.828 20.451 35.575 1.00 84.31 326 PHE A N 1
ATOM 2625 C CA . PHE A 1 326 ? -19.720 20.893 34.730 1.00 84.31 326 PHE A CA 1
ATOM 2626 C C . PHE A 1 326 ? -19.946 22.314 34.194 1.00 84.31 326 PHE A C 1
ATOM 2628 O O . PHE A 1 326 ? -19.026 23.137 34.225 1.00 84.31 326 PHE A O 1
ATOM 2635 N N . LEU A 1 327 ? -21.165 22.628 33.746 1.00 84.50 327 LEU A N 1
ATOM 2636 C CA . LEU A 1 327 ? -21.542 23.968 33.293 1.00 84.50 327 LEU A CA 1
ATOM 2637 C C . LEU A 1 327 ? -21.451 24.991 34.427 1.00 84.50 327 LEU A C 1
ATOM 2639 O O . LEU A 1 327 ? -20.926 26.083 34.206 1.00 84.50 327 LEU A O 1
ATOM 2643 N N . GLN A 1 328 ? -21.886 24.625 35.634 1.00 86.69 328 GLN A N 1
ATOM 2644 C CA . GLN A 1 328 ? -21.790 25.487 36.811 1.00 86.69 328 GLN A CA 1
ATOM 2645 C C . GLN A 1 328 ? -20.330 25.802 37.163 1.00 86.69 328 GLN A C 1
ATOM 2647 O O . GLN A 1 328 ? -19.954 26.968 37.232 1.00 86.69 328 GLN A O 1
ATOM 2652 N N . VAL A 1 329 ? -19.476 24.779 37.281 1.00 88.31 329 VAL A N 1
ATOM 2653 C CA . VAL A 1 329 ? -18.040 24.971 37.555 1.00 88.31 329 VAL A CA 1
ATOM 2654 C C . VAL A 1 329 ? -17.368 25.792 36.451 1.00 88.31 329 VAL A C 1
ATOM 2656 O O . VAL A 1 329 ? -16.535 26.650 36.733 1.00 88.31 329 VAL A O 1
ATOM 2659 N N . SER A 1 330 ? -17.741 25.570 35.189 1.00 87.50 330 SER A N 1
ATOM 2660 C CA . SER A 1 330 ? -17.218 26.357 34.067 1.00 87.50 330 SER A CA 1
ATOM 2661 C C . SER A 1 330 ? -17.616 27.833 34.169 1.00 87.50 330 SER A C 1
ATOM 2663 O O . SER A 1 330 ? -16.792 28.702 33.892 1.00 87.50 330 SER A O 1
ATOM 2665 N N . ALA A 1 331 ? -18.852 28.133 34.580 1.00 88.00 331 ALA A N 1
ATOM 2666 C CA . ALA A 1 331 ? -19.303 29.504 34.801 1.00 88.00 331 ALA A CA 1
ATOM 2667 C C . ALA A 1 331 ? -18.531 30.175 35.948 1.00 88.00 331 ALA A C 1
ATOM 2669 O O . ALA A 1 331 ? -18.062 31.301 35.782 1.00 88.00 331 ALA A O 1
ATOM 2670 N N . ASP A 1 332 ? -18.309 29.457 37.052 1.00 90.69 332 ASP A N 1
ATOM 2671 C CA . ASP A 1 332 ? -17.540 29.959 38.196 1.00 90.69 332 ASP A CA 1
ATOM 2672 C C . ASP A 1 332 ? -16.084 30.275 37.807 1.00 90.69 332 ASP A C 1
ATOM 2674 O O . ASP A 1 332 ? -15.546 31.326 38.164 1.00 90.69 332 ASP A O 1
ATOM 2678 N N . ILE A 1 333 ? -15.441 29.401 37.021 1.00 89.50 333 ILE A N 1
ATOM 2679 C CA . ILE A 1 333 ? -14.083 29.632 36.500 1.00 89.50 333 ILE A CA 1
ATOM 2680 C C . ILE A 1 333 ? -14.058 30.861 35.583 1.00 89.50 333 ILE A C 1
ATOM 2682 O O . ILE A 1 333 ? -13.130 31.667 35.664 1.00 89.50 333 ILE A O 1
ATOM 2686 N N . LYS A 1 334 ? -15.066 31.021 34.721 1.00 90.81 334 LYS A N 1
ATOM 2687 C CA . LYS A 1 334 ? -15.158 32.152 33.793 1.00 90.81 334 LYS A CA 1
ATOM 2688 C C . LYS A 1 334 ? -15.255 33.488 34.526 1.00 90.81 334 LYS A C 1
ATOM 2690 O O . LYS A 1 334 ? -14.519 34.415 34.193 1.00 90.81 334 LYS A O 1
ATOM 2695 N N . GLU A 1 335 ? -16.111 33.576 35.542 1.00 89.12 335 GLU A N 1
ATOM 2696 C CA . GLU A 1 335 ? -16.247 34.786 36.362 1.00 89.12 335 GLU A CA 1
ATOM 2697 C C . GLU A 1 335 ? -14.977 35.072 37.169 1.00 89.12 335 GLU A C 1
ATOM 2699 O O . GLU A 1 335 ? -14.536 36.220 37.246 1.00 89.12 335 GLU A O 1
ATOM 2704 N N . LYS A 1 336 ? -14.308 34.032 37.679 1.00 90.88 336 LYS A N 1
ATOM 2705 C CA . LYS A 1 336 ? -13.008 34.188 38.340 1.00 90.88 336 LYS A CA 1
ATOM 2706 C C . LYS A 1 336 ? -11.945 34.779 37.404 1.00 90.88 336 LYS A C 1
ATOM 2708 O O . LYS A 1 336 ? -11.270 35.727 37.790 1.00 90.88 336 LYS A O 1
ATOM 2713 N N . ILE A 1 337 ? -11.831 34.276 36.172 1.00 88.06 337 ILE A N 1
ATOM 2714 C CA . ILE A 1 337 ? -10.886 34.799 35.166 1.00 88.06 337 ILE A CA 1
ATOM 2715 C C . ILE A 1 337 ? -11.196 36.262 34.823 1.00 88.06 337 ILE A C 1
ATOM 2717 O O . ILE A 1 337 ? -10.276 37.063 34.666 1.00 88.06 337 ILE A O 1
ATOM 2721 N N . LYS A 1 338 ? -12.479 36.633 34.716 1.00 85.81 338 LYS A N 1
ATOM 2722 C CA . LYS A 1 338 ? -12.879 38.029 34.481 1.00 85.81 338 LYS A CA 1
ATOM 2723 C C . LYS A 1 338 ? -12.465 38.940 35.629 1.00 85.81 338 LYS A C 1
ATOM 2725 O O . LYS A 1 338 ? -11.894 39.991 35.363 1.00 85.81 338 LYS A O 1
ATOM 2730 N N . SER A 1 339 ? -12.715 38.528 36.872 1.00 86.50 339 SER A N 1
ATOM 2731 C CA . SER A 1 339 ? -12.299 39.285 38.057 1.00 86.50 339 SER A CA 1
ATOM 2732 C C . SER A 1 339 ? -10.783 39.487 38.080 1.00 86.50 339 SER A C 1
ATOM 2734 O O . SER A 1 339 ? -10.325 40.614 38.223 1.00 86.50 339 SER A O 1
ATOM 2736 N N . GLU A 1 340 ? -10.007 38.423 37.855 1.00 87.50 340 GLU A N 1
ATOM 2737 C CA . GLU A 1 340 ? -8.539 38.501 37.809 1.00 87.50 340 GLU A CA 1
ATOM 2738 C C . GLU A 1 340 ? -8.040 39.421 36.683 1.00 87.50 340 GLU A C 1
ATOM 2740 O O . GLU A 1 340 ? -7.071 40.153 36.863 1.00 87.50 340 GLU A O 1
ATOM 2745 N N . ALA A 1 341 ? -8.704 39.426 35.523 1.00 82.44 341 ALA A N 1
ATOM 2746 C CA . ALA A 1 341 ? -8.361 40.335 34.434 1.00 82.44 341 ALA A CA 1
ATOM 2747 C C . ALA A 1 341 ? -8.672 41.801 34.785 1.00 82.44 341 ALA A C 1
ATOM 2749 O O . ALA A 1 341 ? -7.865 42.681 34.486 1.00 82.44 341 ALA A O 1
ATOM 2750 N N . MET A 1 342 ? -9.812 42.064 35.431 1.00 81.88 342 MET A N 1
ATOM 2751 C CA . MET A 1 342 ? -10.212 43.410 35.861 1.00 81.88 342 MET A CA 1
ATOM 2752 C C . MET A 1 342 ? -9.261 44.008 36.906 1.00 81.88 342 MET A C 1
ATOM 2754 O O . MET A 1 342 ? -9.077 45.218 36.909 1.00 81.88 342 MET A O 1
ATOM 2758 N N . ASP A 1 343 ? -8.623 43.178 37.734 1.00 83.62 343 ASP A N 1
ATOM 2759 C CA . ASP A 1 343 ? -7.647 43.626 38.737 1.00 83.62 343 ASP A CA 1
ATOM 2760 C C . ASP A 1 343 ? -6.269 43.983 38.137 1.00 83.62 343 ASP A C 1
ATOM 2762 O O . ASP A 1 343 ? -5.477 44.690 38.763 1.00 83.62 343 ASP A O 1
ATOM 2766 N N . VAL A 1 344 ? -5.953 43.479 36.938 1.00 85.81 344 VAL A N 1
ATOM 2767 C CA . VAL A 1 344 ? -4.645 43.658 36.276 1.00 85.81 344 VAL A CA 1
ATOM 2768 C C . VAL A 1 344 ? -4.669 44.772 35.228 1.00 85.81 344 VAL A C 1
ATOM 2770 O O . VAL A 1 344 ? -3.651 45.425 34.994 1.00 85.81 344 VAL A O 1
ATOM 2773 N N . LEU A 1 345 ? -5.809 44.963 34.568 1.00 82.75 345 LEU A N 1
ATOM 2774 C CA . LEU A 1 345 ? -5.965 45.889 33.449 1.00 82.75 345 LEU A CA 1
ATOM 2775 C C . LEU A 1 345 ? -6.246 47.313 33.928 1.00 82.75 345 LEU A C 1
ATOM 2777 O O . LEU A 1 345 ? -6.917 47.531 34.932 1.00 82.75 345 LEU A O 1
ATOM 2781 N N . SER A 1 346 ? -5.750 48.298 33.184 1.00 80.50 346 SER A N 1
ATOM 2782 C CA . SER A 1 346 ? -5.993 49.706 33.502 1.00 80.50 346 SER A CA 1
ATOM 2783 C C . SER A 1 346 ? -7.416 50.145 33.128 1.00 80.50 346 SER A C 1
ATOM 2785 O O .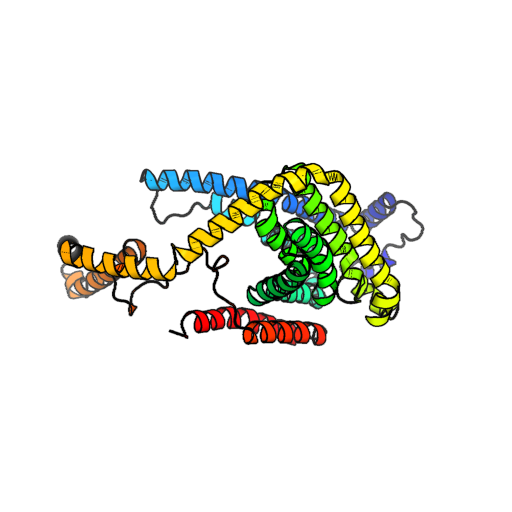 SER A 1 346 ? -8.008 49.646 32.167 1.00 80.50 346 SER A O 1
ATOM 2787 N N . ASP A 1 347 ? -7.957 51.136 33.843 1.00 75.50 347 ASP A N 1
ATOM 2788 C CA . ASP A 1 347 ? -9.303 51.676 33.585 1.00 75.50 347 ASP A CA 1
ATOM 2789 C C . ASP A 1 347 ? -9.470 52.178 32.134 1.00 75.50 347 ASP A C 1
ATOM 2791 O O . ASP A 1 347 ? -10.539 52.040 31.537 1.00 75.50 347 ASP A O 1
ATOM 2795 N N . GLU A 1 348 ? -8.402 52.705 31.519 1.00 75.31 348 GLU A N 1
ATOM 2796 C CA . GLU A 1 348 ? -8.412 53.118 30.109 1.00 75.31 348 GLU A CA 1
ATOM 2797 C C . GLU A 1 348 ? -8.581 51.937 29.139 1.00 75.31 348 GLU A C 1
ATOM 2799 O O . GLU A 1 348 ? -9.260 52.075 28.117 1.00 75.31 348 GLU A O 1
ATOM 2804 N N . GLU A 1 349 ? -7.994 50.776 29.437 1.00 75.25 349 GLU A N 1
ATOM 2805 C CA . GLU A 1 349 ? -8.112 49.569 28.611 1.00 75.25 349 GLU A CA 1
ATOM 2806 C C . GLU A 1 349 ? -9.509 48.954 28.717 1.00 75.25 349 GLU A C 1
ATOM 2808 O O . GLU A 1 349 ? -10.084 48.565 27.695 1.00 75.25 349 GLU A O 1
ATOM 2813 N N . LEU A 1 350 ? -10.077 48.933 29.927 1.00 73.06 350 LEU A N 1
ATOM 2814 C CA . LEU A 1 350 ? -11.431 48.439 30.204 1.00 73.06 350 LEU A CA 1
ATOM 2815 C C . LEU A 1 350 ? -12.517 49.275 29.514 1.00 73.06 350 LEU A C 1
ATOM 2817 O O . LEU A 1 350 ? -13.524 48.726 29.068 1.00 73.06 350 LEU A O 1
ATOM 2821 N N . ILE A 1 351 ? -12.318 50.592 29.401 1.00 74.38 351 ILE A N 1
ATOM 2822 C CA . ILE A 1 351 ? -13.259 51.498 28.723 1.00 74.38 351 ILE A CA 1
ATOM 2823 C C . ILE A 1 351 ? -13.091 51.434 27.199 1.00 74.38 351 ILE A C 1
ATOM 2825 O O . ILE A 1 351 ? -14.075 51.513 26.460 1.00 74.38 351 ILE A O 1
ATOM 2829 N N . ARG A 1 352 ? -11.851 51.311 26.706 1.00 78.50 352 ARG A N 1
ATOM 2830 C CA . ARG A 1 352 ? -11.553 51.345 25.265 1.00 78.50 352 ARG A CA 1
ATOM 2831 C C . ARG A 1 352 ? -11.897 50.038 24.552 1.00 78.50 352 ARG A C 1
ATOM 2833 O O . ARG A 1 352 ? -12.292 50.081 23.386 1.00 78.50 352 ARG A O 1
ATOM 2840 N N . TYR A 1 353 ? -11.736 48.893 25.210 1.00 79.75 353 TYR A N 1
ATOM 2841 C CA . TYR A 1 353 ? -11.913 47.576 24.598 1.00 79.75 353 TYR A CA 1
ATOM 2842 C C . TYR A 1 353 ? -13.009 46.772 25.299 1.00 79.75 353 TYR A C 1
ATOM 2844 O O . TYR A 1 353 ? -13.158 46.814 26.514 1.00 79.75 353 TYR A O 1
ATOM 2852 N N . ASN A 1 354 ? -13.765 45.970 24.542 1.00 81.81 354 ASN A N 1
ATOM 2853 C CA . ASN A 1 354 ? -14.775 45.075 25.115 1.00 81.81 354 ASN A CA 1
ATOM 2854 C C . ASN A 1 354 ? -14.115 43.795 25.668 1.00 81.81 354 ASN A C 1
ATOM 2856 O O . ASN A 1 354 ? -14.217 42.705 25.092 1.00 81.81 354 ASN A O 1
ATOM 2860 N N . ILE A 1 355 ? -13.367 43.955 26.761 1.00 80.50 355 ILE A N 1
ATOM 2861 C CA . ILE A 1 355 ? -12.541 42.903 27.368 1.00 80.50 355 ILE A CA 1
ATOM 2862 C C . ILE A 1 355 ? -13.411 41.749 27.870 1.00 80.50 355 ILE A C 1
ATOM 2864 O O . ILE A 1 355 ? -13.101 40.593 27.594 1.00 80.50 355 ILE A O 1
ATOM 2868 N N . SER A 1 356 ? -14.550 42.051 28.502 1.00 79.88 356 SER A N 1
ATOM 2869 C CA . SER A 1 356 ? -15.495 41.038 28.995 1.00 79.88 356 SER A CA 1
ATOM 2870 C C . SER A 1 356 ? -15.991 40.120 27.873 1.00 79.88 356 SER A C 1
ATOM 2872 O O . SER A 1 356 ? -15.853 38.901 27.966 1.00 79.88 356 SER A O 1
ATOM 2874 N N . HIS A 1 357 ? -16.455 40.695 26.757 1.00 83.75 357 HIS A N 1
ATOM 2875 C CA . HIS A 1 357 ? -16.884 39.915 25.594 1.00 83.75 357 HIS A CA 1
ATOM 2876 C C . HIS A 1 357 ? -15.736 39.102 24.977 1.00 83.75 357 HIS A C 1
ATOM 2878 O O . HIS A 1 357 ? -15.942 37.971 24.544 1.00 83.75 357 HIS A O 1
ATOM 2884 N N . THR A 1 358 ? -14.520 39.654 24.943 1.00 84.25 358 THR A N 1
ATOM 2885 C CA . THR A 1 358 ? -13.343 38.967 24.382 1.00 84.25 358 THR A CA 1
ATOM 2886 C C . THR A 1 358 ? -12.943 37.755 25.228 1.00 84.25 358 THR A C 1
ATOM 2888 O O . THR A 1 358 ? -12.661 36.683 24.687 1.00 84.25 358 THR A O 1
ATOM 2891 N N . LEU A 1 359 ? -12.955 37.904 26.554 1.00 86.38 359 LEU A N 1
ATOM 2892 C CA . LEU A 1 359 ? -12.696 36.815 27.494 1.00 86.38 359 LEU A CA 1
ATOM 2893 C C . LEU A 1 359 ? -13.789 35.748 27.425 1.00 86.38 359 LEU A C 1
ATOM 2895 O O . LEU A 1 359 ? -13.461 34.565 27.351 1.00 86.38 359 LEU A O 1
ATOM 2899 N N . ASP A 1 360 ? -15.060 36.156 27.367 1.00 86.94 360 ASP A N 1
ATOM 2900 C CA . ASP A 1 360 ? -16.187 35.239 27.182 1.00 86.94 360 ASP A CA 1
ATOM 2901 C C . ASP A 1 360 ? -16.024 34.425 25.898 1.00 86.94 360 ASP A C 1
ATOM 2903 O O . ASP A 1 360 ? -16.044 33.198 25.940 1.00 86.94 360 ASP A O 1
ATOM 2907 N N . GLN A 1 361 ? -15.774 35.080 24.761 1.00 88.88 361 GLN A N 1
ATOM 2908 C CA . GLN A 1 361 ? -15.566 34.381 23.493 1.00 88.88 361 GLN A CA 1
ATOM 2909 C C . GLN A 1 361 ? -14.399 33.392 23.558 1.00 88.88 361 GLN A C 1
ATOM 2911 O O . GLN A 1 361 ? -14.518 32.261 23.081 1.00 88.88 361 GLN A O 1
ATOM 2916 N N . ARG A 1 362 ? -13.259 33.786 24.141 1.00 86.75 362 ARG A N 1
ATOM 2917 C CA . ARG A 1 362 ? -12.093 32.899 24.245 1.00 86.75 362 ARG A CA 1
ATOM 2918 C C . ARG A 1 362 ? -12.373 31.711 25.163 1.00 86.75 362 ARG A C 1
ATOM 2920 O O . ARG A 1 362 ? -12.002 30.594 24.808 1.00 86.75 362 ARG A O 1
ATOM 2927 N N . PHE A 1 363 ? -13.028 31.943 26.298 1.00 91.75 363 PHE A N 1
ATOM 2928 C CA . PHE A 1 363 ? -13.390 30.898 27.248 1.00 91.75 363 PHE A CA 1
ATOM 2929 C C . PHE A 1 363 ? -14.374 29.902 26.636 1.00 91.75 363 PHE A C 1
ATOM 2931 O O . PHE A 1 363 ? -14.126 28.701 26.684 1.00 91.75 363 PHE A O 1
ATOM 2938 N N . GLU A 1 364 ? -15.453 30.384 26.013 1.00 89.25 364 GLU A N 1
ATOM 2939 C CA . GLU A 1 364 ? -16.463 29.520 25.396 1.00 89.25 364 GLU A CA 1
ATOM 2940 C C . GLU A 1 364 ? -15.865 28.672 24.264 1.00 89.25 364 GLU A C 1
ATOM 2942 O O . GLU A 1 364 ? -16.161 27.481 24.176 1.00 89.25 364 GLU A O 1
ATOM 2947 N N . ASN A 1 365 ? -14.953 29.234 23.460 1.00 87.50 365 ASN A N 1
ATOM 2948 C CA . ASN A 1 365 ? -14.233 28.477 22.432 1.00 87.50 365 ASN A CA 1
ATOM 2949 C C . ASN A 1 365 ? -13.351 27.370 23.034 1.00 87.50 365 ASN A C 1
ATOM 2951 O O . ASN A 1 365 ? -13.423 26.226 22.589 1.00 87.50 365 ASN A O 1
ATOM 2955 N N . ILE A 1 366 ? -12.557 27.680 24.067 1.00 86.19 366 ILE A N 1
ATOM 2956 C CA . ILE A 1 366 ? -11.695 26.686 24.734 1.00 86.19 366 ILE A CA 1
ATOM 2957 C C . ILE A 1 366 ? -12.542 25.598 25.402 1.00 86.19 366 ILE A C 1
ATOM 2959 O O . ILE A 1 366 ? -12.242 24.415 25.256 1.00 86.19 366 ILE A O 1
ATOM 2963 N N . LYS A 1 367 ? -13.617 25.985 26.100 1.00 87.81 367 LYS A N 1
ATOM 2964 C CA . LYS A 1 367 ? -14.562 25.055 26.728 1.00 87.81 367 LYS A CA 1
ATOM 2965 C C . LYS A 1 367 ? -15.145 24.104 25.690 1.00 87.81 367 LYS A C 1
ATOM 2967 O O . LYS A 1 367 ? -15.151 22.896 25.904 1.00 87.81 367 LYS A O 1
ATOM 2972 N N . LEU A 1 368 ? -15.610 24.640 24.561 1.00 86.94 368 LEU A N 1
ATOM 2973 C CA . LEU A 1 368 ? -16.185 23.840 23.487 1.00 86.94 368 LEU A CA 1
ATOM 2974 C C . LEU A 1 368 ? -15.162 22.857 22.901 1.00 86.94 368 LEU A C 1
ATOM 2976 O O . LEU A 1 368 ? -15.492 21.687 22.715 1.00 86.94 368 LEU A O 1
ATOM 2980 N N . ASP A 1 369 ? -13.932 23.295 22.632 1.00 84.38 369 ASP A N 1
ATOM 2981 C CA . ASP A 1 369 ? -12.874 22.428 22.098 1.00 84.38 369 ASP A CA 1
ATOM 2982 C C . ASP A 1 369 ? -12.476 21.322 23.087 1.00 84.38 369 ASP A C 1
ATOM 2984 O O . ASP A 1 369 ? -12.312 20.161 22.698 1.00 84.38 369 ASP A O 1
ATOM 2988 N N . GLU A 1 370 ? -12.399 21.646 24.377 1.00 84.00 370 GLU A N 1
ATOM 2989 C CA . GLU A 1 370 ? -12.105 20.678 25.432 1.00 84.00 370 GLU A CA 1
ATOM 2990 C C . GLU A 1 370 ? -13.242 19.656 25.594 1.00 84.00 370 GLU A C 1
ATOM 2992 O O . G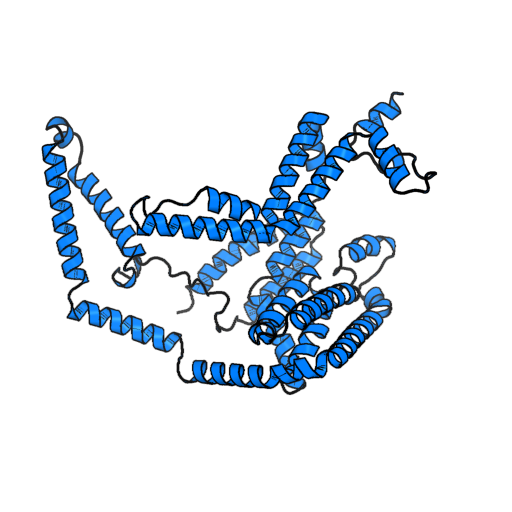LU A 1 370 ? -12.983 18.452 25.681 1.00 84.00 370 GLU A O 1
ATOM 2997 N N . MET A 1 371 ? -14.505 20.100 25.545 1.00 84.31 371 MET A N 1
ATOM 2998 C CA . MET A 1 371 ? -15.675 19.213 25.572 1.00 84.31 371 MET A CA 1
ATOM 2999 C C . MET A 1 371 ? -15.711 18.293 24.350 1.00 84.31 371 MET A C 1
ATOM 3001 O O . MET A 1 371 ? -15.928 17.093 24.500 1.00 84.31 371 MET A O 1
ATOM 3005 N N . LYS A 1 372 ? -15.426 18.810 23.146 1.00 83.94 372 LYS A N 1
ATOM 3006 C CA . LYS A 1 372 ? -15.320 17.989 21.926 1.00 83.94 372 LYS A CA 1
ATOM 3007 C C . LYS A 1 372 ? -14.252 16.902 22.061 1.00 83.94 372 LYS A C 1
ATOM 3009 O O . LYS A 1 372 ? -14.407 15.829 21.481 1.00 83.94 372 LYS A O 1
ATOM 3014 N N . ARG A 1 373 ? -13.170 17.170 22.797 1.00 79.25 373 ARG A N 1
ATOM 3015 C CA . ARG A 1 373 ? -12.067 16.223 22.999 1.00 79.25 373 ARG A CA 1
ATOM 3016 C C . ARG A 1 373 ? -12.379 15.165 24.055 1.00 79.25 373 ARG A C 1
ATOM 3018 O O . ARG A 1 373 ? -12.042 14.002 23.856 1.00 79.25 373 ARG A O 1
ATOM 3025 N N . THR A 1 374 ? -12.952 15.571 25.183 1.00 78.31 374 THR A N 1
ATOM 3026 C CA . THR A 1 374 ? -13.050 14.729 26.388 1.00 78.31 374 THR A CA 1
ATOM 3027 C C . THR A 1 374 ? -14.414 14.074 26.565 1.00 78.31 374 THR A C 1
ATOM 3029 O O . THR A 1 374 ? -14.476 12.914 26.963 1.00 78.31 374 THR A O 1
ATOM 3032 N N . ILE A 1 375 ? -15.494 14.790 26.244 1.00 80.12 375 ILE A N 1
ATOM 3033 C CA . ILE A 1 375 ? -16.888 14.390 26.491 1.00 80.12 375 ILE A CA 1
ATOM 3034 C C . ILE A 1 375 ? -17.811 14.797 25.322 1.00 80.12 375 ILE A C 1
ATOM 3036 O O . ILE A 1 375 ? -18.806 15.497 25.520 1.00 80.12 375 ILE A O 1
ATOM 3040 N N . PRO A 1 376 ? -17.518 14.372 24.076 1.00 80.62 376 PRO A N 1
ATOM 3041 C CA . PRO A 1 376 ? -18.285 14.801 22.906 1.00 80.62 376 PRO A CA 1
ATOM 3042 C C . PRO A 1 376 ? -19.760 14.378 22.947 1.00 80.62 376 PRO A C 1
ATOM 3044 O O . PRO A 1 376 ? -20.587 15.053 22.339 1.00 80.62 376 PRO A O 1
ATOM 3047 N N . GLY A 1 377 ? -20.107 13.297 23.657 1.00 75.31 377 GLY A N 1
ATOM 3048 C CA . GLY A 1 377 ? -21.486 12.815 23.792 1.00 75.31 377 GLY A CA 1
ATOM 3049 C C . GLY A 1 377 ? -22.419 13.782 24.531 1.00 75.31 377 GLY A C 1
ATOM 3050 O O . GLY A 1 377 ? -23.617 13.804 24.259 1.00 75.31 377 GLY A O 1
ATOM 3051 N N . LEU A 1 378 ? -21.885 14.675 25.367 1.00 76.00 378 LEU A N 1
ATOM 3052 C CA . LEU A 1 378 ? -22.681 15.656 26.120 1.00 76.00 378 LEU A CA 1
ATOM 3053 C C . LEU A 1 378 ? -22.967 16.948 25.339 1.00 76.00 378 LEU A C 1
ATOM 3055 O O . LEU A 1 378 ? -23.756 17.783 25.775 1.00 76.00 378 LEU A O 1
ATOM 3059 N N . LEU A 1 379 ? -22.351 17.133 24.168 1.00 79.69 379 LEU A N 1
ATOM 3060 C CA . LEU A 1 379 ? -22.638 18.277 23.301 1.00 79.69 379 LEU A CA 1
ATOM 3061 C C . LEU A 1 379 ? -23.925 18.050 22.487 1.00 79.69 379 LEU A C 1
ATOM 3063 O O . LEU A 1 379 ? -24.230 16.906 22.135 1.00 79.69 379 LEU A O 1
ATOM 3067 N N . PRO A 1 380 ? -24.654 19.116 22.097 1.00 79.69 380 PRO A N 1
ATOM 3068 C CA . PRO A 1 380 ? -25.735 19.014 21.118 1.00 79.69 380 PRO A CA 1
ATOM 3069 C C . PRO A 1 380 ? -25.237 18.398 19.808 1.00 79.69 380 PRO A C 1
ATOM 3071 O O . PRO A 1 380 ? -24.118 18.687 19.386 1.00 79.69 380 PRO A O 1
ATOM 3074 N N . ASN A 1 381 ? -26.078 17.608 19.131 1.00 76.00 381 ASN A N 1
ATOM 3075 C CA . ASN A 1 381 ? -25.707 16.862 17.916 1.00 76.00 381 ASN A CA 1
ATOM 3076 C C . ASN A 1 381 ? -24.986 17.708 16.850 1.00 76.00 381 ASN A C 1
ATOM 3078 O O . ASN A 1 381 ? -24.058 17.224 16.213 1.00 76.00 381 ASN A O 1
ATOM 3082 N N . GLU A 1 382 ? -25.375 18.973 16.688 1.00 79.75 382 GLU A N 1
ATOM 3083 C CA . GLU A 1 382 ? -24.798 19.910 15.714 1.00 79.75 382 GLU A CA 1
ATOM 3084 C C . GLU A 1 382 ? -23.366 20.357 16.059 1.00 79.75 382 GLU A C 1
ATOM 3086 O O . GLU A 1 382 ? -22.606 20.753 15.178 1.00 79.75 382 GLU A O 1
ATOM 3091 N N . GLN A 1 383 ? -22.986 20.298 17.339 1.00 80.69 383 GLN A N 1
ATOM 3092 C CA . GLN A 1 383 ? -21.681 20.732 17.851 1.00 80.69 383 GLN A CA 1
ATOM 3093 C C . GLN A 1 383 ? -20.723 19.566 18.116 1.00 80.69 383 GLN A C 1
ATOM 3095 O O . GLN A 1 383 ? -19.531 19.794 18.362 1.00 80.69 383 GLN A O 1
ATOM 3100 N N . ARG A 1 384 ? -21.222 18.323 18.068 1.00 80.44 384 ARG A N 1
ATOM 3101 C CA . ARG A 1 384 ? -20.403 17.121 18.236 1.00 80.44 384 ARG A CA 1
ATOM 3102 C C . ARG A 1 384 ? -19.370 17.042 17.109 1.00 80.44 384 ARG A C 1
ATOM 3104 O O . ARG A 1 384 ? -19.702 17.286 15.945 1.00 80.44 384 ARG A O 1
ATOM 3111 N N . PRO A 1 385 ? -18.109 16.689 17.411 1.00 79.56 385 PRO A N 1
ATOM 3112 C CA . PRO A 1 385 ? -17.142 16.443 16.358 1.00 79.56 385 PRO A CA 1
ATOM 3113 C C . PRO A 1 385 ? -17.616 15.256 15.514 1.00 79.56 385 PRO A C 1
ATOM 3115 O O . PRO A 1 385 ? -18.174 14.289 16.033 1.00 79.56 385 PRO A O 1
ATOM 3118 N N . LEU A 1 386 ? -17.368 15.309 14.204 1.00 73.88 386 LEU A N 1
ATOM 3119 C CA . LEU A 1 386 ? -17.618 14.170 13.324 1.00 73.88 386 LEU A CA 1
ATOM 3120 C C . LEU A 1 386 ? -16.834 12.960 13.837 1.00 73.88 386 LEU A C 1
ATOM 3122 O O . LEU A 1 386 ? -15.603 12.933 13.749 1.00 73.88 386 LEU A O 1
ATOM 3126 N N . TYR A 1 387 ? -17.544 11.948 14.340 1.00 72.62 387 TYR A N 1
ATOM 3127 C CA . TYR A 1 387 ? -16.910 10.705 14.747 1.00 72.62 387 TYR A CA 1
ATOM 3128 C C . TYR A 1 387 ? -16.337 10.000 13.517 1.00 72.62 387 TYR A C 1
ATOM 3130 O O . TYR A 1 387 ? -17.050 9.462 12.662 1.00 72.62 387 TYR A O 1
ATOM 3138 N N . ARG A 1 388 ? -15.010 10.009 13.416 1.00 64.81 388 ARG A N 1
ATOM 3139 C CA . ARG A 1 388 ? -14.280 9.238 12.417 1.00 64.81 388 ARG A CA 1
ATOM 3140 C C . ARG A 1 388 ? -13.922 7.905 13.040 1.00 64.81 388 ARG A C 1
ATOM 3142 O O . ARG A 1 388 ? -12.941 7.829 13.764 1.00 64.81 388 ARG A O 1
ATOM 3149 N N . ASP A 1 389 ? -14.710 6.875 12.730 1.00 67.31 389 ASP A N 1
ATOM 3150 C CA . ASP A 1 389 ? -14.385 5.496 13.109 1.00 67.31 389 ASP A CA 1
ATOM 3151 C C . ASP A 1 389 ? -12.941 5.182 12.658 1.00 67.31 389 ASP A C 1
ATOM 3153 O O . ASP A 1 389 ? -12.697 5.107 11.444 1.00 67.31 389 ASP A O 1
ATOM 3157 N N . PRO A 1 390 ? -11.976 5.032 13.586 1.00 65.88 390 PRO A N 1
ATOM 3158 C CA . PRO A 1 390 ? -10.584 4.762 13.231 1.00 65.88 390 PRO A CA 1
ATOM 3159 C C . PRO A 1 390 ? -10.449 3.402 12.537 1.00 65.88 390 PRO A C 1
ATOM 3161 O O . PRO A 1 390 ? -9.553 3.195 11.723 1.00 65.88 390 PRO A O 1
ATOM 3164 N N . ASN A 1 391 ? -11.410 2.507 12.769 1.00 65.38 391 ASN A N 1
ATOM 3165 C CA . ASN A 1 391 ? -11.494 1.177 12.191 1.00 65.38 391 ASN A CA 1
ATOM 3166 C C . ASN A 1 391 ? -12.453 1.128 10.989 1.00 65.38 391 ASN A C 1
ATOM 3168 O O . ASN A 1 391 ? -12.995 0.075 10.656 1.00 65.38 391 ASN A O 1
ATOM 3172 N N . TRP A 1 392 ? -12.670 2.250 10.290 1.00 62.97 392 TRP A N 1
ATOM 3173 C CA . TRP A 1 392 ? -13.597 2.312 9.151 1.00 62.97 392 TRP A CA 1
ATOM 3174 C C . TRP A 1 392 ? -13.319 1.265 8.057 1.00 62.97 392 TRP A C 1
ATOM 3176 O O . TRP A 1 392 ? -14.253 0.795 7.402 1.00 62.97 392 TRP A O 1
ATOM 3186 N N . ASN A 1 393 ? -12.052 0.880 7.886 1.00 56.00 393 ASN A N 1
ATOM 3187 C CA . ASN A 1 393 ? -11.601 -0.129 6.927 1.00 56.00 393 ASN A CA 1
ATOM 3188 C C . ASN A 1 393 ? -12.066 -1.551 7.264 1.00 56.00 393 ASN A C 1
ATOM 3190 O O . ASN A 1 393 ? -12.269 -2.354 6.355 1.00 56.00 393 ASN A O 1
ATOM 3194 N N . SER A 1 394 ? -12.288 -1.861 8.543 1.00 62.78 394 SER A N 1
ATOM 3195 C CA . SER A 1 394 ? -12.721 -3.184 9.008 1.00 62.78 394 SER A CA 1
ATOM 3196 C C . SER A 1 394 ? -14.235 -3.282 9.223 1.00 62.78 394 SER A C 1
ATOM 3198 O O . SER A 1 394 ? -14.722 -4.273 9.768 1.00 62.78 394 SER A O 1
ATOM 3200 N N . ARG A 1 395 ? -15.010 -2.283 8.770 1.00 67.00 395 ARG A N 1
ATOM 3201 C CA . ARG A 1 395 ? -16.476 -2.317 8.851 1.00 67.00 395 ARG A CA 1
ATOM 3202 C C . ARG A 1 395 ? -17.046 -3.440 7.984 1.00 67.00 395 ARG A C 1
ATOM 3204 O O . ARG A 1 395 ? -16.743 -3.550 6.792 1.00 67.00 395 ARG A O 1
ATOM 3211 N N . ASP A 1 396 ? -17.962 -4.199 8.579 1.00 63.22 396 ASP A N 1
ATOM 3212 C CA . ASP A 1 396 ? -18.714 -5.287 7.939 1.00 63.22 396 ASP A CA 1
ATOM 3213 C C . ASP A 1 396 ? -19.813 -4.786 6.972 1.00 63.22 396 ASP A C 1
ATOM 3215 O O . ASP A 1 396 ? -20.496 -5.589 6.332 1.00 63.22 396 ASP A O 1
ATOM 3219 N N . ASP A 1 397 ? -19.988 -3.465 6.843 1.00 70.19 397 ASP A N 1
ATOM 3220 C CA . ASP A 1 397 ? -21.024 -2.859 6.005 1.00 70.19 397 ASP A CA 1
ATOM 3221 C C . ASP A 1 397 ? -20.833 -3.207 4.521 1.00 70.19 397 ASP A C 1
ATOM 3223 O O . ASP A 1 397 ? -19.726 -3.127 3.976 1.00 70.19 397 ASP A O 1
ATOM 3227 N N . LYS A 1 398 ? -21.931 -3.564 3.845 1.00 74.88 398 LYS A N 1
ATOM 3228 C CA . LYS A 1 398 ? -21.918 -3.899 2.417 1.00 74.88 398 LYS A CA 1
ATOM 3229 C C . LYS A 1 398 ? -21.674 -2.648 1.578 1.00 74.88 398 LYS A C 1
ATOM 3231 O O . LYS A 1 398 ? -22.333 -1.632 1.768 1.00 74.88 398 LYS A O 1
ATOM 3236 N N . VAL A 1 399 ? -20.785 -2.757 0.592 1.00 81.56 399 VAL A N 1
ATOM 3237 C CA . VAL A 1 399 ? -20.639 -1.731 -0.446 1.00 81.56 399 VAL A CA 1
ATOM 3238 C C . VAL A 1 399 ? -21.720 -1.963 -1.515 1.00 81.56 399 VAL A C 1
ATOM 3240 O O . VAL A 1 399 ? -21.832 -3.088 -2.010 1.00 81.56 399 VAL A O 1
ATOM 3243 N N . PRO A 1 400 ? -22.530 -0.951 -1.877 1.00 87.31 400 PRO A N 1
ATOM 3244 C CA . PRO A 1 400 ? -23.516 -1.071 -2.947 1.00 87.31 400 PRO A CA 1
ATOM 3245 C C . PRO A 1 400 ? -22.883 -1.452 -4.293 1.00 87.31 400 PRO A C 1
ATOM 3247 O O . PRO A 1 400 ? -21.849 -0.908 -4.680 1.00 87.31 400 PRO A O 1
ATOM 3250 N N . TYR A 1 401 ? -23.537 -2.342 -5.044 1.00 88.12 401 TYR A N 1
ATOM 3251 C CA . TYR A 1 401 ? -23.021 -2.829 -6.331 1.00 88.12 401 TYR A CA 1
ATOM 3252 C C . TYR A 1 401 ? -22.829 -1.723 -7.375 1.00 88.12 401 TYR A C 1
ATOM 3254 O O . TYR A 1 401 ? -21.891 -1.796 -8.161 1.00 88.12 401 TYR A O 1
ATOM 3262 N N . TRP A 1 402 ? -23.670 -0.685 -7.371 1.00 87.75 402 TRP A N 1
ATOM 3263 C CA . TRP A 1 402 ? -23.527 0.438 -8.302 1.00 87.75 402 TRP A CA 1
ATOM 3264 C C . TRP A 1 402 ? -22.241 1.239 -8.045 1.00 87.75 402 TRP A C 1
ATOM 3266 O O . TRP A 1 402 ? -21.599 1.669 -8.997 1.00 87.75 402 TRP A O 1
ATOM 3276 N N . ILE A 1 403 ? -21.809 1.365 -6.780 1.00 86.25 403 ILE A N 1
ATOM 3277 C CA . ILE A 1 403 ? -20.537 2.017 -6.430 1.00 86.25 403 ILE A CA 1
ATOM 3278 C C . ILE A 1 403 ? -19.371 1.182 -6.959 1.00 86.25 403 ILE A C 1
ATOM 3280 O O . ILE A 1 403 ? -18.441 1.738 -7.538 1.00 86.25 403 ILE A O 1
ATOM 3284 N N . MET A 1 404 ? -19.431 -0.148 -6.802 1.00 86.44 404 MET A N 1
ATOM 3285 C CA . MET A 1 404 ? -18.421 -1.050 -7.369 1.00 86.44 404 MET A CA 1
ATOM 3286 C C . MET A 1 404 ? -18.352 -0.913 -8.894 1.00 86.44 404 MET A C 1
ATOM 3288 O O . MET A 1 404 ? -17.267 -0.739 -9.436 1.00 86.44 404 MET A O 1
ATOM 3292 N N . ALA A 1 405 ? -19.501 -0.940 -9.578 1.00 86.62 405 ALA A N 1
ATOM 3293 C CA . ALA A 1 405 ? -19.577 -0.815 -11.032 1.00 86.62 405 ALA A CA 1
ATOM 3294 C C . ALA A 1 405 ? -19.008 0.521 -11.529 1.00 86.62 405 ALA A C 1
ATOM 3296 O O . ALA A 1 405 ? -18.255 0.539 -12.497 1.00 86.62 405 ALA A O 1
ATOM 3297 N N . MET A 1 406 ? -19.305 1.619 -10.832 1.00 86.56 406 MET A N 1
ATOM 3298 C CA . MET A 1 406 ? -18.774 2.939 -11.164 1.00 86.56 406 MET A CA 1
ATOM 3299 C C . MET A 1 406 ? -17.243 2.999 -11.027 1.00 86.56 406 MET A C 1
ATOM 3301 O O . MET A 1 406 ? -16.588 3.566 -11.892 1.00 86.56 406 MET A O 1
ATOM 3305 N N . HIS A 1 407 ? -16.660 2.369 -9.998 1.00 83.44 407 HIS A N 1
ATOM 3306 C CA . HIS A 1 407 ? -15.197 2.308 -9.848 1.00 83.44 407 HIS A CA 1
ATOM 3307 C C . HIS A 1 407 ? -14.534 1.473 -10.954 1.00 83.44 407 HIS A C 1
ATOM 3309 O O . HIS A 1 407 ? -13.477 1.857 -11.442 1.00 83.44 407 HIS A O 1
ATOM 3315 N N . ILE A 1 408 ? -15.147 0.357 -11.373 1.00 82.56 408 ILE A N 1
ATOM 3316 C CA . ILE A 1 408 ? -14.646 -0.440 -12.508 1.00 82.56 408 ILE A CA 1
ATOM 3317 C C . ILE A 1 408 ? -14.719 0.369 -13.800 1.00 82.56 408 ILE A C 1
ATOM 3319 O O . ILE A 1 408 ? -13.745 0.417 -14.539 1.00 82.56 408 ILE A O 1
ATOM 3323 N N . PHE A 1 409 ? -15.873 0.985 -14.073 1.00 84.56 409 PHE A N 1
ATOM 3324 C CA . PHE A 1 409 ? -16.081 1.795 -15.270 1.00 84.56 409 PHE A CA 1
ATOM 3325 C C . PHE A 1 409 ? -14.997 2.860 -15.387 1.00 84.56 409 PHE A C 1
ATOM 3327 O O . PHE A 1 409 ? -14.325 2.962 -16.403 1.00 84.56 409 PHE A O 1
ATOM 3334 N N . PHE A 1 410 ? -14.777 3.582 -14.297 1.00 81.00 410 PHE A N 1
ATOM 3335 C CA . PHE A 1 410 ? -13.784 4.629 -14.237 1.00 81.00 410 PHE A CA 1
ATOM 3336 C C . PHE A 1 410 ? -12.354 4.099 -14.420 1.00 81.00 410 PHE A C 1
ATOM 3338 O O . PHE A 1 410 ? -11.616 4.620 -15.245 1.00 81.00 410 PHE A O 1
ATOM 3345 N N . MET A 1 411 ? -12.003 2.988 -13.764 1.00 77.19 411 MET A N 1
ATOM 3346 C CA . MET A 1 411 ? -10.711 2.323 -13.958 1.00 77.19 411 MET A CA 1
ATOM 3347 C C . MET A 1 411 ? -10.475 1.900 -15.419 1.00 77.19 411 MET A C 1
ATOM 3349 O O . MET A 1 411 ? -9.363 2.046 -15.922 1.00 77.19 411 MET A O 1
ATOM 3353 N N . LEU A 1 412 ? -11.506 1.411 -16.117 1.00 76.94 412 LEU A N 1
ATOM 3354 C CA . LEU A 1 412 ? -11.432 1.079 -17.545 1.00 76.94 412 LEU A CA 1
ATOM 3355 C C . LEU A 1 412 ? -11.293 2.335 -18.419 1.00 76.94 412 LEU A C 1
ATOM 3357 O O . LEU A 1 412 ? -10.481 2.340 -19.339 1.00 76.94 412 LEU A O 1
ATOM 3361 N N . CYS A 1 413 ? -12.016 3.414 -18.111 1.00 78.38 413 CYS A N 1
ATOM 3362 C CA . CYS A 1 413 ? -11.868 4.692 -18.811 1.00 78.38 413 CYS A CA 1
ATOM 3363 C C . CYS A 1 413 ? -10.458 5.277 -18.657 1.00 78.38 413 CYS A C 1
ATOM 3365 O O . CYS A 1 413 ? -9.889 5.761 -19.637 1.00 78.38 413 CYS A O 1
ATOM 3367 N N . THR A 1 414 ? -9.859 5.192 -17.467 1.00 74.88 414 THR A N 1
ATOM 3368 C CA . THR A 1 414 ? -8.464 5.599 -17.245 1.00 74.88 414 THR A CA 1
ATOM 3369 C C . THR A 1 414 ? -7.508 4.773 -18.106 1.00 74.88 414 THR A C 1
ATOM 3371 O O . THR A 1 414 ? -6.583 5.318 -18.707 1.00 74.88 414 THR A O 1
ATOM 3374 N N . LEU A 1 415 ? -7.745 3.461 -18.215 1.00 70.81 415 LEU A N 1
ATOM 3375 C CA . LEU A 1 415 ? -6.945 2.573 -19.062 1.00 70.81 415 LEU A CA 1
ATOM 3376 C C . LEU A 1 415 ? -7.096 2.889 -20.554 1.00 70.81 415 LEU A C 1
ATOM 3378 O O . LEU A 1 415 ? -6.118 2.797 -21.284 1.00 70.81 415 LEU A O 1
ATOM 3382 N N . GLU A 1 416 ? -8.272 3.290 -21.029 1.00 69.94 416 GLU A N 1
ATOM 3383 C CA . GLU A 1 416 ? -8.457 3.674 -22.437 1.00 69.94 416 GLU A CA 1
ATOM 3384 C C . GLU A 1 416 ? -7.884 5.061 -22.750 1.00 69.94 416 GLU A C 1
ATOM 3386 O O . GLU A 1 416 ? -7.348 5.283 -23.834 1.00 69.94 416 GLU A O 1
ATOM 3391 N N . THR A 1 417 ? -7.951 5.994 -21.800 1.00 70.44 417 THR A N 1
ATOM 3392 C CA . THR A 1 417 ? -7.546 7.395 -22.007 1.00 70.44 417 THR A CA 1
ATOM 3393 C C . THR A 1 417 ? -6.121 7.707 -21.548 1.00 70.44 417 THR A C 1
ATOM 3395 O O . THR A 1 417 ? -5.710 8.866 -21.592 1.00 70.44 417 THR A O 1
ATOM 3398 N N . HIS A 1 418 ? -5.342 6.692 -21.156 1.00 66.19 418 HIS A N 1
ATOM 3399 C CA . HIS A 1 418 ? -3.998 6.838 -20.581 1.00 66.19 418 HIS A CA 1
ATOM 3400 C C . HIS A 1 418 ? -3.019 7.659 -21.433 1.00 66.19 418 HIS A C 1
ATOM 3402 O O . HIS A 1 418 ? -2.080 8.232 -20.895 1.00 66.19 418 HIS A O 1
ATOM 3408 N N . THR A 1 419 ? -3.228 7.765 -22.748 1.00 63.66 419 THR A N 1
ATOM 3409 C CA . THR A 1 419 ? -2.384 8.575 -23.639 1.00 63.66 419 THR A CA 1
ATOM 3410 C C . THR A 1 419 ? -2.567 10.086 -23.458 1.00 63.66 419 THR A C 1
ATOM 3412 O O . THR A 1 419 ? -1.791 10.855 -24.025 1.00 63.66 419 THR A O 1
ATOM 3415 N N . ASN A 1 420 ? -3.578 10.539 -22.703 1.00 64.81 420 ASN A N 1
ATOM 3416 C CA . ASN A 1 420 ? -3.848 11.953 -22.457 1.00 64.81 420 ASN A CA 1
ATOM 3417 C C . ASN A 1 420 ? -3.593 12.328 -20.978 1.00 64.81 420 ASN A C 1
ATOM 3419 O O . ASN A 1 420 ? -4.348 11.928 -20.095 1.00 64.81 420 ASN A O 1
ATOM 3423 N N . PRO A 1 421 ? -2.576 13.148 -20.661 1.00 59.94 421 PRO A N 1
ATOM 3424 C CA . PRO A 1 421 ? -2.292 13.539 -19.277 1.00 59.94 421 PRO A CA 1
ATOM 3425 C C . PRO A 1 421 ? -3.420 14.360 -18.622 1.00 59.94 421 PRO A C 1
ATOM 3427 O O . PRO A 1 421 ? -3.517 14.392 -17.396 1.00 59.94 421 PRO A O 1
ATOM 3430 N N . PHE A 1 422 ? -4.292 15.001 -19.410 1.00 59.34 422 PHE A N 1
ATOM 3431 C CA . PHE A 1 422 ? -5.434 15.760 -18.889 1.00 59.34 422 PHE A CA 1
ATOM 3432 C C . PHE A 1 422 ? -6.574 14.864 -18.379 1.00 59.34 422 PHE A C 1
ATOM 3434 O O . PHE A 1 422 ? -7.244 15.228 -17.416 1.00 59.34 422 PHE A O 1
ATOM 3441 N N . SER A 1 423 ? -6.799 13.687 -18.975 1.00 60.75 423 SER A N 1
ATOM 3442 C CA . SER A 1 423 ? -7.809 12.753 -18.454 1.00 60.75 423 SER A CA 1
ATOM 3443 C C . SER A 1 423 ? -7.358 12.139 -17.132 1.00 60.75 423 SER A C 1
ATOM 3445 O O . SER A 1 423 ? -8.149 12.050 -16.203 1.00 60.75 423 SER A O 1
ATOM 3447 N N . LEU A 1 424 ? -6.066 11.835 -16.995 1.00 60.59 424 LEU A N 1
ATOM 3448 C CA . LEU A 1 424 ? -5.501 11.307 -15.754 1.00 60.59 424 LEU A CA 1
ATOM 3449 C C . LEU A 1 424 ? -5.602 12.281 -14.563 1.00 60.59 424 LEU A C 1
ATOM 3451 O O . LEU A 1 424 ? -5.807 11.847 -13.428 1.00 60.59 424 LEU A O 1
ATOM 3455 N N . SER A 1 425 ? -5.467 13.593 -14.792 1.00 59.16 425 SER A N 1
ATOM 3456 C CA . SER A 1 425 ? -5.623 14.598 -13.729 1.00 59.16 425 SER A CA 1
ATOM 3457 C C . SER A 1 425 ? -7.086 14.784 -13.321 1.00 59.16 425 SER A C 1
ATOM 3459 O O . SER A 1 425 ? -7.377 14.872 -12.127 1.00 59.16 425 SER A O 1
ATOM 3461 N N . LEU A 1 426 ? -8.011 14.763 -14.286 1.00 60.03 426 LEU A N 1
ATOM 3462 C CA . LEU A 1 426 ? -9.453 14.684 -14.034 1.00 60.03 426 LEU A CA 1
ATOM 3463 C C . LEU A 1 426 ? -9.809 13.433 -13.238 1.00 60.03 426 LEU A C 1
ATOM 3465 O O . LEU A 1 426 ? -10.608 13.515 -12.302 1.00 60.03 426 LEU A O 1
ATOM 3469 N N . ASP A 1 427 ? -9.172 12.309 -13.560 1.00 59.47 427 ASP A N 1
ATOM 3470 C CA . ASP A 1 427 ? -9.445 11.060 -12.880 1.00 59.47 427 ASP A CA 1
ATOM 3471 C C . ASP A 1 427 ? -8.961 11.104 -11.416 1.00 59.47 427 ASP A C 1
ATOM 3473 O O . ASP A 1 427 ? -9.663 10.725 -10.473 1.00 59.47 427 ASP A O 1
ATOM 3477 N N . PHE A 1 428 ? -7.771 11.657 -11.189 1.00 59.53 428 PHE A N 1
ATOM 3478 C CA . PHE A 1 428 ? -7.241 11.862 -9.844 1.00 59.53 428 PHE A CA 1
ATOM 3479 C C . PHE A 1 428 ? -8.097 12.836 -9.016 1.00 59.53 428 PHE A C 1
ATOM 3481 O O . PHE A 1 428 ? -8.393 12.568 -7.846 1.00 59.53 428 PHE A O 1
ATOM 3488 N N . SER A 1 429 ? -8.549 13.938 -9.622 1.00 57.97 429 SER A N 1
ATOM 3489 C CA . SER A 1 429 ? -9.477 14.881 -8.990 1.00 57.97 429 SER A CA 1
ATOM 3490 C C . SER A 1 429 ? -10.814 14.230 -8.664 1.00 57.97 429 SER A C 1
ATOM 3492 O O . SER A 1 429 ? -11.308 14.411 -7.555 1.00 57.97 429 SER A O 1
ATOM 3494 N N . PHE A 1 430 ? -11.363 13.403 -9.556 1.00 62.25 430 PHE A N 1
ATOM 3495 C CA . PHE A 1 430 ? -12.561 12.627 -9.262 1.00 62.25 430 PHE A CA 1
ATOM 3496 C C . PHE A 1 430 ? -12.324 11.666 -8.100 1.00 62.25 430 PHE A C 1
ATOM 3498 O O . PHE A 1 430 ? -13.165 11.606 -7.228 1.00 62.25 430 PHE A O 1
ATOM 3505 N N . ILE A 1 431 ? -11.194 10.969 -7.978 1.00 58.00 431 ILE A N 1
ATOM 3506 C CA . ILE A 1 431 ? -10.940 10.100 -6.810 1.00 58.00 431 ILE A CA 1
ATOM 3507 C C . ILE A 1 431 ? -10.826 10.918 -5.515 1.00 58.00 431 ILE A C 1
ATOM 3509 O O . ILE A 1 431 ? -11.383 10.532 -4.484 1.00 58.00 431 ILE A O 1
ATOM 3513 N N . SER A 1 432 ? -10.132 12.056 -5.555 1.00 52.59 432 SER A N 1
ATOM 3514 C CA . SER A 1 432 ? -9.979 12.962 -4.410 1.00 52.59 432 SER A CA 1
ATOM 3515 C C . SER A 1 432 ? -11.324 13.551 -3.969 1.00 52.59 432 SER A C 1
ATOM 3517 O O . SER A 1 432 ? -11.673 13.520 -2.785 1.00 52.59 432 SER A O 1
ATOM 3519 N N . ASP A 1 433 ? -12.134 14.008 -4.919 1.00 48.25 433 ASP A N 1
ATOM 3520 C CA . ASP A 1 433 ? -13.440 14.611 -4.663 1.00 48.25 433 ASP A CA 1
ATOM 3521 C C . ASP A 1 433 ? -14.549 13.574 -4.485 1.00 48.25 433 ASP A C 1
ATOM 3523 O O . ASP A 1 433 ? -15.513 13.841 -3.777 1.00 48.25 433 ASP A O 1
ATOM 3527 N N . PHE A 1 434 ? -14.405 12.360 -5.013 1.00 48.19 434 PHE A N 1
ATOM 3528 C CA . PHE A 1 434 ? -15.294 11.226 -4.766 1.00 48.19 434 PHE A CA 1
ATOM 3529 C C . PHE A 1 434 ? -14.963 10.537 -3.444 1.00 48.19 434 PHE A C 1
ATOM 3531 O O . PHE A 1 434 ? -15.866 10.010 -2.815 1.00 48.19 434 PHE A O 1
ATOM 3538 N N . SER A 1 435 ? -13.730 10.614 -2.937 1.00 44.44 435 SER A N 1
ATOM 3539 C CA . SER A 1 435 ? -13.407 10.323 -1.531 1.00 44.44 435 SER A CA 1
ATOM 3540 C C . SER A 1 435 ? -14.125 11.312 -0.599 1.00 44.44 435 SER A C 1
ATOM 3542 O O . SER A 1 435 ? -14.747 10.910 0.391 1.00 44.44 435 SER A O 1
ATOM 3544 N N . LYS A 1 436 ? -14.168 12.598 -0.980 1.00 38.44 436 LYS A N 1
ATOM 3545 C CA . LYS A 1 436 ? -14.987 13.622 -0.305 1.00 38.44 436 LYS A CA 1
ATOM 3546 C C . LYS A 1 436 ? -16.500 13.443 -0.548 1.00 38.44 436 LYS A C 1
ATOM 3548 O O . LYS A 1 436 ? -17.276 13.694 0.362 1.00 38.44 436 LYS A O 1
ATOM 3553 N N . CYS A 1 437 ? -16.964 12.942 -1.695 1.00 33.19 437 CYS A N 1
ATOM 3554 C CA . CYS A 1 437 ? -18.391 12.657 -1.938 1.00 33.19 437 CYS A CA 1
ATOM 3555 C C . CYS A 1 437 ? -18.838 11.335 -1.309 1.00 33.19 437 CYS A C 1
ATOM 3557 O O . CYS A 1 437 ? -19.972 11.221 -0.862 1.00 33.19 437 CYS A O 1
ATOM 3559 N N . LEU A 1 438 ? -17.959 10.344 -1.175 1.00 39.12 438 LEU A N 1
ATOM 3560 C CA . LEU A 1 438 ? -18.177 9.188 -0.313 1.00 39.12 438 LEU A CA 1
ATOM 3561 C C . LEU A 1 438 ? -18.309 9.648 1.130 1.00 39.12 438 LEU A C 1
ATOM 3563 O O . LEU A 1 438 ? -19.087 9.045 1.851 1.00 39.12 438 LEU A O 1
ATOM 3567 N N . HIS A 1 439 ? -17.652 10.739 1.539 1.00 37.50 439 HIS A N 1
ATOM 3568 C CA . HIS A 1 439 ? -17.926 11.390 2.820 1.00 37.50 439 HIS A CA 1
ATOM 3569 C C . HIS A 1 439 ? -19.375 11.900 2.923 1.00 37.50 439 HIS A C 1
ATOM 3571 O O . HIS A 1 439 ? -19.957 11.784 3.997 1.00 37.50 439 HIS A O 1
ATOM 3577 N N . PHE A 1 440 ? -19.963 12.375 1.819 1.00 28.80 440 PHE A N 1
ATOM 3578 C CA . PHE A 1 440 ? -21.370 12.786 1.710 1.00 28.80 440 PHE A CA 1
ATOM 3579 C C . PHE A 1 440 ? -22.333 11.580 1.678 1.00 28.80 440 PHE A C 1
ATOM 3581 O O . PHE A 1 440 ? -23.369 11.587 2.337 1.00 28.80 440 PHE A O 1
ATOM 3588 N N . ILE A 1 441 ? -21.961 10.482 1.005 1.00 35.03 441 ILE A N 1
ATOM 3589 C CA . ILE A 1 441 ? -22.697 9.201 1.036 1.00 35.03 441 ILE A CA 1
ATOM 3590 C C . ILE A 1 441 ? -22.586 8.532 2.426 1.00 35.03 441 ILE A C 1
ATOM 3592 O O . ILE A 1 441 ? -23.506 7.838 2.849 1.00 35.03 441 ILE A O 1
ATOM 3596 N N . ARG A 1 442 ? -21.500 8.784 3.175 1.00 37.91 442 ARG A N 1
ATOM 3597 C CA . ARG A 1 442 ? -21.239 8.298 4.548 1.00 37.91 442 ARG A CA 1
ATOM 3598 C C . ARG A 1 442 ? -22.128 8.968 5.603 1.00 37.91 442 ARG A C 1
ATOM 3600 O O . ARG A 1 442 ? -22.230 8.432 6.701 1.00 37.91 442 ARG A O 1
ATOM 3607 N N . THR A 1 443 ? -22.760 10.095 5.275 1.00 32.28 443 THR A N 1
ATOM 3608 C CA . THR A 1 443 ? -23.654 10.867 6.160 1.00 32.28 443 THR A CA 1
ATOM 3609 C C . THR A 1 443 ? -25.083 11.007 5.618 1.00 32.28 443 THR A C 1
ATOM 3611 O O . THR A 1 443 ? -25.929 11.576 6.296 1.00 32.28 443 THR A O 1
ATOM 3614 N N . GLY A 1 444 ? -25.361 10.528 4.398 1.00 26.77 444 GLY A N 1
ATOM 3615 C CA . GLY A 1 444 ? -26.547 10.919 3.620 1.00 26.77 444 GLY A CA 1
ATOM 3616 C C . GLY A 1 444 ? -27.626 9.857 3.393 1.00 26.77 444 GLY A C 1
ATOM 3617 O O . GLY A 1 444 ? -28.560 10.121 2.645 1.00 26.77 444 GLY A O 1
ATOM 3618 N N . TRP A 1 445 ? -27.534 8.675 4.006 1.00 25.61 445 TRP A N 1
ATOM 3619 C CA . TRP A 1 445 ? -28.639 7.707 4.036 1.00 25.61 445 TRP A CA 1
ATOM 3620 C C . TRP A 1 445 ? -28.802 7.163 5.460 1.00 25.61 445 TRP A C 1
ATOM 3622 O O . TRP A 1 445 ? -28.233 6.126 5.784 1.00 25.61 445 TRP A O 1
ATOM 3632 N N . ILE A 1 446 ? -29.532 7.958 6.259 1.00 29.09 446 ILE A N 1
ATOM 3633 C CA . ILE A 1 446 ? -30.227 7.709 7.545 1.00 29.09 446 ILE A CA 1
ATOM 3634 C C . ILE A 1 446 ? -29.605 6.670 8.490 1.00 29.09 446 ILE A C 1
ATOM 3636 O O . ILE A 1 446 ? -29.716 5.445 8.235 1.00 29.09 446 ILE A O 1
#

Sequence (446 aa):
MLNLVMILTKIPVPIDAYDDANLSGILEMLAHRIELEPFNLFATVVFILAILHSFSTSWFNKKAEHYHHLFEEKKIKGLVDPMATSMMAGLLHFCGEIEAVFGIWTIVLGIGTTFYYDWHTFVEYVSSARYVEPLLIIVIMTMASSRPILKLFELILWRVVKLFGGSLEAWWFTILTLGPLLGSFITEPAAMVVTAMLLSEKFFVLNPSKKIKYGMLSLLLVNISIGGTLSNFASPPILMVAGAWDWSNAFMLLNFGWKAILAITLNNVFFFFLFKKELLGLKTSFETNQYQKYIQRKFISKKKLETIFDSEEHKIDESLGFTDRFLQVSADIKEKIKSEAMDVLSDEELIRYNISHTLDQRFENIKLDEMKRTIPGLLPNEQRPLYRDPNWNSRDDKVPYWIMAMHIFFMLCTLETHTNPFSLSLDFSFISDFSKCLHFIRTGWI

Radius of gyration: 30.1 Å; chains: 1; bounding box: 66×84×71 Å

Secondary structure (DSSP, 8-state):
-HHHHHHTTSSSPPGGGG--TT---HHHHHHHHHHH-THHHHHHHHHHHHHHHHHHHHHHHHHHHHHHHHHHHHHHTTSS-TT---HHHHHHHHHHSHHHHHHHHHHHHHHHHHHHT-HHHHHHHHHHS--HHHHHHHHHHHHHTSHHHHHHHHHHHHHHHHHTTT-HHHHHHHHHHHHHHHTTTS-HHHHHHHHHHHHHHHTGGG---HHHHHHHHHHHHHHHHHHGGGSSSSSHHHHHHHHHHT--HHHHIIIIIHHHHHHHHHHHHHHHHHHHHHHHHHHHHHHHHHHHHHHHHHH--HHHHHHHHHHHHHHHHHHHTHHHHHHHHHHHHHHHHHHHHHHHS-HHHHHHS-HHHHHHHHHHHHHHHHHHHH-GGGS-TTTS-----TTGGG--PPPPHHHHHHHHHHHHHHHHHTT-HHHHHHHHHHHHHHHHHHHHHTTS--